Protein AF-0000000076817912 (afdb_homodimer)

pLDDT: mean 89.97, std 8.17, range [45.34, 98.0]

Solvent-accessible surface area (backbone atoms only — not comparable to full-atom values): 23070 Å² total; per-residue (Å²): 121,74,46,76,43,68,42,55,26,49,56,52,77,78,25,67,66,42,51,51,48,52,54,49,49,54,46,47,44,67,72,40,63,88,51,44,75,40,61,34,46,25,74,50,52,58,88,48,41,63,65,50,49,59,55,41,48,67,41,31,54,88,59,65,34,53,68,53,45,51,43,36,42,44,45,30,54,34,49,53,30,57,23,35,30,77,42,94,85,70,47,70,44,80,45,62,59,78,69,52,68,44,84,40,75,56,51,45,41,47,72,21,50,50,46,74,63,41,47,53,33,29,71,75,50,34,69,65,39,27,49,53,52,34,51,53,37,57,70,42,40,57,69,61,45,49,53,27,52,39,39,29,23,37,72,63,70,26,43,69,41,41,67,48,63,30,66,68,48,42,52,51,55,70,70,45,56,63,75,66,30,26,40,69,88,44,31,75,31,53,9,41,28,25,42,60,26,52,51,30,43,75,68,60,35,58,68,69,29,48,51,57,88,67,77,82,106,123,74,46,77,43,68,43,57,26,51,57,52,78,78,25,67,64,42,50,51,48,52,53,49,50,54,48,48,45,67,72,41,64,88,51,46,75,41,60,34,46,23,72,49,51,58,90,50,42,64,64,50,49,58,56,39,48,66,41,30,56,86,60,65,36,54,68,54,46,51,43,36,44,48,44,30,54,33,48,52,30,56,24,35,29,76,42,96,86,71,46,71,44,81,45,64,59,78,68,51,67,42,83,40,77,55,51,45,40,46,72,20,50,50,46,74,65,41,46,53,32,28,72,74,50,34,69,65,39,28,50,55,53,35,50,54,37,57,70,41,41,58,69,62,45,48,52,30,53,40,40,30,22,37,72,63,71,26,42,68,42,42,67,48,65,31,66,70,48,43,52,51,57,70,70,44,56,63,77,64,31,27,40,69,89,44,32,74,31,55,9,39,28,24,44,59,26,51,52,30,43,75,70,60,36,59,68,69,30,49,51,57,87,68,75,85,112

Organism: Aegilops tauschii subsp. strangulata (NCBI:txid200361)

Nearest PDB structures (foldseek):
  6gq3-assembly2_B  TM=8.622E-01  e=4.751E-06  Homo sapiens
  8sue-assembly1_A  TM=7.918E-01  e=3.010E-06  Homo sapiens
  6ulg-assembly1_F  TM=2.302E-01  e=4.700E+00  Homo sapiens
  6gq3-assembly2_B  TM=8.621E-01  e=3.786E-06  Homo sapiens
  8sue-assembly1_A  TM=7.917E-01  e=1.609E-06  Homo sapiens

Foldseek 3Di:
DEDEAFFEDAPPCPDPSNVVVVVQQVQCCVLPVVHHYWYFYFYDYPVCCVVLLVVLCVLQPPDDDPLLSLLLSRLLRRLQQWGWTQDPVRDIDTDRDPAQEDEDAQPLCLLQVQDPVLLVQCVVPNPVSSVVSSVVSLVCRCVRPVSSNQSSNCVNVHGYDHPCPDPVNSVVSVPDDNCCSFDSVDDAQDGGRPNVLVVCVVSRNPPVSRDGDDRSD/DEDEAFFEDAPPCPDPSNVVVVVQQVQCCVLPVVHHYWYFYFYDYPVCCVVLQVVLCVLQPPDDDPLLSLLLSRLLRRLQQWGWTQDPVRDIDTDRDPAQEDEDAQPLCLLQVQDPVLLVQCVVPNPVSSVVSSVVSLVCRCVRPVSSNQSSNCVNVHGYDHPCNDPVNSVVSVPDDNCCSFDSVDDAQDGGRPNVLVVCVVSRNPPVSRDGDDRSD

Radius of gyration: 22.32 Å; Cα contacts (8 Å, |Δi|>4): 698; chains: 2; bounding box: 46×65×49 Å

Sequence (434 aa):
GTIDLLNVSFDGQLAPDRVSSLAGLKELQRISPLRRWRLVEIDSNLANLKEESEHVMSLIYPSNTYMDLNIGIALWLAASGDGWVNGQDGDRYKHKSTSRVLLVGSGADEQCAGYGRHRTKYRVGGWVSLDEEMRLDVQRIWKRNMGRDDRCISDHGKEARFPFLDESVIRTLLEIPLWDIAKLDEPVGKGDKKILREVAKLLGLQEAAFLPKRAIQGTIDLLNVSFDGQLAPDRVSSLAGLKELQRISPLRRWRLVEIDSNLANLKEESEHVMSLIYPSNTYMDLNIGIALWLAASGDGWVNGQDGDRYKHKSTSRVLLVGSGADEQCAGYGRHRTKYRVGGWVSLDEEMRLDVQRIWKRNMGRDDRCISDHGKEARFPFLDESVIRTLLEIPLWDIAKLDEPVGKGDKKILREVAKLLGLQEAAFLPKRAIQ

InterPro domains:
  IPR001962 Asparagine synthase [PF00733] (124-201)
  IPR001962 Asparagine synthase [cd01991] (3-217)
  IPR014729 Rossmann-like alpha/beta/alpha sandwich fold [G3DSA:3.40.50.620] (1-217)
  IPR051857 Asparagine synthetase domain-containing protein [PTHR45937] (2-217)

Structure (mmCIF, N/CA/C/O backbone):
data_AF-0000000076817912-model_v1
#
loop_
_entity.id
_entity.type
_entity.pdbx_description
1 polymer 'Asparagine synthetase domain-containing protein'
#
loop_
_atom_site.group_PDB
_atom_site.id
_atom_site.type_symbol
_atom_site.label_atom_id
_atom_site.label_alt_id
_atom_site.label_comp_id
_atom_site.label_asym_id
_atom_site.label_entity_id
_atom_site.label_seq_id
_atom_site.pdbx_PDB_ins_code
_atom_site.Cartn_x
_atom_site.Cartn_y
_atom_site.Cartn_z
_atom_site.occupancy
_atom_site.B_iso_or_equiv
_atom_site.auth_seq_id
_atom_site.auth_comp_id
_atom_site.auth_asym_id
_atom_site.auth_atom_id
_atom_site.pdbx_PDB_model_num
ATOM 1 N N . GLY A 1 1 ? 3.289 31.016 16.422 1 80.94 1 GLY A N 1
ATOM 2 C CA . GLY A 1 1 ? 3.564 29.781 17.125 1 80.94 1 GLY A CA 1
ATOM 3 C C . GLY A 1 1 ? 4.145 28.703 16.25 1 80.94 1 GLY A C 1
ATOM 4 O O . GLY A 1 1 ? 4.238 28.859 15.031 1 80.94 1 GLY A O 1
ATOM 5 N N . THR A 1 2 ? 4.656 27.688 16.828 1 91.44 2 THR A N 1
ATOM 6 C CA . THR A 1 2 ? 5.297 26.578 16.125 1 91.44 2 THR A CA 1
ATOM 7 C C . THR A 1 2 ? 4.25 25.625 15.555 1 91.44 2 THR A C 1
ATOM 9 O O . THR A 1 2 ? 3.219 25.375 16.188 1 91.44 2 THR A O 1
ATOM 12 N N . ILE A 1 3 ? 4.379 25.234 14.305 1 95.94 3 ILE A N 1
ATOM 13 C CA . ILE A 1 3 ? 3.549 24.203 13.711 1 95.94 3 ILE A CA 1
ATOM 14 C C . ILE A 1 3 ? 4.273 22.859 13.773 1 95.94 3 ILE A C 1
ATOM 16 O O . ILE A 1 3 ? 5.383 22.719 13.25 1 95.94 3 ILE A O 1
ATOM 20 N N . ASP A 1 4 ? 3.639 21.938 14.414 1 97.69 4 ASP A N 1
ATOM 21 C CA . ASP A 1 4 ? 4.184 20.578 14.492 1 97.69 4 ASP A CA 1
ATOM 22 C C . ASP A 1 4 ? 3.711 19.719 13.32 1 97.69 4 ASP A C 1
ATOM 24 O O . ASP A 1 4 ? 2.512 19.641 13.047 1 97.69 4 ASP A O 1
ATOM 28 N N . LEU A 1 5 ? 4.633 19.172 12.586 1 97.44 5 LEU A N 1
ATOM 29 C CA . LEU A 1 5 ? 4.375 18.141 11.586 1 97.44 5 LEU A CA 1
ATOM 30 C C . LEU A 1 5 ? 4.586 16.75 12.172 1 97.44 5 LEU A C 1
ATOM 32 O O . LEU A 1 5 ? 5.699 16.406 12.562 1 97.44 5 LEU A O 1
ATOM 36 N N . LEU A 1 6 ? 3.508 16.031 12.242 1 97.12 6 LEU A N 1
ATOM 37 C CA . LEU A 1 6 ? 3.576 14.727 12.898 1 97.12 6 LEU A CA 1
ATOM 38 C C . LEU A 1 6 ? 3.734 13.609 11.867 1 97.12 6 LEU A C 1
ATOM 40 O O . LEU A 1 6 ? 2.861 13.414 11.016 1 97.12 6 LEU A O 1
ATOM 44 N N . ASN A 1 7 ? 4.801 12.898 11.914 1 95.75 7 ASN A N 1
ATOM 45 C CA . ASN A 1 7 ? 5.062 11.805 10.984 1 95.75 7 ASN A CA 1
ATOM 46 C C . ASN A 1 7 ? 5.238 10.477 11.719 1 95.75 7 ASN A C 1
ATOM 48 O O . ASN A 1 7 ? 6.078 10.367 12.617 1 95.75 7 ASN A O 1
ATOM 52 N N . VAL A 1 8 ? 4.445 9.516 11.281 1 93.88 8 VAL A N 1
ATOM 53 C CA . VAL A 1 8 ? 4.527 8.18 11.867 1 93.88 8 VAL A CA 1
ATOM 54 C C . VAL A 1 8 ? 5.32 7.258 10.945 1 93.88 8 VAL A C 1
ATOM 56 O O . VAL A 1 8 ? 5.117 7.258 9.734 1 93.88 8 VAL A O 1
ATOM 59 N N . SER A 1 9 ? 6.215 6.523 11.531 1 90.5 9 SER A N 1
ATOM 60 C CA . SER A 1 9 ? 6.965 5.516 10.781 1 90.5 9 SER A CA 1
ATOM 61 C C . SER A 1 9 ? 6.961 4.176 11.516 1 90.5 9 SER A C 1
ATOM 63 O O . SER A 1 9 ? 7.125 4.129 12.734 1 90.5 9 SER A O 1
ATOM 65 N N . PHE A 1 10 ? 6.73 3.117 10.766 1 85.19 10 PHE A N 1
ATOM 66 C CA . PHE A 1 10 ? 6.73 1.77 11.32 1 85.19 10 PHE A CA 1
ATOM 67 C C . PHE A 1 10 ? 8.031 1.047 10.984 1 85.19 10 PHE A C 1
ATOM 69 O O . PHE A 1 10 ? 8.242 -0.092 11.414 1 85.19 10 PHE A O 1
ATOM 76 N N . ASP A 1 11 ? 8.852 1.694 10.195 1 80.94 11 ASP A N 1
ATOM 77 C CA . ASP A 1 11 ? 10.078 1.041 9.742 1 80.94 11 ASP A CA 1
ATOM 78 C C . ASP A 1 11 ? 11.289 1.943 9.953 1 80.94 11 ASP A C 1
ATOM 80 O O . ASP A 1 11 ? 12.203 1.974 9.117 1 80.94 11 ASP A O 1
ATOM 84 N N . GLY A 1 12 ? 11.133 2.826 10.898 1 79.62 12 GLY A N 1
ATOM 85 C CA . GLY A 1 12 ? 12.273 3.635 11.305 1 79.62 12 GLY A CA 1
ATOM 86 C C . GLY A 1 12 ? 12.562 4.781 10.352 1 79.62 12 GLY A C 1
ATOM 87 O O . GLY A 1 12 ? 11.641 5.328 9.742 1 79.62 12 GLY A O 1
ATOM 88 N N . GLN A 1 13 ? 13.852 5.168 10.227 1 78.12 13 GLN A N 1
ATOM 89 C CA . GLN A 1 13 ? 14.266 6.402 9.57 1 78.12 13 GLN A CA 1
ATOM 90 C C . GLN A 1 13 ? 14.336 6.219 8.055 1 78.12 13 GLN A C 1
ATOM 92 O O . GLN A 1 13 ? 14.258 7.195 7.305 1 78.12 13 GLN A O 1
ATOM 97 N N . LEU A 1 14 ? 14.43 5.07 7.66 1 76.69 14 LEU A N 1
ATOM 98 C CA . LEU A 1 14 ? 14.617 4.824 6.234 1 76.69 14 LEU A CA 1
ATOM 99 C C . LEU A 1 14 ? 13.281 4.586 5.543 1 76.69 14 LEU A C 1
ATOM 101 O O . LEU A 1 14 ? 13.227 4.445 4.32 1 76.69 14 LEU A O 1
ATOM 105 N N . ALA A 1 15 ? 12.234 4.641 6.348 1 81.75 15 ALA A N 1
ATOM 106 C CA . ALA A 1 15 ? 10.914 4.488 5.75 1 81.75 15 ALA A CA 1
ATOM 107 C C . ALA A 1 15 ? 10.633 5.605 4.746 1 81.75 15 ALA A C 1
ATOM 109 O O . ALA A 1 15 ? 10.953 6.77 5 1 81.75 15 ALA A O 1
ATOM 110 N N . PRO A 1 16 ? 10.055 5.25 3.609 1 77.75 16 PRO A N 1
ATOM 111 C CA . PRO A 1 16 ? 9.781 6.246 2.572 1 77.75 16 PRO A CA 1
ATOM 112 C C . PRO A 1 16 ? 8.969 7.43 3.094 1 77.75 16 PRO A C 1
ATOM 114 O O . PRO A 1 16 ? 9.227 8.578 2.707 1 77.75 16 PRO A O 1
ATOM 117 N N . ASP A 1 17 ? 8.055 7.23 3.936 1 83.94 17 ASP A N 1
ATOM 118 C CA . ASP A 1 17 ? 7.238 8.32 4.461 1 83.94 17 ASP A CA 1
ATOM 119 C C . ASP A 1 17 ? 8.078 9.281 5.301 1 83.94 17 ASP A C 1
ATOM 121 O O . ASP A 1 17 ? 7.816 10.484 5.32 1 83.94 17 ASP A O 1
ATOM 125 N N . ARG A 1 18 ? 9.07 8.711 5.965 1 88.44 18 ARG A N 1
ATOM 126 C CA . ARG A 1 18 ? 9.977 9.547 6.746 1 88.44 18 ARG A CA 1
ATOM 127 C C . ARG A 1 18 ? 10.836 10.414 5.84 1 88.44 18 ARG A C 1
ATOM 129 O O . ARG A 1 18 ? 10.984 11.617 6.078 1 88.44 18 ARG A O 1
ATOM 136 N N . VAL A 1 19 ? 11.305 9.82 4.84 1 84.25 19 VAL A N 1
ATOM 137 C CA . VAL A 1 19 ? 12.133 10.547 3.883 1 84.25 19 VAL A CA 1
ATOM 138 C C . VAL A 1 19 ? 11.32 11.68 3.26 1 84.25 19 VAL A C 1
ATOM 140 O O . VAL A 1 19 ? 11.797 12.82 3.176 1 84.25 19 VAL A O 1
ATOM 143 N N . SER A 1 20 ? 10.109 11.383 2.885 1 86 20 SER A N 1
ATOM 144 C CA . SER A 1 20 ? 9.234 12.375 2.273 1 86 20 SER A CA 1
ATOM 145 C C . SER A 1 20 ? 8.898 13.5 3.25 1 86 20 SER A C 1
ATOM 147 O O . SER A 1 20 ? 8.758 14.656 2.852 1 86 20 SER A O 1
ATOM 149 N N . SER A 1 21 ? 8.766 13.109 4.492 1 91.31 21 SER A N 1
ATOM 150 C CA . SER A 1 21 ? 8.414 14.117 5.492 1 91.31 21 SER A CA 1
ATOM 151 C C . SER A 1 21 ? 9.562 15.094 5.711 1 91.31 21 SER A C 1
ATOM 153 O O . SER A 1 21 ? 9.336 16.281 5.938 1 91.31 21 SER A O 1
ATOM 155 N N . LEU A 1 22 ? 10.75 14.617 5.648 1 90.31 22 LEU A N 1
ATOM 156 C CA . LEU A 1 22 ? 11.914 15.477 5.797 1 90.31 22 LEU A CA 1
ATOM 157 C C . LEU A 1 22 ? 12.031 16.438 4.621 1 90.31 22 LEU A C 1
ATOM 159 O O . LEU A 1 22 ? 12.312 17.625 4.812 1 90.31 22 LEU A O 1
ATOM 163 N N . ALA A 1 23 ? 11.781 15.906 3.469 1 86.81 23 ALA A N 1
ATOM 164 C CA . ALA A 1 23 ? 11.773 16.766 2.287 1 86.81 23 ALA A CA 1
ATOM 165 C C . ALA A 1 23 ? 10.68 17.828 2.387 1 86.81 23 ALA A C 1
ATOM 167 O O . ALA A 1 23 ? 10.891 18.984 2.004 1 86.81 23 ALA A O 1
ATOM 168 N N . GLY A 1 24 ? 9.523 17.453 2.85 1 90.31 24 GLY A N 1
ATOM 169 C CA . GLY A 1 24 ? 8.43 18.391 3.047 1 90.31 24 GLY A CA 1
ATOM 170 C C . GLY A 1 24 ? 8.75 19.469 4.055 1 90.31 24 GLY A C 1
ATOM 171 O O . GLY A 1 24 ? 8.398 20.641 3.85 1 90.31 24 GLY A O 1
ATOM 172 N N . LEU A 1 25 ? 9.445 19.078 5.117 1 93.5 25 LEU A N 1
ATOM 173 C CA . LEU A 1 25 ? 9.867 20.047 6.113 1 93.5 25 LEU A CA 1
ATOM 174 C C . LEU A 1 25 ? 10.758 21.109 5.488 1 93.5 25 LEU A C 1
ATOM 176 O O . LEU A 1 25 ? 10.539 22.312 5.688 1 93.5 25 LEU A O 1
ATOM 180 N N . LYS A 1 26 ? 11.695 20.656 4.758 1 92.44 26 LYS A N 1
ATOM 181 C CA . LYS A 1 26 ? 12.625 21.578 4.121 1 92.44 26 LYS A CA 1
ATOM 182 C C . LYS A 1 26 ? 11.891 22.547 3.182 1 92.44 26 LYS A C 1
ATOM 184 O O . LYS A 1 26 ? 12.211 23.734 3.131 1 92.44 26 LYS A O 1
ATOM 189 N N . GLU A 1 27 ? 10.984 22.031 2.492 1 93.06 27 GLU A N 1
ATOM 190 C CA . GLU A 1 27 ? 10.211 22.844 1.562 1 93.06 27 GLU A CA 1
ATOM 191 C C . GLU A 1 27 ? 9.383 23.891 2.305 1 93.06 27 GLU A C 1
ATOM 193 O O . GLU A 1 27 ? 9.312 25.047 1.883 1 93.06 27 GLU A O 1
ATOM 198 N N . LEU A 1 28 ? 8.742 23.484 3.348 1 94.38 28 LEU A N 1
ATOM 199 C CA . LEU A 1 28 ? 7.938 24.422 4.137 1 94.38 28 LEU A CA 1
ATOM 200 C C . LEU A 1 28 ? 8.805 25.516 4.742 1 94.38 28 LEU A C 1
ATOM 202 O O . LEU A 1 28 ? 8.406 26.688 4.762 1 94.38 28 LEU A O 1
ATOM 206 N N . GLN A 1 29 ? 9.969 25.141 5.191 1 94.38 29 GLN A N 1
ATOM 207 C CA . GLN A 1 29 ? 10.906 26.094 5.766 1 94.38 29 GLN A CA 1
ATOM 208 C C . GLN A 1 29 ? 11.367 27.109 4.719 1 94.38 29 GLN A C 1
ATOM 210 O O . GLN A 1 29 ? 11.594 28.281 5.035 1 94.38 29 GLN A O 1
ATOM 215 N N . ARG A 1 30 ? 11.469 26.656 3.533 1 93.56 30 ARG A N 1
ATOM 216 C CA . ARG A 1 30 ? 11.891 27.531 2.445 1 93.56 30 ARG A CA 1
ATOM 217 C C . ARG A 1 30 ? 10.789 28.516 2.066 1 93.56 30 ARG A C 1
ATOM 219 O O . ARG A 1 30 ? 11.039 29.703 1.886 1 93.56 30 ARG A O 1
ATOM 226 N N . ILE A 1 31 ? 9.602 28.094 1.973 1 93.38 31 ILE A N 1
ATOM 227 C CA . ILE A 1 31 ? 8.523 28.906 1.42 1 93.38 31 ILE A CA 1
ATOM 228 C C . ILE A 1 31 ? 7.938 29.797 2.516 1 93.38 31 ILE A C 1
ATOM 230 O O . ILE A 1 31 ? 7.32 30.828 2.227 1 93.38 31 ILE A O 1
ATOM 234 N N . SER A 1 32 ? 7.996 29.344 3.73 1 94.31 32 SER A N 1
ATOM 235 C CA . SER A 1 32 ? 7.512 30.109 4.871 1 94.31 32 SER A CA 1
ATOM 236 C C . SER A 1 32 ? 8.531 30.125 6.004 1 94.31 32 SER A C 1
ATOM 238 O O . SER A 1 32 ? 8.297 29.562 7.07 1 94.31 32 SER A O 1
ATOM 240 N N . PRO A 1 33 ? 9.602 30.875 5.828 1 93.06 33 PRO A N 1
ATOM 241 C CA . PRO A 1 33 ? 10.727 30.844 6.77 1 93.06 33 PRO A CA 1
ATOM 242 C C . PRO A 1 33 ? 10.406 31.547 8.086 1 93.06 33 PRO A C 1
ATOM 244 O O . PRO A 1 33 ? 11.102 31.344 9.086 1 93.06 33 PRO A O 1
ATOM 247 N N . LEU A 1 34 ? 9.359 32.344 8.094 1 94.62 34 LEU A N 1
ATOM 248 C CA . LEU A 1 34 ? 9.039 33.062 9.312 1 94.62 34 LEU A CA 1
ATOM 249 C C . LEU A 1 34 ? 8.242 32.188 10.273 1 94.62 34 LEU A C 1
ATOM 251 O O . LEU A 1 34 ? 8.125 32.531 11.461 1 94.62 34 LEU A O 1
ATOM 255 N N . ARG A 1 35 ? 7.73 31.125 9.742 1 94.06 35 ARG A N 1
ATOM 256 C CA . ARG A 1 35 ? 7.008 30.172 10.578 1 94.06 35 ARG A CA 1
ATOM 257 C C . ARG A 1 35 ? 7.953 29.125 11.148 1 94.06 35 ARG A C 1
ATOM 259 O O . ARG A 1 35 ? 8.875 28.672 10.469 1 94.06 35 ARG A O 1
ATOM 266 N N . ARG A 1 36 ? 7.73 28.859 12.391 1 94.38 36 ARG A N 1
ATOM 267 C CA . ARG A 1 36 ? 8.508 27.781 12.992 1 94.38 36 ARG A CA 1
ATOM 268 C C . ARG A 1 36 ? 7.879 26.422 12.711 1 94.38 36 ARG A C 1
ATOM 270 O O . ARG A 1 36 ? 6.75 26.156 13.133 1 94.38 36 ARG A O 1
ATOM 277 N N . TRP A 1 37 ? 8.648 25.625 12.008 1 96 37 TRP A N 1
ATOM 278 C CA . TRP A 1 37 ? 8.219 24.266 11.672 1 96 37 TRP A CA 1
ATOM 279 C C . TRP A 1 37 ? 8.984 23.234 12.492 1 96 37 TRP A C 1
ATOM 281 O O . TRP A 1 37 ? 10.211 23.297 12.594 1 96 37 TRP A O 1
ATOM 291 N N . ARG A 1 38 ? 8.297 22.344 13.039 1 96.44 38 ARG A N 1
ATOM 292 C CA . ARG A 1 38 ? 8.93 21.266 13.797 1 96.44 38 ARG A CA 1
ATOM 293 C C . ARG A 1 38 ? 8.391 19.906 13.359 1 96.44 38 ARG A C 1
ATOM 295 O O . ARG A 1 38 ? 7.184 19.672 13.406 1 96.44 38 ARG A O 1
ATOM 302 N N . LEU A 1 39 ? 9.273 19.094 12.898 1 96.88 39 LEU A N 1
ATOM 303 C CA . LEU A 1 39 ? 8.891 17.719 12.555 1 96.88 39 LEU A CA 1
ATOM 304 C C . LEU A 1 39 ? 9.031 16.812 13.766 1 96.88 39 LEU A C 1
ATOM 306 O O . LEU A 1 39 ? 10.125 16.672 14.328 1 96.88 39 LEU A O 1
ATOM 310 N N . VAL A 1 40 ? 7.941 16.266 14.18 1 97.31 40 VAL A N 1
ATOM 311 C CA . VAL A 1 40 ? 7.945 15.266 15.25 1 97.31 40 VAL A CA 1
ATOM 312 C C . VAL A 1 40 ? 7.906 13.859 14.648 1 97.31 40 VAL A C 1
ATOM 314 O O . VAL A 1 40 ? 6.914 13.469 14.039 1 97.31 40 VAL A O 1
ATOM 317 N N . GLU A 1 41 ? 8.992 13.164 14.805 1 96.69 41 GLU A N 1
ATOM 318 C CA . GLU A 1 41 ? 9.117 11.805 14.273 1 96.69 41 GLU A CA 1
ATOM 319 C C . GLU A 1 41 ? 8.594 10.773 15.266 1 96.69 41 GLU A C 1
ATOM 321 O O . GLU A 1 41 ? 9.219 10.516 16.297 1 96.69 41 GLU A O 1
ATOM 326 N N . ILE A 1 42 ? 7.465 10.211 14.953 1 95.75 42 ILE A N 1
ATOM 327 C CA . ILE A 1 42 ? 6.816 9.227 15.812 1 95.75 42 ILE A CA 1
ATOM 328 C C . ILE A 1 42 ? 7.074 7.82 15.281 1 95.75 42 ILE A C 1
ATOM 330 O O . ILE A 1 42 ? 6.66 7.484 14.172 1 95.75 42 ILE A O 1
ATOM 334 N N . ASP A 1 43 ? 7.707 7.055 16.125 1 90.94 43 ASP A N 1
ATOM 335 C CA . ASP A 1 43 ? 8.086 5.711 15.703 1 90.94 43 ASP A CA 1
ATOM 336 C C . ASP A 1 43 ? 7.297 4.648 16.453 1 90.94 43 ASP A C 1
ATOM 338 O O . ASP A 1 43 ? 7.008 4.812 17.641 1 90.94 43 ASP A O 1
ATOM 342 N N . SER A 1 44 ? 6.859 3.729 15.766 1 86.81 44 SER A N 1
ATOM 343 C CA . SER A 1 44 ? 6.312 2.521 16.375 1 86.81 44 SER A CA 1
ATOM 344 C C . SER A 1 44 ? 7.027 1.272 15.867 1 86.81 44 SER A C 1
ATOM 346 O O . SER A 1 44 ? 7.598 1.28 14.773 1 86.81 44 SER A O 1
ATOM 348 N N . ASN A 1 45 ? 7.059 0.318 16.75 1 85.94 45 ASN A N 1
ATOM 349 C CA . ASN A 1 45 ? 7.68 -0.948 16.359 1 85.94 45 ASN A CA 1
ATOM 350 C C . ASN A 1 45 ? 6.738 -2.125 16.609 1 85.94 45 ASN A C 1
ATOM 352 O O . ASN A 1 45 ? 5.668 -1.961 17.188 1 85.94 45 ASN A O 1
ATOM 356 N N . LEU A 1 46 ? 7.191 -3.232 16.125 1 84.38 46 LEU A N 1
ATOM 357 C CA . LEU A 1 46 ? 6.359 -4.43 16.156 1 84.38 46 LEU A CA 1
ATOM 358 C C . LEU A 1 46 ? 6.047 -4.844 17.594 1 84.38 46 LEU A C 1
ATOM 360 O O . LEU A 1 46 ? 4.996 -5.434 17.859 1 84.38 46 LEU A O 1
ATOM 364 N N . ALA A 1 47 ? 6.902 -4.469 18.5 1 83.81 47 ALA A N 1
ATOM 365 C CA . ALA A 1 47 ? 6.703 -4.844 19.891 1 83.81 47 ALA A CA 1
ATOM 366 C C . ALA A 1 47 ? 5.434 -4.207 20.453 1 83.81 47 ALA A C 1
ATOM 368 O O . ALA A 1 47 ? 4.812 -4.754 21.375 1 83.81 47 ALA A O 1
ATOM 369 N N . ASN A 1 48 ? 4.988 -3.102 19.891 1 87.56 48 ASN A N 1
ATOM 370 C CA . ASN A 1 48 ? 3.828 -2.369 20.391 1 87.56 48 ASN A CA 1
ATOM 371 C C . ASN A 1 48 ? 2.562 -2.736 19.625 1 87.56 48 ASN A C 1
ATOM 373 O O . ASN A 1 48 ? 1.467 -2.293 19.984 1 87.56 48 ASN A O 1
ATOM 377 N N . LEU A 1 49 ? 2.725 -3.576 18.672 1 84.12 49 LEU A N 1
ATOM 378 C CA . LEU A 1 49 ? 1.652 -3.814 17.719 1 84.12 49 LEU A CA 1
ATOM 379 C C . LEU A 1 49 ? 0.418 -4.383 18.406 1 84.12 49 LEU A C 1
ATOM 381 O O . LEU A 1 49 ? -0.701 -3.924 18.172 1 84.12 49 LEU A O 1
ATOM 385 N N . LYS A 1 50 ? 0.645 -5.301 19.219 1 86.12 50 LYS A N 1
ATOM 386 C CA . LYS A 1 50 ? -0.474 -5.984 19.859 1 86.12 50 LYS A CA 1
ATOM 387 C C . LYS A 1 50 ? -1.33 -5.008 20.672 1 86.12 50 LYS A C 1
ATOM 389 O O . LYS A 1 50 ? -2.539 -4.91 20.453 1 86.12 50 LYS A O 1
ATOM 394 N N . GLU A 1 51 ? -0.719 -4.344 21.562 1 90.75 51 GLU A N 1
ATOM 395 C CA . GLU A 1 51 ? -1.44 -3.418 22.422 1 90.75 51 GLU A CA 1
ATOM 396 C C . GLU A 1 51 ? -2.09 -2.297 21.609 1 90.75 51 GLU A C 1
ATOM 398 O O . GLU A 1 51 ? -3.248 -1.946 21.844 1 90.75 51 GLU A O 1
ATOM 403 N N . GLU A 1 52 ? -1.371 -1.764 20.672 1 91.69 52 GLU A N 1
ATOM 404 C CA . GLU A 1 52 ? -1.895 -0.684 19.828 1 91.69 52 GLU A CA 1
ATOM 405 C C . GLU A 1 52 ? -3.094 -1.15 19.016 1 91.69 52 GLU A C 1
ATOM 407 O O . GLU A 1 52 ? -4.105 -0.449 18.938 1 91.69 52 GLU A O 1
ATOM 412 N N . SER A 1 53 ? -2.938 -2.346 18.469 1 91.38 53 SER A N 1
ATOM 413 C CA . SER A 1 53 ? -4.016 -2.867 17.625 1 91.38 53 SER A CA 1
ATOM 414 C C . SER A 1 53 ? -5.281 -3.109 18.453 1 91.38 53 SER A C 1
ATOM 416 O O . SER A 1 53 ? -6.379 -2.764 18.016 1 91.38 53 SER A O 1
ATOM 418 N N . GLU A 1 54 ? -5.148 -3.686 19.562 1 91.56 54 GLU A N 1
ATOM 419 C CA . GLU A 1 54 ? -6.301 -3.963 20.406 1 91.56 54 GLU A CA 1
ATOM 420 C C . GLU A 1 54 ? -7.023 -2.678 20.797 1 91.56 54 GLU A C 1
ATOM 422 O O . GLU A 1 54 ? -8.25 -2.604 20.734 1 91.56 54 GLU A O 1
ATOM 427 N N . HIS A 1 55 ? -6.285 -1.735 21.203 1 94.94 55 HIS A N 1
ATOM 428 C CA . HIS A 1 55 ? -6.867 -0.462 21.609 1 94.94 55 HIS A CA 1
ATOM 429 C C . HIS A 1 55 ? -7.551 0.234 20.438 1 94.94 55 HIS A C 1
ATOM 431 O O . HIS A 1 55 ? -8.711 0.648 20.547 1 94.94 55 HIS A O 1
ATOM 437 N N . VAL A 1 56 ? -6.898 0.287 19.328 1 95.25 56 VAL A N 1
ATOM 438 C CA . VAL A 1 56 ? -7.395 1.028 18.172 1 95.25 56 VAL A CA 1
ATOM 439 C C . VAL A 1 56 ? -8.602 0.31 17.578 1 95.25 56 VAL A C 1
ATOM 441 O O . VAL A 1 56 ? -9.531 0.951 17.078 1 95.25 56 VAL A O 1
ATOM 444 N N . MET A 1 57 ? -8.578 -0.968 17.688 1 93.19 57 MET A N 1
ATOM 445 C CA . MET A 1 57 ? -9.719 -1.729 17.188 1 93.19 57 MET A CA 1
ATOM 446 C C . MET A 1 57 ? -11.008 -1.278 17.859 1 93.19 57 MET A C 1
ATOM 448 O O . MET A 1 57 ? -12.062 -1.211 17.234 1 93.19 57 MET A O 1
ATOM 452 N N . SER A 1 58 ? -10.922 -1.012 19.062 1 94.06 58 SER A N 1
ATOM 453 C CA . SER A 1 58 ? -12.102 -0.55 19.797 1 94.06 58 SER A CA 1
ATOM 454 C C . SER A 1 58 ? -12.516 0.845 19.344 1 94.06 58 SER A C 1
ATOM 456 O O . SER A 1 58 ? -13.703 1.19 19.391 1 94.06 58 SER A O 1
ATOM 458 N N . LEU A 1 59 ? -11.578 1.636 18.875 1 95.06 59 LEU A N 1
ATOM 459 C CA . LEU A 1 59 ? -11.844 3.012 18.484 1 95.06 59 LEU A CA 1
ATOM 460 C C . LEU A 1 59 ? -12.469 3.061 17.094 1 95.06 59 LEU A C 1
ATOM 462 O O . LEU A 1 59 ? -13.305 3.922 16.812 1 95.06 59 LEU A O 1
ATOM 466 N N . ILE A 1 60 ? -12.047 2.084 16.281 1 92.38 60 ILE A N 1
ATOM 467 C CA . ILE A 1 60 ? -12.43 2.232 14.883 1 92.38 60 ILE A CA 1
ATOM 468 C C . ILE A 1 60 ? -13.758 1.531 14.633 1 92.38 60 ILE A C 1
ATOM 470 O O . ILE A 1 60 ? -14.359 1.681 13.562 1 92.38 60 ILE A O 1
ATOM 474 N N . TYR A 1 61 ? -14.195 0.849 15.656 1 88.12 61 TYR A N 1
ATOM 475 C CA . TYR A 1 61 ? -15.508 0.234 15.516 1 88.12 61 TYR A CA 1
ATOM 476 C C . TYR A 1 61 ? -16.547 1.256 15.055 1 88.12 61 TYR A C 1
ATOM 478 O O . TYR A 1 61 ? -16.594 2.375 15.57 1 88.12 61 TYR A O 1
ATOM 486 N N . PRO A 1 62 ? -17.328 0.888 13.992 1 88.12 62 PRO A N 1
ATOM 487 C CA . PRO A 1 62 ? -17.719 -0.424 13.469 1 88.12 62 PRO A CA 1
ATOM 488 C C . PRO A 1 62 ? -16.844 -0.875 12.297 1 88.12 62 PRO A C 1
ATOM 490 O O . PRO A 1 62 ? -17.031 -1.975 11.773 1 88.12 62 PRO A O 1
ATOM 493 N N . SER A 1 63 ? -15.883 0.053 11.867 1 83.25 63 SER A N 1
ATOM 494 C CA . SER A 1 63 ? -14.953 -0.459 10.875 1 83.25 63 SER A CA 1
ATOM 495 C C . SER A 1 63 ? -14.219 -1.693 11.391 1 83.25 63 SER A C 1
ATOM 497 O O . SER A 1 63 ? -13.922 -1.794 12.578 1 83.25 63 SER A O 1
ATOM 499 N N . ASN A 1 64 ? -14.023 -2.568 10.516 1 82.12 64 ASN A N 1
ATOM 500 C CA . ASN A 1 64 ? -13.461 -3.82 11 1 82.12 64 ASN A CA 1
ATOM 501 C C . ASN A 1 64 ? -12.531 -4.457 9.969 1 82.12 64 ASN A C 1
ATOM 503 O O . ASN A 1 64 ? -12.398 -5.68 9.922 1 82.12 64 ASN A O 1
ATOM 507 N N . THR A 1 65 ? -12.039 -3.615 9.133 1 83.31 65 THR A N 1
ATOM 508 C CA . THR A 1 65 ? -11.094 -4.133 8.148 1 83.31 65 THR A CA 1
ATOM 509 C C . THR A 1 65 ? -9.656 -3.887 8.602 1 83.31 65 THR A C 1
ATOM 511 O O . THR A 1 65 ? -9.391 -2.973 9.383 1 83.31 65 THR A O 1
ATOM 514 N N . TYR A 1 66 ? -8.742 -4.676 8.016 1 82.25 66 TYR A N 1
ATOM 515 C CA . TYR A 1 66 ? -7.316 -4.508 8.289 1 82.25 66 TYR A CA 1
ATOM 516 C C . TYR A 1 66 ? -6.836 -3.131 7.852 1 82.25 66 TYR A C 1
ATOM 518 O O . TYR A 1 66 ? -6.016 -2.51 8.531 1 82.25 66 TYR A O 1
ATOM 526 N N . MET A 1 67 ? -7.328 -2.713 6.77 1 83 67 MET A N 1
ATOM 527 C CA . MET A 1 67 ? -6.934 -1.405 6.254 1 83 67 MET A CA 1
ATOM 528 C C . MET A 1 67 ? -7.363 -0.292 7.203 1 83 67 MET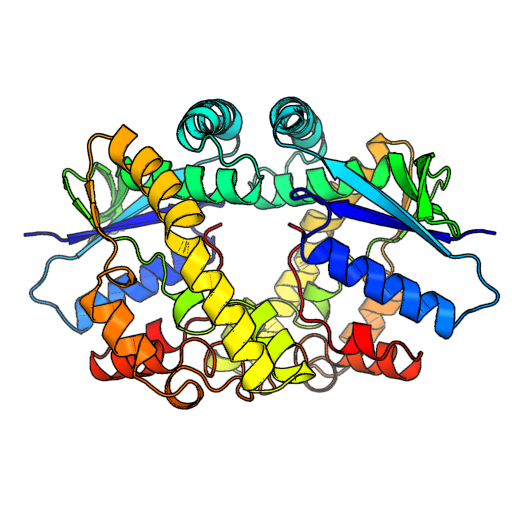 A C 1
ATOM 530 O O . MET A 1 67 ? -6.598 0.636 7.469 1 83 67 MET A O 1
ATOM 534 N N . ASP A 1 68 ? -8.555 -0.433 7.699 1 87.69 68 ASP A N 1
ATOM 535 C CA . ASP A 1 68 ? -9.039 0.555 8.656 1 87.69 68 ASP A CA 1
ATOM 536 C C . ASP A 1 68 ? -8.195 0.551 9.93 1 87.69 68 ASP A C 1
ATOM 538 O O . ASP A 1 68 ? -7.934 1.605 10.508 1 87.69 68 ASP A O 1
ATOM 542 N N . LEU A 1 69 ? -7.844 -0.623 10.32 1 89.25 69 LEU A N 1
ATOM 543 C CA . LEU A 1 69 ? -7.02 -0.73 11.516 1 89.25 69 LEU A CA 1
ATOM 544 C C . LEU A 1 69 ? -5.66 -0.074 11.305 1 89.25 69 LEU A C 1
ATOM 546 O O . LEU A 1 69 ? -5.176 0.66 12.164 1 89.25 69 LEU A O 1
ATOM 550 N N . ASN A 1 70 ? -5.035 -0.334 10.211 1 85.94 70 ASN A N 1
ATOM 551 C CA . ASN A 1 70 ? -3.736 0.255 9.898 1 85.94 70 ASN A CA 1
ATOM 552 C C . ASN A 1 70 ? -3.801 1.779 9.883 1 85.94 70 ASN A C 1
ATOM 554 O O . ASN A 1 70 ? -2.938 2.447 10.461 1 85.94 70 ASN A O 1
ATOM 558 N N . ILE A 1 71 ? -4.762 2.303 9.242 1 90.5 71 ILE A N 1
ATOM 559 C CA . ILE A 1 71 ? -4.949 3.748 9.18 1 90.5 71 ILE A CA 1
ATOM 560 C C . ILE A 1 71 ? -5.207 4.297 10.578 1 90.5 71 ILE A C 1
ATOM 562 O O . ILE A 1 71 ? -4.625 5.312 10.969 1 90.5 71 ILE A O 1
ATOM 566 N N . GLY A 1 72 ? -6.102 3.574 11.258 1 93.38 72 GLY A N 1
ATOM 567 C CA . GLY A 1 72 ? -6.398 3.98 12.617 1 93.38 72 GLY A CA 1
ATOM 568 C C . GLY A 1 72 ? -5.172 4.023 13.508 1 93.38 72 GLY A C 1
ATOM 569 O O . GLY A 1 72 ? -4.988 4.969 14.281 1 93.38 72 GLY A O 1
ATOM 570 N N . ILE A 1 73 ? -4.336 3.062 13.422 1 92.81 73 ILE A N 1
ATOM 571 C CA . ILE A 1 73 ? -3.119 3.002 14.227 1 92.81 73 ILE A CA 1
ATOM 572 C C . ILE A 1 73 ? -2.213 4.18 13.883 1 92.81 73 ILE A C 1
ATOM 574 O O . ILE A 1 73 ? -1.69 4.852 14.773 1 92.81 73 ILE A O 1
ATOM 578 N N . ALA A 1 74 ? -2.035 4.41 12.617 1 93.31 74 ALA A N 1
ATOM 579 C CA . ALA A 1 74 ? -1.191 5.52 12.18 1 93.31 74 ALA A CA 1
ATOM 580 C C . ALA A 1 74 ? -1.708 6.848 12.734 1 93.31 74 ALA A C 1
ATOM 582 O O . ALA A 1 74 ? -0.935 7.648 13.258 1 93.31 74 ALA A O 1
ATOM 583 N N . LEU A 1 75 ? -3.004 7.047 12.633 1 95.56 75 LEU A N 1
ATOM 584 C CA . LEU A 1 75 ? -3.607 8.297 13.086 1 95.56 75 LEU A CA 1
ATOM 585 C C . LEU A 1 75 ? -3.531 8.422 14.602 1 95.56 75 LEU A C 1
ATOM 587 O O . LEU A 1 75 ? -3.273 9.5 15.133 1 95.56 75 LEU A O 1
ATOM 591 N N . TRP A 1 76 ? -3.799 7.324 15.25 1 97 76 TRP A N 1
ATOM 592 C CA . TRP A 1 76 ? -3.756 7.316 16.703 1 97 76 TRP A CA 1
ATOM 593 C C . TRP A 1 76 ? -2.352 7.629 17.203 1 97 76 TRP A C 1
ATOM 595 O O . TRP A 1 76 ? -2.18 8.422 18.141 1 97 76 TRP A O 1
ATOM 605 N N . LEU A 1 77 ? -1.388 7.02 16.594 1 95.94 77 LEU A N 1
ATOM 606 C CA . LEU A 1 77 ? 0.001 7.293 16.953 1 95.94 77 LEU A CA 1
ATOM 607 C C . LEU A 1 77 ? 0.363 8.742 16.672 1 95.94 77 LEU A C 1
ATOM 609 O O . LEU A 1 77 ? 0.993 9.406 17.484 1 95.94 77 LEU A O 1
ATOM 613 N N . ALA A 1 78 ? -0.019 9.172 15.516 1 96.44 78 ALA A N 1
ATOM 614 C CA . ALA A 1 78 ? 0.248 10.562 15.164 1 96.44 78 ALA A CA 1
ATOM 615 C C . ALA A 1 78 ? -0.375 11.516 16.188 1 96.44 78 ALA A C 1
ATOM 617 O O . ALA A 1 78 ? 0.275 12.461 16.641 1 96.44 78 ALA A O 1
ATOM 618 N N . ALA A 1 79 ? -1.593 11.25 16.531 1 97.38 79 ALA A N 1
ATOM 619 C CA . ALA A 1 79 ? -2.344 12.125 17.438 1 97.38 79 ALA A CA 1
ATOM 620 C C . ALA A 1 79 ? -1.688 12.195 18.812 1 97.38 79 ALA A C 1
ATOM 622 O O . ALA A 1 79 ? -1.834 13.188 19.531 1 97.38 79 ALA A O 1
ATOM 623 N N . SER A 1 80 ? -0.991 11.172 19.203 1 97.19 80 SER A N 1
ATOM 624 C CA . SER A 1 80 ? -0.278 11.227 20.469 1 97.19 80 SER A CA 1
ATOM 625 C C . SER A 1 80 ? 0.727 12.375 20.5 1 97.19 80 SER A C 1
ATOM 627 O O . SER A 1 80 ? 1.021 12.922 21.562 1 97.19 80 SER A O 1
ATOM 629 N N . GLY A 1 81 ? 1.317 12.633 19.328 1 97.19 81 GLY A N 1
ATOM 630 C CA . GLY A 1 81 ? 2.295 13.703 19.203 1 97.19 81 GLY A CA 1
ATOM 631 C C . GLY A 1 81 ? 3.584 13.414 19.953 1 97.19 81 GLY A C 1
ATOM 632 O O . GLY A 1 81 ? 4.375 14.328 20.203 1 97.19 81 GLY A O 1
ATOM 633 N N . ASP A 1 82 ? 3.732 12.188 20.359 1 97.19 82 ASP A N 1
ATOM 634 C CA . ASP A 1 82 ? 4.867 11.797 21.188 1 97.19 82 ASP A CA 1
ATOM 635 C C . ASP A 1 82 ? 5.988 11.195 20.344 1 97.19 82 ASP A C 1
ATOM 637 O O . ASP A 1 82 ? 5.883 10.055 19.891 1 97.19 82 ASP A O 1
ATOM 641 N N . GLY A 1 83 ? 7.055 11.969 20.109 1 96.94 83 GLY A N 1
ATOM 642 C CA . GLY A 1 83 ? 8.125 11.484 19.25 1 96.94 83 GLY A CA 1
ATOM 643 C C . GLY A 1 83 ? 9.438 12.219 19.469 1 96.94 83 GLY A C 1
ATOM 644 O O . GLY A 1 83 ? 9.75 12.625 20.578 1 96.94 83 GLY A O 1
ATOM 645 N N . TRP A 1 84 ? 10.211 12.188 18.422 1 96.88 84 TRP A N 1
ATOM 646 C CA . TRP A 1 84 ? 11.547 12.781 18.469 1 96.88 84 TRP A CA 1
ATOM 647 C C . TRP A 1 84 ? 11.664 13.945 17.484 1 96.88 84 TRP A C 1
ATOM 649 O O . TRP A 1 84 ? 11.039 13.938 16.422 1 96.88 84 TRP A O 1
ATOM 659 N N . VAL A 1 85 ? 12.461 14.906 17.891 1 96.75 85 VAL A N 1
ATOM 660 C CA . VAL A 1 85 ? 12.742 16.062 17.031 1 96.75 85 VAL A CA 1
ATOM 661 C C . VAL A 1 85 ? 14.242 16.188 16.812 1 96.75 85 VAL A C 1
ATOM 663 O O . VAL A 1 85 ? 15.031 16.047 17.75 1 96.75 85 VAL A O 1
ATOM 666 N N . ASN A 1 86 ? 14.57 16.312 15.531 1 93.06 86 ASN A N 1
ATOM 667 C CA . ASN A 1 86 ? 15.977 16.578 15.234 1 93.06 86 ASN A CA 1
ATOM 668 C C . ASN A 1 86 ? 16.328 18.047 15.445 1 93.06 86 ASN A C 1
ATOM 670 O O . ASN A 1 86 ? 15.766 18.922 14.789 1 93.06 86 ASN A O 1
ATOM 674 N N . GLY A 1 87 ? 17.234 18.203 16.344 1 87.75 87 GLY A N 1
ATOM 675 C CA . GLY A 1 87 ? 17.672 19.562 16.609 1 87.75 87 GLY A CA 1
ATOM 676 C C . GLY A 1 87 ? 18.625 20.094 15.562 1 87.75 87 GLY A C 1
ATOM 677 O O . GLY A 1 87 ? 19.078 19.359 14.688 1 87.75 87 GLY A O 1
ATOM 678 N N . GLN A 1 88 ? 18.891 21.391 15.602 1 79.5 88 GLN A N 1
ATOM 679 C CA . GLN A 1 88 ? 19.781 22.062 14.672 1 79.5 88 GLN A CA 1
ATOM 680 C C . GLN A 1 88 ? 21.219 21.531 14.797 1 79.5 88 GLN A C 1
ATOM 682 O O . GLN A 1 88 ? 21.938 21.469 13.805 1 79.5 88 GLN A O 1
ATOM 687 N N . ASP A 1 89 ? 21.578 21.078 15.938 1 82.44 89 ASP A N 1
ATOM 688 C CA . ASP A 1 89 ? 22.953 20.641 16.172 1 82.44 89 ASP A CA 1
ATOM 689 C C . ASP A 1 89 ? 23.094 19.125 15.938 1 82.44 89 ASP A C 1
ATOM 691 O O . ASP A 1 89 ? 24.141 18.547 16.25 1 82.44 89 ASP A O 1
ATOM 695 N N . GLY A 1 90 ? 22.094 18.609 15.344 1 79.75 90 GLY A N 1
ATOM 696 C CA . GLY A 1 90 ? 22.188 17.188 15.086 1 79.75 90 GLY A CA 1
ATOM 697 C C . GLY A 1 90 ? 21.688 16.328 16.234 1 79.75 90 GLY A C 1
ATOM 698 O O . GLY A 1 90 ? 21.547 15.117 16.109 1 79.75 90 GLY A O 1
ATOM 699 N N . ASP A 1 91 ? 21.484 17 17.375 1 89.38 91 ASP A N 1
ATOM 700 C CA . ASP A 1 91 ? 20.984 16.25 18.531 1 89.38 91 ASP A CA 1
ATOM 701 C C . ASP A 1 91 ? 19.484 15.961 18.391 1 89.38 91 ASP A C 1
ATOM 703 O O . ASP A 1 91 ? 18.75 16.734 17.781 1 89.38 91 ASP A O 1
ATOM 707 N N . ARG A 1 92 ? 19.219 14.891 18.828 1 92.12 92 ARG A N 1
ATOM 708 C CA . ARG A 1 92 ? 17.812 14.477 18.844 1 92.12 92 ARG A CA 1
ATOM 709 C C . ARG A 1 92 ? 17.25 14.547 20.266 1 92.12 92 ARG A C 1
ATOM 711 O O . ARG A 1 92 ? 17.922 14.195 21.219 1 92.12 92 ARG A O 1
ATOM 718 N N . TYR A 1 93 ? 15.953 15.094 20.438 1 96.06 93 TYR A N 1
ATOM 719 C CA . TYR A 1 93 ? 15.32 15.148 21.75 1 96.06 93 TYR A CA 1
ATOM 720 C C . TYR A 1 93 ? 13.859 14.719 21.672 1 96.06 93 TYR A C 1
ATOM 722 O O . TYR A 1 93 ? 13.227 14.844 20.609 1 96.06 93 TYR A O 1
ATOM 730 N N . LYS A 1 94 ? 13.359 14.266 22.797 1 97 94 LYS A N 1
ATOM 731 C CA . LYS A 1 94 ? 11.961 13.867 22.891 1 97 94 LYS A CA 1
ATOM 732 C C . LYS A 1 94 ? 11.039 15.086 22.953 1 97 94 LYS A C 1
ATOM 734 O O . LYS A 1 94 ? 11.375 16.094 23.578 1 97 94 LYS A O 1
ATOM 739 N N . HIS A 1 95 ? 9.945 15.016 22.234 1 97.44 95 HIS A N 1
ATOM 740 C CA . HIS A 1 95 ? 8.953 16.094 22.203 1 97.44 95 HIS A CA 1
ATOM 741 C C . HIS A 1 95 ? 7.539 15.531 22.078 1 97.44 95 HIS A C 1
ATOM 743 O O . HIS A 1 95 ? 7.297 14.617 21.281 1 97.44 95 HIS A O 1
ATOM 749 N N . LYS A 1 96 ? 6.645 16.078 22.859 1 97.81 96 LYS A N 1
ATOM 750 C CA . LYS A 1 96 ? 5.223 15.781 22.734 1 97.81 96 LYS A CA 1
ATOM 751 C C . LYS A 1 96 ? 4.438 17.016 22.328 1 97.81 96 LYS A C 1
ATOM 753 O O . LYS A 1 96 ? 4.387 18 23.078 1 97.81 96 LYS A O 1
ATOM 758 N N . SER A 1 97 ? 3.852 16.922 21.172 1 97.88 97 SER A N 1
ATOM 759 C CA . SER A 1 97 ? 3.08 18.062 20.672 1 97.88 97 SER A CA 1
ATOM 760 C C . SER A 1 97 ? 1.922 18.391 21.609 1 97.88 97 SER A C 1
ATOM 762 O O . SER A 1 97 ? 1.166 17.5 22.016 1 97.88 97 SER A O 1
ATOM 764 N N . THR A 1 98 ? 1.704 19.625 21.875 1 95.56 98 THR A N 1
ATOM 765 C CA . THR A 1 98 ? 0.647 20.062 22.781 1 95.56 98 THR A CA 1
ATOM 766 C C . THR A 1 98 ? -0.546 20.609 22 1 95.56 98 THR A C 1
ATOM 768 O O . THR A 1 98 ? -1.543 21.031 22.594 1 95.56 98 THR A O 1
ATOM 771 N N . SER A 1 99 ? -0.416 20.578 20.734 1 96.25 99 SER A N 1
ATOM 772 C CA . SER A 1 99 ? -1.509 21.094 19.922 1 96.25 99 SER A CA 1
ATOM 773 C C . SER A 1 99 ? -2.814 20.359 20.219 1 96.25 99 SER A C 1
ATOM 775 O O . SER A 1 99 ? -2.824 19.141 20.391 1 96.25 99 SER A O 1
ATOM 777 N N . ARG A 1 100 ? -3.883 21.094 20.219 1 96.25 100 ARG A N 1
ATOM 778 C CA . ARG A 1 100 ? -5.188 20.5 20.5 1 96.25 100 ARG A CA 1
ATOM 779 C C . ARG A 1 100 ? -5.926 20.188 19.203 1 96.25 100 ARG A C 1
ATOM 781 O O . ARG A 1 100 ? -6.91 19.453 19.203 1 96.25 100 ARG A O 1
ATOM 788 N N . VAL A 1 101 ? -5.438 20.719 18.078 1 97.12 101 VAL A N 1
ATOM 789 C CA . VAL A 1 101 ? -6.09 20.547 16.781 1 97.12 101 VAL A CA 1
ATOM 790 C C . VAL A 1 101 ? -5.129 19.859 15.82 1 97.12 101 VAL A C 1
ATOM 792 O O . VAL A 1 101 ? -3.949 20.203 15.75 1 97.12 101 VAL A O 1
ATOM 795 N N . LEU A 1 102 ? -5.574 18.812 15.148 1 97.25 102 LEU A N 1
ATOM 796 C CA . LEU A 1 102 ? -4.824 18.109 14.117 1 97.25 102 LEU A CA 1
ATOM 797 C C . LEU A 1 102 ? -5.48 18.281 12.75 1 97.25 102 LEU A C 1
ATOM 799 O O . LEU A 1 102 ? -6.68 18.047 12.602 1 97.25 102 LEU A O 1
ATOM 803 N N . LEU A 1 103 ? -4.711 18.797 11.805 1 96.5 103 LEU A N 1
ATOM 804 C CA . LEU A 1 103 ? -5.172 18.859 10.422 1 96.5 103 LEU A CA 1
ATOM 805 C C . LEU A 1 103 ? -4.867 17.562 9.68 1 96.5 103 LEU A C 1
ATOM 807 O O . LEU A 1 103 ? -3.717 17.125 9.641 1 96.5 103 LEU A O 1
ATOM 811 N N . VAL A 1 104 ? -5.855 16.953 9.148 1 95 104 VAL A N 1
ATOM 812 C CA . VAL A 1 104 ? -5.734 15.672 8.461 1 95 104 VAL A CA 1
ATOM 813 C C . VAL A 1 104 ? -6.195 15.812 7.012 1 95 104 VAL A C 1
ATOM 815 O O . VAL A 1 104 ? -7.227 16.438 6.738 1 95 104 VAL A O 1
ATOM 818 N N . GLY A 1 105 ? -5.445 15.234 6.133 1 92.44 105 GLY A N 1
ATOM 819 C CA . GLY A 1 105 ? -5.68 15.414 4.711 1 92.44 105 GLY A CA 1
ATOM 820 C C . GLY A 1 105 ? -6.664 14.414 4.137 1 92.44 105 GLY A C 1
ATOM 821 O O . GLY A 1 105 ? -6.676 14.172 2.928 1 92.44 105 GLY A O 1
ATOM 822 N N . SER A 1 106 ? -7.516 13.836 4.941 1 92.12 106 SER A N 1
ATOM 823 C CA . SER A 1 106 ? -8.508 12.875 4.473 1 92.12 106 SER A CA 1
ATOM 824 C C . SER A 1 106 ? -9.469 13.516 3.479 1 92.12 106 SER A C 1
ATOM 826 O O . SER A 1 106 ? -9.852 14.672 3.637 1 92.12 106 SER A O 1
ATOM 828 N N . GLY A 1 107 ? -9.82 12.711 2.492 1 92.06 107 GLY A N 1
ATOM 829 C CA . GLY A 1 107 ? -10.812 13.164 1.529 1 92.06 107 GLY A CA 1
ATOM 830 C C . GLY A 1 107 ? -10.211 13.594 0.205 1 92.06 107 GLY A C 1
ATOM 831 O O . GLY A 1 107 ? -10.914 13.664 -0.807 1 92.06 107 GLY A O 1
ATOM 832 N N . ALA A 1 108 ? -8.906 13.844 0.212 1 93.06 108 ALA A N 1
ATOM 833 C CA . ALA A 1 108 ? -8.242 14.344 -0.991 1 93.06 108 ALA A CA 1
ATOM 834 C C . ALA A 1 108 ? -8.258 13.289 -2.098 1 93.06 108 ALA A C 1
ATOM 836 O O . ALA A 1 108 ? -8.547 13.602 -3.256 1 93.06 108 ALA A O 1
ATOM 837 N N . ASP A 1 109 ? -8.047 12.094 -1.757 1 91.94 109 ASP A N 1
ATOM 838 C CA . ASP A 1 109 ? -7.988 11.031 -2.76 1 91.94 109 ASP A CA 1
ATOM 839 C C . ASP A 1 109 ? -9.367 10.781 -3.369 1 91.94 109 ASP A C 1
ATOM 841 O O . ASP A 1 109 ? -9.492 10.625 -4.586 1 91.94 109 ASP A O 1
ATOM 845 N N . GLU A 1 110 ? -10.367 10.727 -2.523 1 92.56 110 GLU A N 1
ATOM 846 C CA . GLU A 1 110 ? -11.734 10.461 -2.979 1 92.56 110 GLU A CA 1
ATOM 847 C C . GLU A 1 110 ? -12.219 11.555 -3.928 1 92.56 110 GLU A C 1
ATOM 849 O O . GLU A 1 110 ? -12.977 11.273 -4.863 1 92.56 110 GLU A O 1
ATOM 854 N N . GLN A 1 111 ? -11.711 12.695 -3.674 1 94.31 111 GLN A N 1
ATOM 855 C CA . GLN A 1 111 ? -12.273 13.844 -4.379 1 94.31 111 GLN A CA 1
ATOM 856 C C . GLN A 1 111 ? -11.414 14.219 -5.582 1 94.31 111 GLN A C 1
ATOM 858 O O . GLN A 1 111 ? -11.867 14.953 -6.465 1 94.31 111 GLN A O 1
ATOM 863 N N . CYS A 1 112 ? -10.195 13.758 -5.656 1 95.5 112 CYS A N 1
ATOM 864 C CA . CYS A 1 112 ? -9.297 14.195 -6.715 1 95.5 112 CYS A CA 1
ATOM 865 C C . CYS A 1 112 ? -8.672 13 -7.43 1 95.5 112 CYS A C 1
ATOM 867 O O . CYS A 1 112 ? -7.543 13.078 -7.91 1 95.5 112 CYS A O 1
ATOM 869 N N . ALA A 1 113 ? -9.352 11.922 -7.426 1 94.19 113 ALA A N 1
ATOM 870 C CA . ALA A 1 113 ? -8.977 10.734 -8.188 1 94.19 113 ALA A CA 1
ATOM 871 C C . ALA A 1 113 ? -7.602 10.227 -7.754 1 94.19 113 ALA A C 1
ATOM 873 O O . ALA A 1 113 ? -6.715 10.031 -8.586 1 94.19 113 ALA A O 1
ATOM 874 N N . GLY A 1 114 ? -7.52 9.977 -6.527 1 91.12 114 GLY A N 1
ATOM 875 C CA . GLY A 1 114 ? -6.219 9.625 -5.977 1 91.12 114 GLY A CA 1
ATOM 876 C C . GLY A 1 114 ? -5.996 8.133 -5.871 1 91.12 114 GLY A C 1
ATOM 877 O O . GLY A 1 114 ? -4.867 7.684 -5.645 1 91.12 114 GLY A O 1
ATOM 878 N N . TYR A 1 115 ? -7.008 7.332 -6.094 1 87.12 115 TYR A N 1
ATOM 879 C CA . TYR A 1 115 ? -6.867 5.887 -5.941 1 87.12 115 TYR A CA 1
ATOM 880 C C . TYR A 1 115 ? -6.531 5.23 -7.277 1 87.12 115 TYR A C 1
ATOM 882 O O . TYR A 1 115 ? -6.992 5.676 -8.328 1 87.12 115 TYR A O 1
ATOM 890 N N . GLY A 1 116 ? -5.773 4.16 -7.121 1 81.88 116 GLY A N 1
ATOM 891 C CA . GLY A 1 116 ? -5.449 3.398 -8.32 1 81.88 116 GLY A CA 1
ATOM 892 C C . GLY A 1 116 ? -6.676 2.932 -9.078 1 81.88 116 GLY A C 1
ATOM 893 O O . GLY A 1 116 ? -6.672 2.91 -10.312 1 81.88 116 GLY A O 1
ATOM 894 N N . ARG A 1 117 ? -7.746 2.582 -8.391 1 84.5 117 ARG A N 1
ATOM 895 C CA . ARG A 1 117 ? -8.961 2.09 -9.039 1 84.5 117 ARG A CA 1
ATOM 896 C C . ARG A 1 117 ? -9.617 3.184 -9.875 1 84.5 117 ARG A C 1
ATOM 898 O O . ARG A 1 117 ? -10.359 2.891 -10.812 1 84.5 117 ARG A O 1
ATOM 905 N N . HIS A 1 118 ? -9.391 4.422 -9.523 1 90.88 118 HIS A N 1
ATOM 906 C CA . HIS A 1 118 ? -9.914 5.504 -10.352 1 90.88 118 HIS A CA 1
ATOM 907 C C . HIS A 1 118 ? -9.344 5.449 -11.758 1 90.88 118 HIS A C 1
ATOM 909 O O . HIS A 1 118 ? -10.062 5.645 -12.734 1 90.88 118 HIS A O 1
ATOM 915 N N . ARG A 1 119 ? -8.117 5.215 -11.797 1 86.12 119 ARG A N 1
ATOM 916 C CA . ARG A 1 119 ? -7.469 5.094 -13.094 1 86.12 119 ARG A CA 1
ATOM 917 C C . ARG A 1 119 ? -8.031 3.914 -13.883 1 86.12 119 ARG A C 1
ATOM 919 O O . ARG A 1 119 ? -8.219 4.004 -15.094 1 86.12 119 ARG A O 1
ATOM 926 N N . THR A 1 120 ? -8.227 2.832 -13.211 1 80.81 120 THR A N 1
ATOM 927 C CA . THR A 1 120 ? -8.797 1.648 -13.836 1 80.81 120 THR A CA 1
ATOM 928 C C . THR A 1 120 ? -10.188 1.952 -14.398 1 80.81 120 THR A C 1
ATOM 930 O O . THR A 1 120 ? -10.5 1.588 -15.531 1 80.81 120 THR A O 1
ATOM 933 N N . LYS A 1 121 ? -10.953 2.584 -13.594 1 89.19 121 LYS A N 1
ATOM 934 C CA . LYS A 1 121 ? -12.305 2.934 -14.023 1 89.19 121 LYS A CA 1
ATOM 935 C C . LYS A 1 121 ? -12.273 3.867 -15.227 1 89.19 121 LYS A C 1
ATOM 937 O O . LYS A 1 121 ? -13.055 3.697 -16.172 1 89.19 121 LYS A O 1
ATOM 942 N N . TYR A 1 122 ? -11.375 4.809 -15.188 1 92.56 122 TYR A N 1
ATOM 943 C CA . TYR A 1 122 ? -11.234 5.742 -16.297 1 92.56 122 TYR A CA 1
ATOM 944 C C . TYR A 1 122 ? -10.828 5.008 -17.578 1 92.56 122 TYR A C 1
ATOM 946 O O . TYR A 1 122 ? -11.352 5.289 -18.656 1 92.56 122 TYR A O 1
ATOM 954 N N . ARG A 1 123 ? -9.969 4.145 -17.5 1 83.88 123 ARG A N 1
ATOM 955 C CA . ARG A 1 123 ? -9.477 3.379 -18.641 1 83.88 123 ARG A CA 1
ATOM 956 C C . ARG A 1 123 ? -10.594 2.543 -19.266 1 83.88 123 ARG A C 1
ATOM 958 O O . ARG A 1 123 ? -10.688 2.426 -20.484 1 83.88 123 ARG A O 1
ATOM 965 N N . VAL A 1 124 ? -11.391 1.997 -18.469 1 84.56 124 VAL A N 1
ATOM 966 C CA . VAL A 1 124 ? -12.406 1.044 -18.922 1 84.56 124 VAL A CA 1
ATOM 967 C C . VAL A 1 124 ? -13.633 1.793 -19.438 1 84.56 124 VAL A C 1
ATOM 969 O O . VAL A 1 124 ? -14.234 1.397 -20.438 1 84.56 124 VAL A O 1
ATOM 972 N N . GLY A 1 125 ? -14.016 2.842 -18.75 1 92.38 125 GLY A N 1
ATOM 973 C CA . GLY A 1 125 ? -15.297 3.449 -19.078 1 92.38 125 GLY A CA 1
ATOM 974 C C . GLY A 1 125 ? -15.211 4.953 -19.281 1 92.38 125 GLY A C 1
ATOM 975 O O . GLY A 1 125 ? -16.234 5.633 -19.359 1 92.38 125 GLY A O 1
ATOM 976 N N . GLY A 1 126 ? -14.023 5.441 -19.312 1 92.69 126 GLY A N 1
ATOM 977 C CA . GLY A 1 126 ? -13.844 6.867 -19.547 1 92.69 126 GLY A CA 1
ATOM 978 C C . GLY A 1 126 ? -14.297 7.723 -18.391 1 92.69 126 GLY A C 1
ATOM 979 O O . GLY A 1 126 ? -14.297 7.273 -17.234 1 92.69 126 GLY A O 1
ATOM 980 N N . TRP A 1 127 ? -14.695 8.977 -18.703 1 95.12 127 TRP A N 1
ATOM 981 C CA . TRP A 1 127 ? -15.055 9.977 -17.703 1 95.12 127 TRP A CA 1
ATOM 982 C C . TRP A 1 127 ? -16.328 9.586 -16.969 1 95.12 127 TRP A C 1
ATOM 984 O O . TRP A 1 127 ? -16.469 9.867 -15.773 1 95.12 127 TRP A O 1
ATOM 994 N N . VAL A 1 128 ? -17.188 8.93 -17.641 1 95.81 128 VAL A N 1
ATOM 995 C CA . VAL A 1 128 ? -18.469 8.562 -17.047 1 95.81 128 VAL A CA 1
ATOM 996 C C . VAL A 1 128 ? -18.25 7.551 -15.922 1 95.81 128 VAL A C 1
ATOM 998 O O . VAL A 1 128 ? -18.75 7.73 -14.805 1 95.81 128 VAL A O 1
ATOM 1001 N N . SER A 1 129 ? -17.422 6.555 -16.156 1 95.75 129 SER A N 1
ATOM 1002 C CA . SER A 1 129 ? -17.141 5.531 -15.164 1 95.75 129 SER A CA 1
ATOM 1003 C C . SER A 1 129 ? -16.359 6.105 -13.992 1 95.75 129 SER A C 1
ATOM 1005 O O . SER A 1 129 ? -16.578 5.734 -12.836 1 95.75 129 SER A O 1
ATOM 1007 N N . LEU A 1 130 ? -15.461 6.98 -14.359 1 95.62 130 LEU A N 1
ATOM 1008 C CA . LEU A 1 130 ? -14.703 7.645 -13.297 1 95.62 130 LEU A CA 1
ATOM 1009 C C . LEU A 1 130 ? -15.625 8.469 -12.406 1 95.62 130 LEU A C 1
ATOM 1011 O O . LEU A 1 130 ? -15.531 8.398 -11.18 1 95.62 130 LEU A O 1
ATOM 1015 N N . ASP A 1 131 ? -16.469 9.234 -13.039 1 95.56 131 ASP A N 1
ATOM 1016 C CA . ASP A 1 131 ? -17.391 10.086 -12.297 1 95.56 131 ASP A CA 1
ATOM 1017 C C . ASP A 1 131 ? -18.25 9.258 -11.344 1 95.56 131 ASP A C 1
ATOM 1019 O O . ASP A 1 131 ? -18.453 9.633 -10.188 1 95.56 131 ASP A O 1
ATOM 1023 N N . GLU A 1 132 ? -18.766 8.164 -11.789 1 95.62 132 GLU A N 1
ATOM 1024 C CA . GLU A 1 132 ? -19.594 7.285 -10.977 1 95.62 132 GLU A CA 1
ATOM 1025 C C . GLU A 1 132 ? -18.828 6.754 -9.773 1 95.62 132 GLU A C 1
ATOM 1027 O O . GLU A 1 132 ? -19.328 6.762 -8.648 1 95.62 132 GLU A O 1
ATOM 1032 N N . GLU A 1 133 ? -17.609 6.344 -10.039 1 94.5 133 GLU A N 1
ATOM 1033 C CA . GLU A 1 133 ? -16.766 5.809 -8.961 1 94.5 133 GLU A CA 1
ATOM 1034 C C . GLU A 1 133 ? -16.469 6.879 -7.918 1 94.5 133 GLU A C 1
ATOM 1036 O O . GLU A 1 133 ? -16.516 6.609 -6.715 1 94.5 133 GLU A O 1
ATOM 1041 N N . MET A 1 134 ? -16.141 8.023 -8.391 1 94.5 134 MET A N 1
ATOM 1042 C CA . MET A 1 134 ? -15.773 9.094 -7.469 1 94.5 134 MET A CA 1
ATOM 1043 C C . MET A 1 134 ? -16.984 9.586 -6.684 1 94.5 134 MET A C 1
ATOM 1045 O O . MET A 1 134 ? -16.875 9.93 -5.508 1 94.5 134 MET A O 1
ATOM 1049 N N . ARG A 1 135 ? -18.109 9.609 -7.297 1 92.5 135 ARG A N 1
ATOM 1050 C CA . ARG A 1 135 ? -19.328 9.969 -6.59 1 92.5 135 ARG A CA 1
ATOM 1051 C C . ARG A 1 135 ? -19.625 8.984 -5.469 1 92.5 135 ARG A C 1
ATOM 1053 O O . ARG A 1 135 ? -20.047 9.375 -4.379 1 92.5 135 ARG A O 1
ATOM 1060 N N . LEU A 1 136 ? -19.406 7.742 -5.758 1 91.88 136 LEU A N 1
ATOM 1061 C CA . LEU A 1 136 ? -19.578 6.723 -4.73 1 91.88 136 LEU A CA 1
ATOM 1062 C C . LEU A 1 136 ? -18.609 6.949 -3.572 1 91.88 136 LEU A C 1
ATOM 1064 O O . LEU A 1 136 ? -18.984 6.809 -2.406 1 91.88 136 LEU A O 1
ATOM 1068 N N . ASP A 1 137 ? -17.422 7.316 -3.898 1 90.75 137 ASP A N 1
ATOM 1069 C CA . ASP A 1 137 ? -16.406 7.59 -2.877 1 90.75 137 ASP A CA 1
ATOM 1070 C C . ASP A 1 137 ? -16.844 8.75 -1.982 1 90.75 137 ASP A C 1
ATOM 1072 O O . ASP A 1 137 ? -16.703 8.688 -0.759 1 90.75 137 ASP A O 1
ATOM 1076 N N . VAL A 1 138 ? -17.328 9.797 -2.607 1 90 138 VAL A N 1
ATOM 1077 C CA . VAL A 1 138 ? -17.703 10.992 -1.868 1 90 138 VAL A CA 1
ATOM 1078 C C . VAL A 1 138 ? -18.875 10.672 -0.946 1 90 138 VAL A C 1
ATOM 1080 O O . VAL A 1 138 ? -18.953 11.18 0.178 1 90 138 VAL A O 1
ATOM 1083 N N . GLN A 1 139 ? -19.703 9.82 -1.343 1 89.06 139 GLN A N 1
ATOM 1084 C CA . GLN A 1 139 ? -20.859 9.438 -0.532 1 89.06 139 GLN A CA 1
ATOM 1085 C C . GLN A 1 139 ? -20.422 8.648 0.699 1 89.06 139 GLN A C 1
ATOM 1087 O O . GLN A 1 139 ? -21.062 8.719 1.749 1 89.06 139 GLN A O 1
ATOM 1092 N N . ARG A 1 140 ? -19.344 8 0.576 1 86.75 140 ARG A N 1
ATOM 1093 C CA . ARG A 1 140 ? -18.938 7.086 1.636 1 86.75 140 ARG A CA 1
ATOM 1094 C C . ARG A 1 140 ? -17.875 7.73 2.527 1 86.75 140 ARG A C 1
ATOM 1096 O O . ARG A 1 140 ? -17.516 7.176 3.568 1 86.75 140 ARG A O 1
ATOM 1103 N N . ILE A 1 141 ? -17.406 8.875 2.15 1 86 141 ILE A N 1
ATOM 1104 C CA . ILE A 1 141 ? -16.203 9.43 2.756 1 86 141 ILE A CA 1
ATOM 1105 C C . ILE A 1 141 ? -16.469 9.75 4.227 1 86 141 ILE A C 1
ATOM 1107 O O . ILE A 1 141 ? -15.594 9.555 5.074 1 86 141 ILE A O 1
ATOM 1111 N N . TRP A 1 142 ? -17.641 10.203 4.594 1 78.94 142 TRP A N 1
ATOM 1112 C CA . TRP A 1 142 ? -17.953 10.586 5.965 1 78.94 142 TRP A CA 1
ATOM 1113 C C . TRP A 1 142 ? -18 9.359 6.875 1 78.94 142 TRP A C 1
ATOM 1115 O O . TRP A 1 142 ? -17.438 9.375 7.973 1 78.94 142 TRP A O 1
ATOM 1125 N N . LYS A 1 143 ? -18.531 8.289 6.41 1 77.62 143 LYS A N 1
ATOM 1126 C CA . LYS A 1 143 ? -18.656 7.062 7.199 1 77.62 143 LYS A CA 1
ATOM 1127 C C . LYS A 1 143 ? -17.312 6.371 7.352 1 77.62 143 LYS A C 1
ATOM 1129 O O . LYS A 1 143 ? -16.969 5.887 8.43 1 77.62 143 LYS A O 1
ATOM 1134 N N . ARG A 1 144 ? -16.594 6.445 6.383 1 76.62 144 ARG A N 1
ATOM 1135 C CA . ARG A 1 144 ? -15.359 5.66 6.363 1 76.62 144 ARG A CA 1
ATOM 1136 C C . ARG A 1 144 ? -14.219 6.41 7.039 1 76.62 144 ARG A C 1
ATOM 1138 O O . ARG A 1 144 ? -13.547 5.859 7.914 1 76.62 144 ARG A O 1
ATOM 1145 N N . ASN A 1 145 ? -14.109 7.637 6.691 1 79.31 145 ASN A N 1
ATOM 1146 C CA . ASN A 1 145 ? -12.922 8.367 7.117 1 79.31 145 ASN A CA 1
ATOM 1147 C C . ASN A 1 145 ? -13.18 9.156 8.391 1 79.31 145 ASN A C 1
ATOM 1149 O O . ASN A 1 145 ? -12.508 8.953 9.406 1 79.31 145 ASN A O 1
ATOM 1153 N N . MET A 1 146 ? -14.234 9.922 8.383 1 80.94 146 MET A N 1
ATOM 1154 C CA . MET A 1 146 ? -14.406 10.906 9.445 1 80.94 146 MET A CA 1
ATOM 1155 C C . MET A 1 146 ? -14.688 10.219 10.781 1 80.94 146 MET A C 1
ATOM 1157 O O . MET A 1 146 ? -14.086 10.562 11.797 1 80.94 146 MET A O 1
ATOM 1161 N N . GLY A 1 147 ? -15.562 9.195 10.773 1 87.88 147 GLY A N 1
ATOM 1162 C CA . GLY A 1 147 ? -15.828 8.484 12.016 1 87.88 147 GLY A CA 1
ATOM 1163 C C . GLY A 1 147 ? -14.594 7.836 12.609 1 87.88 147 GLY A C 1
ATOM 1164 O O . GLY A 1 147 ? -14.25 8.094 13.758 1 87.88 147 GLY A O 1
ATOM 1165 N N . ARG A 1 148 ? -13.898 7.137 11.867 1 93.06 148 ARG A N 1
ATOM 1166 C CA . ARG A 1 148 ? -12.688 6.441 12.297 1 93.06 148 ARG A CA 1
ATOM 1167 C C . ARG A 1 148 ? -11.609 7.434 12.734 1 93.06 148 ARG A C 1
ATOM 1169 O O . ARG A 1 148 ? -11.078 7.332 13.836 1 93.06 148 ARG A O 1
ATOM 1176 N N . ASP A 1 149 ? -11.336 8.438 11.836 1 94.94 149 ASP A N 1
ATOM 1177 C CA . ASP A 1 149 ? -10.242 9.375 12.07 1 94.94 149 ASP A CA 1
ATOM 1178 C C . ASP A 1 149 ? -10.5 10.211 13.328 1 94.94 149 ASP A C 1
ATOM 1180 O O . ASP A 1 149 ? -9.594 10.398 14.148 1 94.94 149 ASP A O 1
ATOM 1184 N N . ASP A 1 150 ? -11.727 10.672 13.43 1 94.44 150 ASP A N 1
ATOM 1185 C CA . ASP A 1 150 ? -12.094 11.492 14.578 1 94.44 150 ASP A CA 1
ATOM 1186 C C . ASP A 1 150 ? -11.945 10.711 15.883 1 94.44 150 ASP A C 1
ATOM 1188 O O . ASP A 1 150 ? -11.445 11.25 16.875 1 94.44 150 ASP A O 1
ATOM 1192 N N . ARG A 1 151 ? -12.398 9.477 15.945 1 96 151 ARG A N 1
ATOM 1193 C CA . ARG A 1 151 ? -12.328 8.68 17.156 1 96 151 ARG A CA 1
ATOM 1194 C C . ARG A 1 151 ? -10.883 8.391 17.547 1 96 151 ARG A C 1
ATOM 1196 O O . ARG A 1 151 ? -10.531 8.43 18.734 1 96 151 ARG A O 1
ATOM 1203 N N . CYS A 1 152 ? -10.023 8.109 16.594 1 97.06 152 CYS A N 1
ATOM 1204 C CA . CYS A 1 152 ? -8.617 7.84 16.859 1 97.06 152 CYS A CA 1
ATOM 1205 C C . CYS A 1 152 ? -7.918 9.086 17.406 1 97.06 152 CYS A C 1
ATOM 1207 O O . CYS A 1 152 ? -7.129 9 18.344 1 97.06 152 CYS A O 1
ATOM 1209 N N . ILE A 1 153 ? -8.234 10.219 16.812 1 97.5 153 ILE A N 1
ATOM 1210 C CA . ILE A 1 153 ? -7.586 11.469 17.188 1 97.5 153 ILE A CA 1
ATOM 1211 C C . ILE A 1 153 ? -8.133 11.953 18.531 1 97.5 153 ILE A C 1
ATOM 1213 O O . ILE A 1 153 ? -7.375 12.367 19.406 1 97.5 153 ILE A O 1
ATOM 1217 N N . SER A 1 154 ? -9.453 11.836 18.734 1 97.31 154 SER A N 1
ATOM 1218 C CA . SER A 1 154 ? -10.102 12.32 19.938 1 97.31 154 SER A CA 1
ATOM 1219 C C . SER A 1 154 ? -9.68 11.508 21.156 1 97.31 154 SER A C 1
ATOM 1221 O O . SER A 1 154 ? -9.742 11.992 22.297 1 97.31 154 SER A O 1
ATOM 1223 N N . ASP A 1 155 ? -9.281 10.336 20.938 1 98 155 ASP A N 1
ATOM 1224 C CA . ASP A 1 155 ? -8.828 9.477 22.031 1 98 155 ASP A CA 1
ATOM 1225 C C . ASP A 1 155 ? -7.648 10.109 22.766 1 98 155 ASP A C 1
ATOM 1227 O O . ASP A 1 155 ? -7.395 9.789 23.922 1 98 155 ASP A O 1
ATOM 1231 N N . HIS A 1 156 ? -6.891 10.977 22.141 1 97.75 156 HIS A N 1
ATOM 1232 C CA . HIS A 1 156 ? -5.797 11.703 22.781 1 97.75 156 HIS A CA 1
ATOM 1233 C C . HIS A 1 156 ? -6.234 13.094 23.219 1 97.75 156 HIS A C 1
ATOM 1235 O O . HIS A 1 156 ? -5.395 13.953 23.484 1 97.75 156 HIS A O 1
ATOM 1241 N N . GLY A 1 157 ? -7.512 13.32 23.141 1 97.31 157 GLY A N 1
ATOM 1242 C CA . GLY A 1 157 ? -8.039 14.609 23.562 1 97.31 157 GLY A CA 1
ATOM 1243 C C . GLY A 1 157 ? -7.828 15.711 22.547 1 97.31 157 GLY A C 1
ATOM 1244 O O . GLY A 1 157 ? -7.742 16.891 22.906 1 97.31 157 GLY A O 1
ATOM 1245 N N . LYS A 1 158 ? -7.66 15.328 21.312 1 97.81 158 LYS A N 1
ATOM 1246 C CA . LYS A 1 158 ? -7.438 16.312 20.266 1 97.81 158 LYS A CA 1
ATOM 1247 C C . LYS A 1 158 ? -8.609 16.344 19.297 1 97.81 158 LYS A C 1
ATOM 1249 O O . LYS A 1 158 ? -9.398 15.406 19.219 1 97.81 158 LYS A O 1
ATOM 1254 N N . GLU A 1 159 ? -8.688 17.438 18.625 1 97.31 159 GLU A N 1
ATOM 1255 C CA . GLU A 1 159 ? -9.734 17.625 17.625 1 97.31 159 GLU A CA 1
ATOM 1256 C C . GLU A 1 159 ? -9.18 17.516 16.219 1 97.31 159 GLU A C 1
ATOM 1258 O O . GLU A 1 159 ? -8.156 18.141 15.898 1 97.31 159 GLU A O 1
ATOM 1263 N N . ALA A 1 160 ? -9.836 16.766 15.422 1 95.81 160 ALA A N 1
ATOM 1264 C CA . ALA A 1 160 ? -9.453 16.641 14.016 1 95.81 160 ALA A CA 1
ATOM 1265 C C . ALA A 1 160 ? -10.156 17.688 13.164 1 95.81 160 ALA A C 1
ATOM 1267 O O . ALA A 1 160 ? -11.336 17.984 13.375 1 95.81 160 ALA A O 1
ATOM 1268 N N . ARG A 1 161 ? -9.469 18.281 12.305 1 95.88 161 ARG A N 1
ATOM 1269 C CA . ARG A 1 161 ? -10.023 19.094 11.234 1 95.88 161 ARG A CA 1
ATOM 1270 C C . ARG A 1 161 ? -9.633 18.547 9.867 1 95.88 161 ARG A C 1
ATOM 1272 O O . ARG A 1 161 ? -8.508 18.078 9.672 1 95.88 161 ARG A O 1
ATOM 1279 N N . PHE A 1 162 ? -10.555 18.516 9.008 1 94.75 162 PHE A N 1
ATOM 1280 C CA . PHE A 1 162 ? -10.391 17.922 7.691 1 94.75 162 PHE A CA 1
ATOM 1281 C C . PHE A 1 162 ? -10.586 18.969 6.598 1 94.75 162 PHE A C 1
ATOM 1283 O O . PHE A 1 162 ? -11.672 19.062 6.016 1 94.75 162 PHE A O 1
ATOM 1290 N N . PRO A 1 163 ? -9.516 19.562 6.227 1 94.81 163 PRO A N 1
ATOM 1291 C CA . PRO A 1 163 ? -9.633 20.656 5.254 1 94.81 163 PRO A CA 1
ATOM 1292 C C . PRO A 1 163 ? -10.289 20.219 3.947 1 94.81 163 PRO A C 1
ATOM 1294 O O . PRO A 1 163 ? -11.125 20.938 3.396 1 94.81 163 PRO A O 1
ATOM 1297 N N . PHE A 1 164 ? -10.031 19.062 3.463 1 94.31 164 PHE A N 1
ATOM 1298 C CA . PHE A 1 164 ? -10.562 18.609 2.182 1 94.31 164 PHE A CA 1
ATOM 1299 C C . PHE A 1 164 ? -12.023 18.188 2.318 1 94.31 164 PHE A C 1
ATOM 1301 O O . PHE A 1 164 ? -12.719 18.016 1.318 1 94.31 164 PHE A O 1
ATOM 1308 N N . LEU A 1 165 ? -12.453 18.094 3.555 1 93.19 165 LEU A N 1
ATOM 1309 C CA . LEU A 1 165 ? -13.836 17.688 3.76 1 93.19 165 LEU A CA 1
ATOM 1310 C C . LEU A 1 165 ? -14.695 18.875 4.199 1 93.19 165 LEU A C 1
ATOM 1312 O O . LEU A 1 165 ? -15.844 18.688 4.602 1 93.19 165 LEU A O 1
ATOM 1316 N N . ASP A 1 166 ? -14.055 19.938 4.172 1 93.25 166 ASP A N 1
ATOM 1317 C CA . ASP A 1 166 ? -14.836 21.156 4.379 1 93.25 166 ASP A CA 1
ATOM 1318 C C . ASP A 1 166 ? -15.898 21.328 3.293 1 93.25 166 ASP A C 1
ATOM 1320 O O . ASP A 1 166 ? -15.625 21.078 2.113 1 93.25 166 ASP A O 1
ATOM 1324 N N . GLU A 1 167 ? -17.016 21.844 3.674 1 92.19 167 GLU A N 1
ATOM 1325 C CA . GLU A 1 167 ? -18.141 21.953 2.752 1 92.19 167 GLU A CA 1
ATOM 1326 C C . GLU A 1 167 ? -17.797 22.859 1.567 1 92.19 167 GLU A C 1
ATOM 1328 O O . GLU A 1 167 ? -18.203 22.578 0.434 1 92.19 167 GLU A O 1
ATOM 1333 N N . SER A 1 168 ? -17.188 23.906 1.833 1 95.38 168 SER A N 1
ATOM 1334 C CA . SER A 1 168 ? -16.828 24.828 0.76 1 95.38 168 SER A CA 1
ATOM 1335 C C . SER A 1 168 ? -15.844 24.188 -0.216 1 95.38 168 SER A C 1
ATOM 1337 O O . SER A 1 168 ? -15.922 24.422 -1.424 1 95.38 168 SER A O 1
ATOM 1339 N N . VAL A 1 169 ? -14.938 23.375 0.289 1 94.5 169 VAL A N 1
ATOM 1340 C CA . VAL A 1 169 ? -13.969 22.703 -0.558 1 94.5 169 VAL A CA 1
ATOM 1341 C C . VAL A 1 169 ? -14.664 21.625 -1.386 1 94.5 169 VAL A C 1
ATOM 1343 O O . VAL A 1 169 ? -14.453 21.516 -2.596 1 94.5 169 VAL A O 1
ATOM 1346 N N . ILE A 1 170 ? -15.523 20.906 -0.741 1 92.69 170 ILE A N 1
ATOM 1347 C CA . ILE A 1 170 ? -16.281 19.875 -1.429 1 92.69 170 ILE A CA 1
ATOM 1348 C C . ILE A 1 170 ? -17.109 20.484 -2.555 1 92.69 170 ILE A C 1
ATOM 1350 O O . ILE A 1 170 ? -17.062 20.016 -3.693 1 92.69 170 ILE A O 1
ATOM 1354 N N . ARG A 1 171 ? -17.812 21.547 -2.219 1 93.56 171 ARG A N 1
ATOM 1355 C CA . ARG A 1 171 ? -18.641 22.219 -3.209 1 93.56 171 ARG A CA 1
ATOM 1356 C C . ARG A 1 171 ? -17.812 22.719 -4.383 1 93.56 171 ARG A C 1
ATOM 1358 O O . ARG A 1 171 ? -18.188 22.547 -5.539 1 93.56 171 ARG A O 1
ATOM 1365 N N . THR A 1 172 ? -16.734 23.281 -4.09 1 95.38 172 THR A N 1
ATOM 1366 C CA . THR A 1 172 ? -15.844 23.812 -5.121 1 95.38 172 THR A CA 1
ATOM 1367 C C . THR A 1 172 ? -15.359 22.688 -6.039 1 95.38 172 THR A C 1
ATOM 1369 O O . THR A 1 172 ? -15.406 22.828 -7.262 1 95.38 172 THR A O 1
ATOM 1372 N N . LEU A 1 173 ? -14.93 21.609 -5.484 1 94.06 173 LEU A N 1
ATOM 1373 C CA . LEU A 1 173 ? -14.398 20.5 -6.266 1 94.06 173 LEU A CA 1
ATOM 1374 C C . LEU A 1 173 ? -15.492 19.875 -7.125 1 94.06 173 LEU A C 1
ATOM 1376 O O . LEU A 1 173 ? -15.234 19.453 -8.25 1 94.06 173 LEU A O 1
ATOM 1380 N N . LEU A 1 174 ? -16.688 19.859 -6.555 1 90.75 174 LEU A N 1
ATOM 1381 C CA . LEU A 1 174 ? -17.812 19.266 -7.277 1 90.75 174 LEU A CA 1
ATOM 1382 C C . LEU A 1 174 ? -18.188 20.125 -8.484 1 90.75 174 LEU A C 1
ATOM 1384 O O . LEU A 1 174 ? -18.734 19.609 -9.461 1 90.75 174 LEU A O 1
ATOM 1388 N N . GLU A 1 175 ? -17.875 21.375 -8.406 1 93.31 175 GLU A N 1
ATOM 1389 C CA . GLU A 1 175 ? -18.219 22.297 -9.484 1 93.31 175 GLU A CA 1
ATOM 1390 C C . GLU A 1 175 ? -17.156 22.312 -10.57 1 93.31 175 GLU A C 1
ATOM 1392 O O . GLU A 1 175 ? -17.391 22.781 -11.68 1 93.31 175 GLU A O 1
ATOM 1397 N N . ILE A 1 176 ? -16.031 21.797 -10.305 1 95.25 176 ILE A N 1
ATOM 1398 C CA . ILE A 1 176 ? -14.938 21.766 -11.258 1 95.25 176 ILE A CA 1
ATOM 1399 C C . ILE A 1 176 ? -15.062 20.531 -12.156 1 95.25 176 ILE A C 1
ATOM 1401 O O . ILE A 1 176 ? -15.305 19.438 -11.664 1 95.25 176 ILE A O 1
ATOM 1405 N N . PRO A 1 177 ? -14.953 20.75 -13.438 1 94.69 177 PRO A N 1
ATOM 1406 C CA . PRO A 1 177 ? -14.984 19.578 -14.32 1 94.69 177 PRO A CA 1
ATOM 1407 C C . PRO A 1 177 ? -13.914 18.547 -13.984 1 94.69 177 PRO A C 1
ATOM 1409 O O . PRO A 1 177 ? -12.789 18.906 -13.625 1 94.69 177 PRO A O 1
ATOM 1412 N N . LEU A 1 178 ? -14.203 17.281 -14.172 1 94.62 178 LEU A N 1
ATOM 1413 C CA . LEU A 1 178 ? -13.328 16.188 -13.773 1 94.62 178 LEU A CA 1
ATOM 1414 C C . LEU A 1 178 ? -11.992 16.266 -14.5 1 94.62 178 LEU A C 1
ATOM 1416 O O . LEU A 1 178 ? -10.953 15.914 -13.938 1 94.62 178 LEU A O 1
ATOM 1420 N N . TRP A 1 179 ? -12.023 16.703 -15.719 1 94.19 179 TRP A N 1
ATOM 1421 C CA . TRP A 1 179 ? -10.797 16.766 -16.5 1 94.19 179 TRP A CA 1
ATOM 1422 C C . TRP A 1 179 ? -9.883 17.875 -16 1 94.19 179 TRP A C 1
ATOM 1424 O O . TRP A 1 179 ? -8.719 17.953 -16.406 1 94.19 179 TRP A O 1
ATOM 1434 N N . ASP A 1 180 ? -10.414 18.781 -15.164 1 94.88 180 ASP A N 1
ATOM 1435 C CA . ASP A 1 180 ? -9.578 19.766 -14.484 1 94.88 180 ASP A CA 1
ATOM 1436 C C . ASP A 1 180 ? -9.094 19.25 -13.133 1 94.88 180 ASP A C 1
ATOM 1438 O O . ASP A 1 180 ? -8.117 19.75 -12.586 1 94.88 180 ASP A O 1
ATOM 1442 N N . ILE A 1 181 ? -9.758 18.203 -12.648 1 96.5 181 ILE A N 1
ATOM 1443 C CA . ILE A 1 181 ? -9.422 17.609 -11.352 1 96.5 181 ILE A CA 1
ATOM 1444 C C . ILE A 1 181 ? -8.273 16.625 -11.516 1 96.5 181 ILE A C 1
ATOM 1446 O O . ILE A 1 181 ? -7.379 16.562 -10.664 1 96.5 181 ILE A O 1
ATOM 1450 N N . ALA A 1 182 ? -8.328 15.875 -12.617 1 95.5 182 ALA A N 1
ATOM 1451 C CA . ALA A 1 182 ? -7.332 14.836 -12.859 1 95.5 182 ALA A CA 1
ATOM 1452 C C . ALA A 1 182 ? -7.105 14.625 -14.352 1 95.5 182 ALA A C 1
ATOM 1454 O O . ALA A 1 182 ? -7.957 14.977 -15.172 1 95.5 182 ALA A O 1
ATOM 1455 N N . LYS A 1 183 ? -5.98 14.242 -14.672 1 92.94 183 LYS A N 1
ATOM 1456 C CA . LYS A 1 183 ? -5.613 13.797 -16.016 1 92.94 183 LYS A CA 1
ATOM 1457 C C . LYS A 1 183 ? -5.016 12.391 -15.977 1 92.94 183 LYS A C 1
ATOM 1459 O O . LYS A 1 183 ? -3.793 12.234 -16.016 1 92.94 183 LYS A O 1
ATOM 1464 N N . LEU A 1 184 ? -5.863 11.43 -16.062 1 89.56 184 LEU A N 1
ATOM 1465 C CA . LEU A 1 184 ? -5.484 10.078 -15.672 1 89.56 184 LEU A CA 1
ATOM 1466 C C . LEU A 1 184 ? -4.809 9.352 -16.828 1 89.56 184 LEU A C 1
ATOM 1468 O O . LEU A 1 184 ? -4.344 8.219 -16.672 1 89.56 184 LEU A O 1
ATOM 1472 N N . ASP A 1 185 ? -4.68 10.039 -17.922 1 84.25 185 ASP A N 1
ATOM 1473 C CA . ASP A 1 185 ? -3.85 9.539 -19.016 1 84.25 185 ASP A CA 1
ATOM 1474 C C . ASP A 1 185 ? -2.373 9.828 -18.766 1 84.25 185 ASP A C 1
ATOM 1476 O O . ASP A 1 185 ? -1.5 9.266 -19.422 1 84.25 185 ASP A O 1
ATOM 1480 N N . GLU A 1 186 ? -2.148 10.734 -17.859 1 83.69 186 GLU A N 1
ATOM 1481 C CA . GLU A 1 186 ? -0.782 11.07 -17.469 1 83.69 186 GLU A CA 1
ATOM 1482 C C . GLU A 1 186 ? -0.269 10.117 -16.391 1 83.69 186 GLU A C 1
ATOM 1484 O O . GLU A 1 186 ? -1.056 9.438 -15.727 1 83.69 186 GLU A O 1
ATOM 1489 N N . PRO A 1 187 ? 1.021 10.047 -16.219 1 75.19 187 PRO A N 1
ATOM 1490 C CA . PRO A 1 187 ? 1.609 9.141 -15.234 1 75.19 187 PRO A CA 1
ATOM 1491 C C . PRO A 1 187 ? 1.176 9.461 -13.805 1 75.19 187 PRO A C 1
ATOM 1493 O O . PRO A 1 187 ? 0.776 10.586 -13.516 1 75.19 187 PRO A O 1
ATOM 1496 N N . VAL A 1 188 ? 1.262 8.406 -12.961 1 74.69 188 VAL A N 1
ATOM 1497 C CA . VAL A 1 188 ? 1.025 8.562 -11.531 1 74.69 188 VAL A CA 1
ATOM 1498 C C . VAL A 1 188 ? 1.953 9.641 -10.969 1 74.69 188 VAL A C 1
ATOM 1500 O O . VAL A 1 188 ? 3.135 9.695 -11.32 1 74.69 188 VAL A O 1
ATOM 1503 N N . GLY A 1 189 ? 1.505 10.438 -10.094 1 76 189 GLY A N 1
ATOM 1504 C CA . GLY A 1 189 ? 2.297 11.523 -9.547 1 76 189 GLY A CA 1
ATOM 1505 C C . GLY A 1 189 ? 2.184 12.805 -10.352 1 76 189 GLY A C 1
ATOM 1506 O O . GLY A 1 189 ? 2.693 13.852 -9.945 1 76 189 GLY A O 1
ATOM 1507 N N . LYS A 1 190 ? 1.477 12.672 -11.484 1 80.31 190 LYS A N 1
ATOM 1508 C CA . LYS A 1 190 ? 1.261 13.852 -12.312 1 80.31 190 LYS A CA 1
ATOM 1509 C C . LYS A 1 190 ? -0.225 14.07 -12.594 1 80.31 190 LYS A C 1
ATOM 1511 O O . LYS A 1 190 ? -0.764 15.141 -12.328 1 80.31 190 LYS A O 1
ATOM 1516 N N . GLY A 1 191 ? -0.917 13.031 -13.023 1 86.38 191 GLY A N 1
ATOM 1517 C CA . GLY A 1 191 ? -2.295 13.1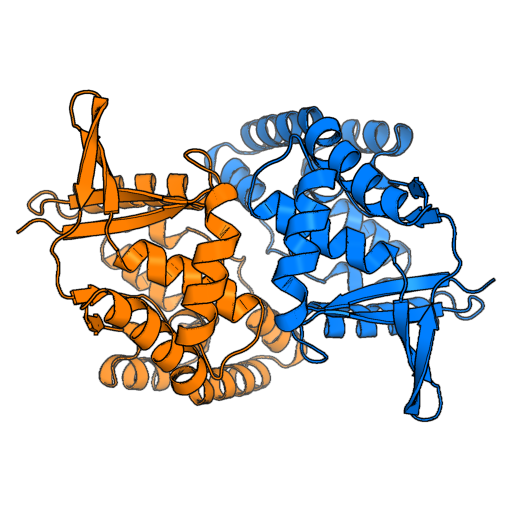64 -13.469 1 86.38 191 GLY A CA 1
ATOM 1518 C C . GLY A 1 191 ? -3.305 12.984 -12.352 1 86.38 191 GLY A C 1
ATOM 1519 O O . GLY A 1 191 ? -4.422 13.5 -12.43 1 86.38 191 GLY A O 1
ATOM 1520 N N . ASP A 1 192 ? -2.963 12.078 -11.406 1 87.81 192 ASP A N 1
ATOM 1521 C CA . ASP A 1 192 ? -3.809 11.961 -10.219 1 87.81 192 ASP A CA 1
ATOM 1522 C C . ASP A 1 192 ? -3.684 13.203 -9.328 1 87.81 192 ASP A C 1
ATOM 1524 O O . ASP A 1 192 ? -2.592 13.75 -9.18 1 87.81 192 ASP A O 1
ATOM 1528 N N . LYS A 1 193 ? -4.758 13.617 -8.781 1 93 193 LYS A N 1
ATOM 1529 C CA . LYS A 1 193 ? -4.812 14.781 -7.91 1 93 193 LYS A CA 1
ATOM 1530 C C . LYS A 1 193 ? -4.18 16 -8.578 1 93 193 LYS A C 1
ATOM 1532 O O . LYS A 1 193 ? -3.508 16.797 -7.926 1 93 193 LYS A O 1
ATOM 1537 N N . LYS A 1 194 ? -4.348 16.094 -9.852 1 94.19 194 LYS A N 1
ATOM 1538 C CA . LYS A 1 194 ? -3.729 17.156 -10.648 1 94.19 194 LYS A CA 1
ATOM 1539 C C . LYS A 1 194 ? -4.055 18.531 -10.078 1 94.19 194 LYS A C 1
ATOM 1541 O O . LYS A 1 194 ? -3.168 19.375 -9.938 1 94.19 194 LYS A O 1
ATOM 1546 N N . ILE A 1 195 ? -5.262 18.781 -9.75 1 95.5 195 ILE A N 1
ATOM 1547 C CA . ILE A 1 195 ? -5.676 20.078 -9.266 1 95.5 195 ILE A CA 1
ATOM 1548 C C . ILE A 1 195 ? -4.918 20.422 -7.984 1 95.5 195 ILE A C 1
ATOM 1550 O O . ILE A 1 195 ? -4.492 21.562 -7.789 1 95.5 195 ILE A O 1
ATOM 1554 N N . LEU A 1 196 ? -4.742 19.453 -7.09 1 94.19 196 LEU A N 1
ATOM 1555 C CA . LEU A 1 196 ? -4.016 19.688 -5.844 1 94.19 196 LEU A CA 1
ATOM 1556 C C . LEU A 1 196 ? -2.537 19.922 -6.113 1 94.19 196 LEU A C 1
ATOM 1558 O O . LEU A 1 196 ? -1.905 20.75 -5.445 1 94.19 196 LEU A O 1
ATOM 1562 N N . ARG A 1 197 ? -2.027 19.203 -7.074 1 93.06 197 ARG A N 1
ATOM 1563 C CA . ARG A 1 197 ? -0.63 19.391 -7.449 1 93.06 197 ARG A CA 1
ATOM 1564 C C . ARG A 1 197 ? -0.396 20.781 -8.016 1 93.06 197 ARG A C 1
ATOM 1566 O O . ARG A 1 197 ? 0.614 21.422 -7.711 1 93.06 197 ARG A O 1
ATOM 1573 N N . GLU A 1 198 ? -1.313 21.234 -8.805 1 93.69 198 GLU A N 1
ATOM 1574 C CA . GLU A 1 198 ? -1.214 22.578 -9.367 1 93.69 198 GLU A CA 1
ATOM 1575 C C . GLU A 1 198 ? -1.297 23.656 -8.281 1 93.69 198 GLU A C 1
ATOM 1577 O O . GLU A 1 198 ? -0.545 24.625 -8.305 1 93.69 198 GLU A O 1
ATOM 1582 N N . VAL A 1 199 ? -2.191 23.438 -7.383 1 93.38 199 VAL A N 1
ATOM 1583 C CA . VAL A 1 199 ? -2.311 24.375 -6.27 1 93.38 199 VAL A CA 1
ATOM 1584 C C . VAL A 1 199 ? -1.018 24.375 -5.457 1 93.38 199 VAL A C 1
ATOM 1586 O O . VAL A 1 199 ? -0.531 25.438 -5.055 1 93.38 199 VAL A O 1
ATOM 1589 N N . ALA A 1 200 ? -0.454 23.203 -5.184 1 92.56 200 ALA A N 1
ATOM 1590 C CA . ALA A 1 200 ? 0.802 23.094 -4.449 1 92.56 200 ALA A CA 1
ATOM 1591 C C . ALA A 1 200 ? 1.922 23.859 -5.152 1 92.56 200 ALA A C 1
ATOM 1593 O O . ALA A 1 200 ? 2.697 24.578 -4.512 1 92.56 200 ALA A O 1
ATOM 1594 N N . LYS A 1 201 ? 1.945 23.719 -6.434 1 92.06 201 LYS A N 1
ATOM 1595 C CA . LYS A 1 201 ? 2.949 24.438 -7.215 1 92.06 201 LYS A CA 1
ATOM 1596 C C . LYS A 1 201 ? 2.773 25.953 -7.082 1 92.06 201 LYS A C 1
ATOM 1598 O O . LYS A 1 201 ? 3.752 26.688 -6.93 1 92.06 201 LYS A O 1
ATOM 1603 N N . LEU A 1 202 ? 1.571 26.375 -7.137 1 93.19 202 LEU A N 1
ATOM 1604 C CA . LEU A 1 202 ? 1.267 27.797 -7.02 1 93.19 202 LEU A CA 1
ATOM 1605 C C . LEU A 1 202 ? 1.7 28.344 -5.664 1 93.19 202 LEU A C 1
ATOM 1607 O O . LEU A 1 202 ? 2.084 29.5 -5.547 1 93.19 202 LEU A O 1
ATOM 1611 N N . LEU A 1 203 ? 1.728 27.453 -4.668 1 91.75 203 LEU A N 1
ATOM 1612 C CA . LEU A 1 203 ? 2.08 27.859 -3.311 1 91.75 203 LEU A CA 1
ATOM 1613 C C . LEU A 1 203 ? 3.578 27.703 -3.07 1 91.75 203 LEU A C 1
ATOM 1615 O O . LEU A 1 203 ? 4.062 27.953 -1.966 1 91.75 203 LEU A O 1
ATOM 1619 N N . GLY A 1 204 ? 4.242 27.172 -4.098 1 90.5 204 GLY A N 1
ATOM 1620 C CA . GLY A 1 204 ? 5.688 27.047 -4.004 1 90.5 204 GLY A CA 1
ATOM 1621 C C . GLY A 1 204 ? 6.137 25.703 -3.477 1 90.5 204 GLY A C 1
ATOM 1622 O O . GLY A 1 204 ? 7.316 25.5 -3.191 1 90.5 204 GLY A O 1
ATOM 1623 N N . LEU A 1 205 ? 5.199 24.781 -3.316 1 90.69 205 LEU A N 1
ATOM 1624 C CA . LEU A 1 205 ? 5.527 23.422 -2.869 1 90.69 205 LEU A CA 1
ATOM 1625 C C . LEU A 1 205 ? 5.875 22.531 -4.055 1 90.69 205 LEU A C 1
ATOM 1627 O O . LEU A 1 205 ? 5.137 21.594 -4.367 1 90.69 205 LEU A O 1
ATOM 1631 N N . GLN A 1 206 ? 7 22.703 -4.574 1 86 206 GLN A N 1
ATOM 1632 C CA . GLN A 1 206 ? 7.398 22.078 -5.828 1 86 206 GLN A CA 1
ATOM 1633 C C . GLN A 1 206 ? 7.633 20.578 -5.645 1 86 206 GLN A C 1
ATOM 1635 O O . GLN A 1 206 ? 7.145 19.766 -6.434 1 86 206 GLN A O 1
ATOM 1640 N N . GLU A 1 207 ? 8.328 20.219 -4.586 1 81.69 207 GLU A N 1
ATOM 1641 C CA . GLU A 1 207 ? 8.641 18.812 -4.375 1 81.69 207 GLU A CA 1
ATOM 1642 C C . GLU A 1 207 ? 7.395 18.016 -4.012 1 81.69 207 GLU A C 1
ATOM 1644 O O . GLU A 1 207 ? 7.16 16.938 -4.555 1 81.69 207 GLU A O 1
ATOM 1649 N N . ALA A 1 208 ? 6.621 18.562 -3.152 1 80.44 208 ALA A N 1
ATOM 1650 C CA . ALA A 1 208 ? 5.398 17.891 -2.705 1 80.44 208 ALA A CA 1
ATOM 1651 C C . ALA A 1 208 ? 4.43 17.688 -3.863 1 80.44 208 ALA A C 1
ATOM 1653 O O . ALA A 1 208 ? 3.699 16.688 -3.902 1 80.44 208 ALA A O 1
ATOM 1654 N N . ALA A 1 209 ? 4.5 18.609 -4.816 1 81.5 209 ALA A N 1
ATOM 1655 C CA . ALA A 1 209 ? 3.586 18.562 -5.953 1 81.5 209 ALA A CA 1
ATOM 1656 C C . ALA A 1 209 ? 3.857 17.344 -6.832 1 81.5 209 ALA A C 1
ATOM 1658 O O . ALA A 1 209 ? 2.98 16.891 -7.574 1 81.5 209 ALA A O 1
ATOM 1659 N N . PHE A 1 210 ? 4.953 16.797 -6.617 1 77.62 210 PHE A N 1
ATOM 1660 C CA . PHE A 1 210 ? 5.324 15.727 -7.543 1 77.62 210 PHE A CA 1
ATOM 1661 C C . PHE A 1 210 ? 5.41 14.391 -6.816 1 77.62 210 PHE A C 1
ATOM 1663 O O . PHE A 1 210 ? 5.66 13.359 -7.441 1 77.62 210 PHE A O 1
ATOM 1670 N N . LEU A 1 211 ? 5.227 14.438 -5.543 1 73.69 211 LEU A N 1
ATOM 1671 C CA . LEU A 1 211 ? 5.309 13.188 -4.789 1 73.69 211 LEU A CA 1
ATOM 1672 C C . LEU A 1 211 ? 4.121 12.281 -5.105 1 73.69 211 LEU A C 1
ATOM 1674 O O . LEU A 1 211 ? 2.969 12.719 -5.043 1 73.69 211 LEU A O 1
ATOM 1678 N N . PRO A 1 212 ? 4.438 11.062 -5.465 1 66.94 212 PRO A N 1
ATOM 1679 C CA . PRO A 1 212 ? 3.324 10.133 -5.664 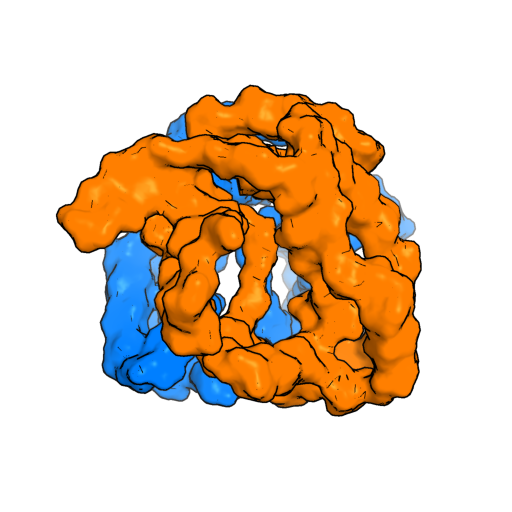1 66.94 212 PRO A CA 1
ATOM 1680 C C . PRO A 1 212 ? 2.582 9.812 -4.367 1 66.94 212 PRO A C 1
ATOM 1682 O O . PRO A 1 212 ? 3.156 9.922 -3.279 1 66.94 212 PRO A O 1
ATOM 1685 N N . LYS A 1 213 ? 1.282 9.516 -4.625 1 66.06 213 LYS A N 1
ATOM 1686 C CA . LYS A 1 213 ? 0.453 9.078 -3.504 1 66.06 213 LYS A CA 1
ATOM 1687 C C . LYS A 1 213 ? 1.062 7.871 -2.805 1 66.06 213 LYS A C 1
ATOM 1689 O O . LYS A 1 213 ? 1.591 6.969 -3.457 1 66.06 213 LYS A O 1
ATOM 1694 N N . ARG A 1 214 ? 1.085 8.055 -1.462 1 61.09 214 ARG A N 1
ATOM 1695 C CA . ARG A 1 214 ? 1.425 6.879 -0.667 1 61.09 214 ARG A CA 1
ATOM 1696 C C . ARG A 1 214 ? 0.34 6.582 0.364 1 61.09 214 ARG A C 1
ATOM 1698 O O . ARG A 1 214 ? -0.196 7.5 0.99 1 61.09 214 ARG A O 1
ATOM 1705 N N . ALA A 1 215 ? -0.057 5.363 0.342 1 55.56 215 ALA A N 1
ATOM 1706 C CA . ALA A 1 215 ? -1.042 4.969 1.346 1 55.56 215 ALA A CA 1
ATOM 1707 C C . ALA A 1 215 ? -0.513 5.207 2.756 1 55.56 215 ALA A C 1
ATOM 1709 O O . ALA A 1 215 ? 0.697 5.156 2.99 1 55.56 215 ALA A O 1
ATOM 1710 N N . ILE A 1 216 ? -1.495 5.848 3.535 1 45.34 216 ILE A N 1
ATOM 1711 C CA . ILE A 1 216 ? -1.136 5.875 4.949 1 45.34 216 ILE A CA 1
ATOM 1712 C C . ILE A 1 216 ? -0.744 4.473 5.406 1 45.34 216 ILE A C 1
ATOM 1714 O O . ILE A 1 216 ? -1.482 3.51 5.184 1 45.34 216 ILE A O 1
ATOM 1718 N N . GLN A 1 217 ? 0.58 4.152 5.477 1 47 217 GLN A N 1
ATOM 1719 C CA . GLN A 1 217 ? 1.037 2.844 5.934 1 47 217 GLN A CA 1
ATOM 1720 C C . GLN A 1 217 ? 1.606 2.922 7.348 1 47 217 GLN A C 1
ATOM 1722 O O . GLN A 1 217 ? 2.178 3.943 7.734 1 47 217 GLN A O 1
ATOM 1727 N N . GLY B 1 1 ? -3.301 -32.219 -13.844 1 81.12 1 GLY B N 1
ATOM 1728 C CA . GLY B 1 1 ? -3.859 -31.953 -12.531 1 81.12 1 GLY B CA 1
ATOM 1729 C C . GLY B 1 1 ? -4.34 -30.516 -12.375 1 81.12 1 GLY B C 1
ATOM 1730 O O . GLY B 1 1 ? -4.16 -29.688 -13.273 1 81.12 1 GLY B O 1
ATOM 1731 N N . THR B 1 2 ? -5.051 -30.25 -11.344 1 91.62 2 THR B N 1
ATOM 1732 C CA . THR B 1 2 ? -5.629 -28.938 -11.078 1 91.62 2 THR B CA 1
ATOM 1733 C C . THR B 1 2 ? -4.582 -27.984 -10.508 1 91.62 2 THR B C 1
ATOM 1735 O O . THR B 1 2 ? -3.727 -28.406 -9.719 1 91.62 2 THR B O 1
ATOM 1738 N N . ILE B 1 3 ? -4.488 -26.797 -11.016 1 96 3 ILE B N 1
ATOM 1739 C CA . ILE B 1 3 ? -3.654 -25.75 -10.438 1 96 3 ILE B CA 1
ATOM 1740 C C . ILE B 1 3 ? -4.5 -24.859 -9.531 1 96 3 ILE B C 1
ATOM 1742 O O . ILE B 1 3 ? -5.488 -24.266 -9.969 1 96 3 ILE B O 1
ATOM 1746 N N . ASP B 1 4 ? -4.082 -24.781 -8.297 1 97.69 4 ASP B N 1
ATOM 1747 C CA . ASP B 1 4 ? -4.754 -23.906 -7.332 1 97.69 4 ASP B CA 1
ATOM 1748 C C . ASP B 1 4 ? -4.137 -22.516 -7.324 1 97.69 4 ASP B C 1
ATOM 1750 O O . ASP B 1 4 ? -2.918 -22.375 -7.191 1 97.69 4 ASP B O 1
ATOM 1754 N N . LEU B 1 5 ? -4.938 -21.531 -7.551 1 97.44 5 LEU B N 1
ATOM 1755 C CA . LEU B 1 5 ? -4.578 -20.125 -7.34 1 97.44 5 LEU B CA 1
ATOM 1756 C C . LEU B 1 5 ? -5.023 -19.656 -5.961 1 97.44 5 LEU B C 1
ATOM 1758 O O . LEU B 1 5 ? -6.223 -19.609 -5.672 1 97.44 5 LEU B O 1
ATOM 1762 N N . LEU B 1 6 ? -4.055 -19.344 -5.145 1 97.12 6 LEU B N 1
ATOM 1763 C CA . LEU B 1 6 ? -4.367 -18.984 -3.764 1 97.12 6 LEU B CA 1
ATOM 1764 C C . LEU B 1 6 ? -4.41 -17.469 -3.59 1 97.12 6 LEU B C 1
ATOM 1766 O O . LEU B 1 6 ? -3.402 -16.797 -3.795 1 97.12 6 LEU B O 1
ATOM 1770 N N . ASN B 1 7 ? -5.523 -16.938 -3.244 1 95.75 7 ASN B N 1
ATOM 1771 C CA . ASN B 1 7 ? -5.684 -15.5 -3.053 1 95.75 7 ASN B CA 1
ATOM 1772 C C . ASN B 1 7 ? -6.129 -15.164 -1.63 1 95.75 7 ASN B C 1
ATOM 1774 O O . ASN B 1 7 ? -7.141 -15.688 -1.153 1 95.75 7 ASN B O 1
ATOM 1778 N N . VAL B 1 8 ? -5.348 -14.289 -1.007 1 93.88 8 VAL B N 1
ATOM 1779 C CA . VAL B 1 8 ? -5.664 -13.859 0.351 1 93.88 8 VAL B CA 1
ATOM 1780 C C . VAL B 1 8 ? -6.344 -12.492 0.314 1 93.88 8 VAL B C 1
ATOM 1782 O O . VAL B 1 8 ? -5.906 -11.594 -0.409 1 93.88 8 VAL B O 1
ATOM 1785 N N . SER B 1 9 ? -7.395 -12.375 1.048 1 90.5 9 SER B N 1
ATOM 1786 C CA . SER B 1 9 ? -8.07 -11.094 1.2 1 90.5 9 SER B CA 1
ATOM 1787 C C . SER B 1 9 ? -8.336 -10.773 2.67 1 90.5 9 SER B C 1
ATOM 1789 O O . SER B 1 9 ? -8.742 -11.648 3.436 1 90.5 9 SER B O 1
ATOM 1791 N N . PHE B 1 10 ? -8.055 -9.539 3.049 1 85.12 10 PHE B N 1
ATOM 1792 C CA . PHE B 1 10 ? -8.281 -9.086 4.414 1 85.12 10 PHE B CA 1
ATOM 1793 C C . PHE B 1 10 ? -9.555 -8.25 4.5 1 85.12 10 PHE B C 1
ATOM 1795 O O . PHE B 1 10 ? -9.945 -7.812 5.582 1 85.12 10 PHE B O 1
ATOM 1802 N N . ASP B 1 11 ? -10.156 -8.008 3.354 1 80.88 11 ASP B N 1
ATOM 1803 C CA . ASP B 1 11 ? -11.336 -7.141 3.324 1 80.88 11 ASP B CA 1
ATOM 1804 C C . ASP B 1 11 ? -12.469 -7.781 2.529 1 80.88 11 ASP B C 1
ATOM 1806 O O . ASP B 1 11 ? -13.195 -7.094 1.807 1 80.88 11 ASP B O 1
ATOM 1810 N N . GLY B 1 12 ? -12.406 -9.086 2.49 1 79.56 12 GLY B N 1
ATOM 1811 C CA . GLY B 1 12 ? -13.516 -9.812 1.904 1 79.56 12 GLY B CA 1
ATOM 1812 C C . GLY B 1 12 ? -13.508 -9.797 0.388 1 79.56 12 GLY B C 1
ATOM 1813 O O . GLY B 1 12 ? -12.445 -9.758 -0.233 1 79.56 12 GLY B O 1
ATOM 1814 N N . GLN B 1 13 ? -14.719 -9.836 -0.229 1 78.06 13 GLN B N 1
ATOM 1815 C CA . GLN B 1 13 ? -14.891 -10.094 -1.656 1 78.06 13 GLN B CA 1
ATOM 1816 C C . GLN B 1 13 ? -14.68 -8.82 -2.469 1 78.06 13 GLN B C 1
ATOM 1818 O O . GLN B 1 13 ? -14.367 -8.883 -3.662 1 78.06 13 GLN B O 1
ATOM 1823 N N . LEU B 1 14 ? -14.789 -7.766 -1.865 1 76.62 14 LEU B N 1
ATOM 1824 C CA . LEU B 1 14 ? -14.711 -6.508 -2.598 1 76.62 14 LEU B CA 1
ATOM 1825 C C . LEU B 1 14 ? -13.297 -5.953 -2.588 1 76.62 14 LEU B C 1
ATOM 1827 O O . LEU B 1 14 ? -13.016 -4.941 -3.232 1 76.62 14 LEU B O 1
ATOM 1831 N N . ALA B 1 15 ? -12.43 -6.691 -1.922 1 81.62 15 ALA B N 1
ATOM 1832 C CA . ALA B 1 15 ? -11.031 -6.262 -1.921 1 81.62 15 ALA B CA 1
ATOM 1833 C C . ALA B 1 15 ? -10.461 -6.25 -3.336 1 81.62 15 ALA B C 1
ATOM 1835 O O . ALA B 1 15 ? -10.711 -7.172 -4.121 1 81.62 15 ALA B O 1
ATOM 1836 N N . PRO B 1 16 ? -9.711 -5.199 -3.666 1 77.88 16 PRO B N 1
ATOM 1837 C CA . PRO B 1 16 ? -9.148 -5.086 -5.012 1 77.88 16 PRO B CA 1
ATOM 1838 C C . PRO B 1 16 ? -8.352 -6.324 -5.426 1 77.88 16 PRO B C 1
ATOM 1840 O O . PRO B 1 16 ? -8.422 -6.75 -6.582 1 77.88 16 PRO B O 1
ATOM 1843 N N . ASP B 1 17 ? -7.637 -6.91 -4.574 1 84 17 ASP B N 1
ATOM 1844 C CA . ASP B 1 17 ? -6.844 -8.086 -4.91 1 84 17 ASP B CA 1
ATOM 1845 C C . ASP B 1 17 ? -7.738 -9.266 -5.277 1 84 17 ASP B C 1
ATOM 1847 O O . ASP B 1 17 ? -7.379 -10.086 -6.125 1 84 17 ASP B O 1
ATOM 1851 N N . ARG B 1 18 ? -8.883 -9.312 -4.613 1 88.44 18 ARG B N 1
ATOM 1852 C CA . ARG B 1 18 ? -9.844 -10.367 -4.934 1 88.44 18 ARG B CA 1
ATOM 1853 C C . ARG B 1 18 ? -10.43 -10.164 -6.328 1 88.44 18 ARG B C 1
ATOM 1855 O O . ARG B 1 18 ? -10.508 -11.109 -7.117 1 88.44 18 ARG B O 1
ATOM 1862 N N . VAL B 1 19 ? -10.758 -8.977 -6.59 1 84.25 19 VAL B N 1
ATOM 1863 C CA . VAL B 1 19 ? -11.312 -8.648 -7.898 1 84.25 19 VAL B CA 1
ATOM 1864 C C . VAL B 1 19 ? -10.297 -8.984 -8.984 1 84.25 19 VAL B C 1
ATOM 1866 O O . VAL B 1 19 ? -10.641 -9.617 -9.992 1 84.25 19 VAL B O 1
ATOM 1869 N N . SER B 1 20 ? -9.07 -8.625 -8.766 1 86 20 SER B N 1
ATOM 1870 C CA . SER B 1 20 ? -8.008 -8.883 -9.734 1 86 20 SER B CA 1
ATOM 1871 C C . SER B 1 20 ? -7.773 -10.375 -9.906 1 86 20 SER B C 1
ATOM 1873 O O . SER B 1 20 ? -7.449 -10.836 -11 1 86 20 SER B O 1
ATOM 1875 N N . SER B 1 21 ? -7.91 -11.078 -8.812 1 91.25 21 SER B N 1
ATOM 1876 C CA . SER B 1 21 ? -7.676 -12.516 -8.891 1 91.25 21 SER B CA 1
ATOM 1877 C C . SER B 1 21 ? -8.75 -13.211 -9.719 1 91.25 21 SER B C 1
ATOM 1879 O O . SER B 1 21 ? -8.461 -14.172 -10.438 1 91.25 21 SER B O 1
ATOM 1881 N N . LEU B 1 22 ? -9.938 -12.75 -9.625 1 90.31 22 LEU B N 1
ATOM 1882 C CA . LEU B 1 22 ? -11.023 -13.312 -10.414 1 90.31 22 LEU B CA 1
ATOM 1883 C C . LEU B 1 22 ? -10.82 -13.039 -11.898 1 90.31 22 LEU B C 1
ATOM 1885 O O . LEU B 1 22 ? -11.031 -13.922 -12.734 1 90.31 22 LEU B O 1
ATOM 1889 N N . ALA B 1 23 ? -10.414 -11.828 -12.156 1 86.81 23 ALA B N 1
ATOM 1890 C CA . ALA B 1 23 ? -10.094 -11.492 -13.547 1 86.81 23 ALA B CA 1
ATOM 1891 C C . ALA B 1 23 ? -8.953 -12.359 -14.07 1 86.81 23 ALA B C 1
ATOM 1893 O O . ALA B 1 23 ? -8.984 -12.797 -15.227 1 86.81 23 ALA B O 1
ATOM 1894 N N . GLY B 1 24 ? -7.941 -12.57 -13.273 1 90.38 24 GLY B N 1
ATOM 1895 C CA . GLY B 1 24 ? -6.828 -13.43 -13.648 1 90.38 24 GLY B CA 1
ATOM 1896 C C . GLY B 1 24 ? -7.242 -14.867 -13.906 1 90.38 24 GLY B C 1
ATOM 1897 O O . GLY B 1 24 ? -6.754 -15.5 -14.844 1 90.38 24 GLY B O 1
ATOM 1898 N N . LEU B 1 25 ? -8.156 -15.352 -13.07 1 93.5 25 LEU B N 1
ATOM 1899 C CA . LEU B 1 25 ? -8.68 -16.703 -13.273 1 93.5 25 LEU B CA 1
ATOM 1900 C C . LEU B 1 25 ? -9.336 -16.828 -14.641 1 93.5 25 LEU B C 1
ATOM 1902 O O . LEU B 1 25 ? -9.047 -17.781 -15.383 1 93.5 25 LEU B O 1
ATOM 1906 N N . LYS B 1 26 ? -10.141 -15.898 -14.93 1 92.5 26 LYS B N 1
ATOM 1907 C CA . LYS B 1 26 ? -10.844 -15.93 -16.219 1 92.5 26 LYS B CA 1
ATOM 1908 C C . LYS B 1 26 ? -9.852 -15.898 -17.375 1 92.5 26 LYS B C 1
ATOM 1910 O O . LYS B 1 26 ? -10.039 -16.609 -18.375 1 92.5 26 LYS B O 1
ATOM 1915 N N . GLU B 1 27 ? -8.883 -15.133 -17.25 1 93.12 27 GLU B N 1
ATOM 1916 C CA . GLU B 1 27 ? -7.871 -15.031 -18.297 1 93.12 27 GLU B CA 1
ATOM 1917 C C . GLU B 1 27 ? -7.113 -16.344 -18.469 1 93.12 27 GLU B C 1
ATOM 1919 O O . GLU B 1 27 ? -6.855 -16.781 -19.578 1 93.12 27 GLU B O 1
ATOM 1924 N N . LEU B 1 28 ? -6.723 -16.938 -17.375 1 94.44 28 LEU B N 1
ATOM 1925 C CA . LEU B 1 28 ? -6.008 -18.203 -17.422 1 94.44 28 LEU B CA 1
ATOM 1926 C C . LEU B 1 28 ? -6.875 -19.281 -18.047 1 94.44 28 LEU B C 1
ATOM 1928 O O . LEU B 1 28 ? -6.387 -20.094 -18.844 1 94.44 28 LEU B O 1
ATOM 1932 N N . GLN B 1 29 ? -8.148 -19.281 -17.719 1 94.44 29 GLN B N 1
ATOM 1933 C CA . GLN B 1 29 ? -9.078 -20.25 -18.266 1 94.44 29 GLN B CA 1
ATOM 1934 C C . GLN B 1 29 ? -9.227 -20.062 -19.781 1 94.44 29 GLN B C 1
ATOM 1936 O O . GLN B 1 29 ? -9.414 -21.047 -20.516 1 94.44 29 GLN B O 1
ATOM 1941 N N . ARG B 1 30 ? -9.133 -18.875 -20.203 1 93.69 30 ARG B N 1
ATOM 1942 C CA . ARG B 1 30 ? -9.25 -18.578 -21.625 1 93.69 30 ARG B CA 1
ATOM 1943 C C . ARG B 1 30 ? -8.008 -19.031 -22.391 1 93.69 30 ARG B C 1
ATOM 1945 O O . ARG B 1 30 ? -8.109 -19.641 -23.453 1 93.69 30 ARG B O 1
ATOM 1952 N N . ILE B 1 31 ? -6.867 -18.797 -21.891 1 93.5 31 ILE B N 1
ATOM 1953 C CA . ILE B 1 31 ? -5.641 -19 -22.641 1 93.5 31 ILE B CA 1
ATOM 1954 C C . ILE B 1 31 ? -5.199 -20.453 -22.516 1 93.5 31 ILE B C 1
ATOM 1956 O O . ILE B 1 31 ? -4.445 -20.969 -23.344 1 93.5 31 ILE B O 1
ATOM 1960 N N . SER B 1 32 ? -5.535 -21.062 -21.422 1 94.38 32 SER B N 1
ATOM 1961 C CA . SER B 1 32 ? -5.219 -22.469 -21.203 1 94.38 32 SER B CA 1
ATOM 1962 C C . SER B 1 32 ? -6.441 -23.25 -20.719 1 94.38 32 SER B C 1
ATOM 1964 O O . SER B 1 32 ? -6.477 -23.719 -19.578 1 94.38 32 SER B O 1
ATOM 1966 N N . PRO B 1 33 ? -7.379 -23.5 -21.609 1 93.19 33 PRO B N 1
ATOM 1967 C CA . PRO B 1 33 ? -8.672 -24.078 -21.219 1 93.19 33 PRO B CA 1
ATOM 1968 C C . PRO B 1 33 ? -8.562 -25.562 -20.875 1 93.19 33 PRO B C 1
ATOM 1970 O O . PRO B 1 33 ? -9.461 -26.125 -20.234 1 93.19 33 PRO B O 1
ATOM 1973 N N . LEU B 1 34 ? -7.469 -26.172 -21.266 1 94.75 34 LEU B N 1
ATOM 1974 C CA . LEU B 1 34 ? -7.336 -27.609 -21 1 94.75 34 LEU B CA 1
ATOM 1975 C C . LEU B 1 34 ? -6.836 -27.844 -19.578 1 94.75 34 LEU B C 1
ATOM 1977 O O . LEU B 1 34 ? -6.922 -28.969 -19.062 1 94.75 34 LEU B O 1
ATOM 1981 N N . ARG B 1 35 ? -6.328 -26.812 -19 1 94.12 35 ARG B N 1
ATOM 1982 C CA . ARG B 1 35 ? -5.879 -26.891 -17.609 1 94.12 35 ARG B CA 1
ATOM 1983 C C . ARG B 1 35 ? -7.012 -26.562 -16.641 1 94.12 35 ARG B C 1
ATOM 1985 O O . ARG B 1 35 ? -7.828 -25.688 -16.906 1 94.12 35 ARG B O 1
ATOM 1992 N N . ARG B 1 36 ? -7.062 -27.344 -15.617 1 94.44 36 ARG B N 1
ATOM 1993 C CA . ARG B 1 36 ?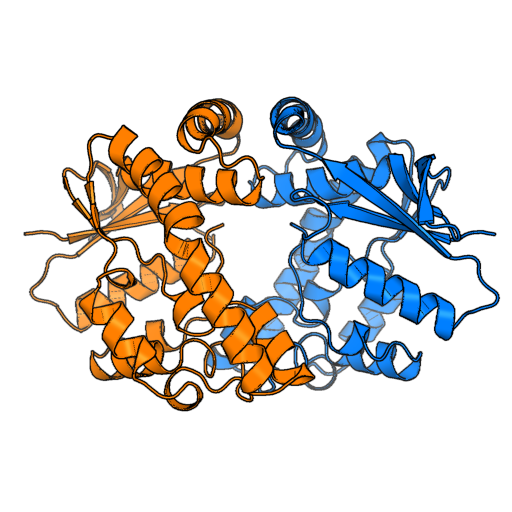 -8.039 -27.031 -14.578 1 94.44 36 ARG B CA 1
ATOM 1994 C C . ARG B 1 36 ? -7.488 -26 -13.602 1 94.44 36 ARG B C 1
ATOM 1996 O O . ARG B 1 36 ? -6.488 -26.25 -12.922 1 94.44 36 ARG B O 1
ATOM 2003 N N . TRP B 1 37 ? -8.18 -24.875 -13.57 1 96 37 TRP B N 1
ATOM 2004 C CA . TRP B 1 37 ? -7.812 -23.797 -12.672 1 96 37 TRP B CA 1
ATOM 2005 C C . TRP B 1 37 ? -8.82 -23.656 -11.531 1 96 37 TRP B C 1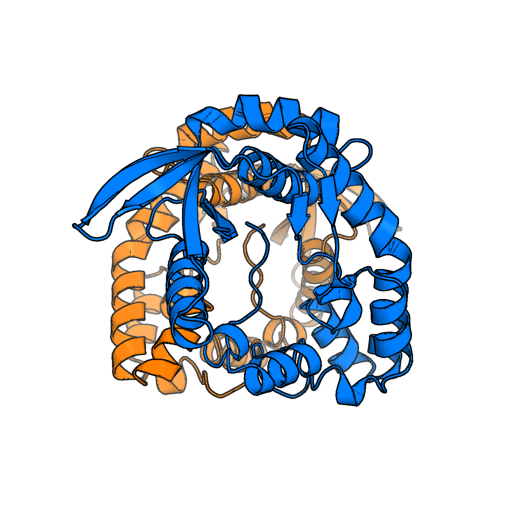
ATOM 2007 O O . TRP B 1 37 ? -10.031 -23.672 -11.766 1 96 37 TRP B O 1
ATOM 2017 N N . ARG B 1 38 ? -8.328 -23.578 -10.383 1 96.5 38 ARG B N 1
ATOM 2018 C CA . ARG B 1 38 ? -9.188 -23.375 -9.219 1 96.5 38 ARG B CA 1
ATOM 2019 C C . ARG B 1 38 ? -8.695 -22.219 -8.359 1 96.5 38 ARG B C 1
ATOM 2021 O O . ARG B 1 38 ? -7.547 -22.203 -7.918 1 96.5 38 ARG B O 1
ATOM 2028 N N . LEU B 1 39 ? -9.539 -21.266 -8.195 1 96.88 39 LEU B N 1
ATOM 2029 C CA . LEU B 1 39 ? -9.219 -20.156 -7.305 1 96.88 39 LEU B CA 1
ATOM 2030 C C . LEU B 1 39 ? -9.68 -20.453 -5.883 1 96.88 39 LEU B C 1
ATOM 2032 O O . LEU B 1 39 ? -10.875 -20.688 -5.648 1 96.88 39 LEU B O 1
ATOM 2036 N N . VAL B 1 40 ? -8.75 -20.516 -4.988 1 97.38 40 VAL B N 1
ATOM 2037 C CA . VAL B 1 40 ? -9.055 -20.672 -3.57 1 97.38 40 VAL B CA 1
ATOM 2038 C C . VAL B 1 40 ? -9.023 -19.312 -2.877 1 97.38 40 VAL B C 1
ATOM 2040 O O . VAL B 1 40 ? -7.965 -18.688 -2.766 1 97.38 40 VAL B O 1
ATOM 2043 N N . GLU B 1 41 ? -10.18 -18.875 -2.463 1 96.69 41 GLU B N 1
ATOM 2044 C CA . GLU B 1 41 ? -10.32 -17.594 -1.797 1 96.69 41 GLU B CA 1
ATOM 2045 C C . GLU B 1 41 ? -10.094 -17.719 -0.293 1 96.69 41 GLU B C 1
ATOM 2047 O O . GLU B 1 41 ? -10.938 -18.266 0.423 1 96.69 41 GLU B O 1
ATOM 2052 N N . ILE B 1 42 ? -8.977 -17.219 0.163 1 95.75 42 ILE B N 1
ATOM 2053 C CA . ILE B 1 42 ? -8.602 -17.297 1.569 1 95.75 42 ILE B CA 1
ATOM 2054 C C . ILE B 1 42 ? -8.875 -15.961 2.254 1 95.75 42 ILE B C 1
ATOM 2056 O O . ILE B 1 42 ? -8.273 -14.945 1.896 1 95.75 42 ILE B O 1
ATOM 2060 N N . ASP B 1 43 ? -9.727 -16.047 3.234 1 91 43 ASP B N 1
ATOM 2061 C CA . ASP B 1 43 ? -10.133 -14.82 3.908 1 91 43 ASP B CA 1
ATOM 2062 C C . ASP B 1 43 ? -9.617 -14.781 5.344 1 91 43 ASP B C 1
ATOM 2064 O O . ASP B 1 43 ? -9.555 -15.812 6.016 1 91 43 ASP B O 1
ATOM 2068 N N . SER B 1 44 ? -9.125 -13.695 5.699 1 86.94 44 SER B N 1
ATOM 2069 C CA . SER B 1 44 ? -8.828 -13.438 7.102 1 86.94 44 SER B CA 1
ATOM 2070 C C . SER B 1 44 ? -9.539 -12.18 7.594 1 86.94 44 SER B C 1
ATOM 2072 O O . SER B 1 44 ? -9.891 -11.305 6.797 1 86.94 44 SER B O 1
ATOM 2074 N N . ASN B 1 45 ? -9.828 -12.227 8.844 1 85.88 45 ASN B N 1
ATOM 2075 C CA . ASN B 1 45 ? -10.477 -11.07 9.445 1 85.88 45 ASN B CA 1
ATOM 2076 C C . ASN B 1 45 ? -9.711 -10.57 10.672 1 85.88 45 ASN B C 1
ATOM 2078 O O . ASN B 1 45 ? -8.773 -11.227 11.125 1 85.88 45 ASN B O 1
ATOM 2082 N N . LEU B 1 46 ? -10.156 -9.453 11.102 1 84.44 46 LEU B N 1
ATOM 2083 C CA . LEU B 1 46 ? -9.461 -8.781 12.195 1 84.44 46 LEU B CA 1
ATOM 2084 C C . LEU B 1 46 ? -9.484 -9.625 13.461 1 84.44 46 LEU B C 1
ATOM 2086 O O . LEU B 1 46 ? -8.57 -9.539 14.289 1 84.44 46 LEU B O 1
ATOM 2090 N N . ALA B 1 47 ? -10.469 -10.469 13.578 1 83.69 47 ALA B N 1
ATOM 2091 C CA . ALA B 1 47 ? -10.594 -11.305 14.766 1 83.69 47 ALA B CA 1
ATOM 2092 C C . ALA B 1 47 ? -9.406 -12.266 14.891 1 83.69 47 ALA B C 1
ATOM 2094 O O . ALA B 1 47 ? -9.039 -12.664 16 1 83.69 47 ALA B O 1
ATOM 2095 N N . ASN B 1 48 ? -8.742 -12.586 13.797 1 87.31 48 ASN B N 1
ATOM 2096 C CA . ASN B 1 48 ? -7.641 -13.539 13.781 1 87.31 48 ASN B CA 1
ATOM 2097 C C . ASN B 1 48 ? -6.289 -12.836 13.844 1 87.31 48 ASN B C 1
ATOM 2099 O O . ASN B 1 48 ? -5.25 -13.492 13.938 1 87.31 48 ASN B O 1
ATOM 2103 N N . LEU B 1 49 ? -6.328 -11.57 13.875 1 84.19 49 LEU B N 1
ATOM 2104 C CA . LEU B 1 49 ? -5.117 -10.789 13.672 1 84.19 49 LEU B CA 1
ATOM 2105 C C . LEU B 1 49 ? -4.102 -11.062 14.781 1 84.19 49 LEU B C 1
ATOM 2107 O O . LEU B 1 49 ? -2.92 -11.281 14.5 1 84.19 49 LEU B O 1
ATOM 2111 N N . LYS B 1 50 ? -4.57 -11.07 15.938 1 86.12 50 LYS B N 1
ATOM 2112 C CA . LYS B 1 50 ? -3.67 -11.219 17.078 1 86.12 50 LYS B CA 1
ATOM 2113 C C . LYS B 1 50 ? -2.904 -12.539 17 1 86.12 50 LYS B C 1
ATOM 2115 O O . LYS B 1 50 ? -1.672 -12.547 17.016 1 86.12 50 LYS B O 1
ATOM 2120 N N . GLU B 1 51 ? -3.615 -13.586 16.906 1 90.62 51 GLU B N 1
ATOM 2121 C CA . GLU B 1 51 ? -3 -14.906 16.891 1 90.62 51 GLU B CA 1
ATOM 2122 C C . GLU B 1 51 ? -2.107 -15.078 15.664 1 90.62 51 GLU B C 1
ATOM 2124 O O . GLU B 1 51 ? -0.99 -15.586 15.766 1 90.62 51 GLU B O 1
ATOM 2129 N N . GLU B 1 52 ? -2.57 -14.633 14.531 1 91.5 52 GLU B N 1
ATOM 2130 C CA . GLU B 1 52 ? -1.801 -14.75 13.297 1 91.5 52 GLU B CA 1
ATOM 2131 C C . GLU B 1 52 ? -0.51 -13.938 13.375 1 91.5 52 GLU B C 1
ATOM 2133 O O . GLU B 1 52 ? 0.556 -14.422 12.984 1 91.5 52 GLU B O 1
ATOM 2138 N N . SER B 1 53 ? -0.661 -12.742 13.914 1 91.12 53 SER B N 1
ATOM 2139 C CA . SER B 1 53 ? 0.509 -11.875 14 1 91.12 53 SER B CA 1
ATOM 2140 C C . SER B 1 53 ? 1.563 -12.453 14.938 1 91.12 53 SER B C 1
ATOM 2142 O O . SER B 1 53 ? 2.754 -12.445 14.617 1 91.12 53 SER B O 1
ATOM 2144 N N . GLU B 1 54 ? 1.164 -12.914 16.031 1 91.5 54 GLU B N 1
ATOM 2145 C CA . GLU B 1 54 ? 2.102 -13.484 17 1 91.5 54 GLU B CA 1
ATOM 2146 C C . GLU B 1 54 ? 2.844 -14.68 16.406 1 91.5 54 GLU B C 1
ATOM 2148 O O . GLU B 1 54 ? 4.062 -14.789 16.547 1 91.5 54 GLU B O 1
ATOM 2153 N N . HIS B 1 55 ? 2.131 -15.516 15.805 1 95 55 HIS B N 1
ATOM 2154 C CA . HIS B 1 55 ? 2.729 -16.703 15.211 1 95 55 HIS B CA 1
ATOM 2155 C C . HIS B 1 55 ? 3.691 -16.328 14.086 1 95 55 HIS B C 1
ATOM 2157 O O . HIS B 1 55 ? 4.836 -16.797 14.07 1 95 55 HIS B O 1
ATOM 2163 N N . VAL B 1 56 ? 3.281 -15.461 13.227 1 95.19 56 VAL B N 1
ATOM 2164 C CA . VAL B 1 56 ? 4.062 -15.117 12.047 1 95.19 56 VAL B CA 1
ATOM 2165 C C . VAL B 1 56 ? 5.293 -14.312 12.453 1 95.19 56 VAL B C 1
ATOM 2167 O O . VAL B 1 56 ? 6.359 -14.445 11.844 1 95.19 56 VAL B O 1
ATOM 2170 N N . MET B 1 57 ? 5.121 -13.57 13.484 1 93.19 57 MET B N 1
ATOM 2171 C CA . MET B 1 57 ? 6.266 -12.805 13.969 1 93.19 57 MET B CA 1
ATOM 2172 C C . MET B 1 57 ? 7.434 -13.727 14.305 1 93.19 57 MET B C 1
ATOM 2174 O O . MET B 1 57 ? 8.594 -13.383 14.062 1 93.19 57 MET B O 1
ATOM 2178 N N . SER B 1 58 ? 7.141 -14.805 14.828 1 94.12 58 SER B N 1
ATOM 2179 C CA . SER B 1 58 ? 8.188 -15.766 15.164 1 94.12 58 SER B CA 1
ATOM 2180 C C . SER B 1 58 ? 8.812 -16.359 13.906 1 94.12 58 SER B C 1
ATOM 2182 O O . SER B 1 58 ? 9.992 -16.734 13.914 1 94.12 58 SER B O 1
ATOM 2184 N N . LEU B 1 59 ? 8.047 -16.422 12.844 1 95.06 59 LEU B N 1
ATOM 2185 C CA . LEU B 1 59 ? 8.516 -17.031 11.602 1 95.06 59 LEU B CA 1
ATOM 2186 C C . LEU B 1 59 ? 9.406 -16.078 10.82 1 95.06 59 LEU B C 1
ATOM 2188 O O . LEU B 1 59 ? 10.352 -16.5 10.156 1 95.06 59 LEU B O 1
ATOM 2192 N N . ILE B 1 60 ? 9.07 -14.812 10.984 1 92.31 60 ILE B N 1
ATOM 2193 C CA . ILE B 1 60 ? 9.734 -13.883 10.07 1 92.31 60 ILE B CA 1
ATOM 2194 C C . ILE B 1 60 ? 11.023 -13.375 10.711 1 92.31 60 ILE B C 1
ATOM 2196 O O . ILE B 1 60 ? 11.836 -12.719 10.039 1 92.31 60 ILE B O 1
ATOM 2200 N N . TYR B 1 61 ? 11.195 -13.742 11.945 1 88.12 61 TYR B N 1
ATOM 2201 C CA . TYR B 1 61 ? 12.453 -13.359 12.578 1 88.12 61 TYR B CA 1
ATOM 2202 C C . TYR B 1 61 ? 13.648 -13.766 11.727 1 88.12 61 TYR B C 1
ATOM 2204 O O . TYR B 1 61 ? 13.688 -14.883 11.203 1 88.12 61 TYR B O 1
ATOM 2212 N N . PRO B 1 62 ? 14.586 -12.805 11.484 1 88.12 62 PRO B N 1
ATOM 2213 C CA . PRO B 1 62 ? 14.953 -11.594 12.234 1 88.12 62 PRO B CA 1
ATOM 2214 C C . PRO B 1 62 ? 14.289 -10.336 11.688 1 88.12 62 PRO B C 1
ATOM 2216 O O . PRO B 1 62 ? 14.477 -9.242 12.234 1 88.12 62 PRO B O 1
ATOM 2219 N N . SER B 1 63 ? 13.523 -10.516 10.523 1 83.25 63 SER B N 1
ATOM 2220 C CA . SER B 1 63 ? 12.766 -9.344 10.109 1 83.25 63 SER B CA 1
ATOM 2221 C C . SER B 1 63 ? 11.836 -8.867 11.219 1 83.25 63 SER B C 1
ATOM 2223 O O . SER B 1 63 ? 11.297 -9.68 11.977 1 83.25 63 SER B O 1
ATOM 2225 N N . ASN B 1 64 ? 11.742 -7.609 11.305 1 82.38 64 ASN B N 1
ATOM 2226 C CA . ASN B 1 64 ? 10.977 -7.113 12.445 1 82.38 64 ASN B CA 1
ATOM 2227 C C . ASN B 1 64 ? 10.219 -5.836 12.094 1 82.38 64 ASN B C 1
ATOM 2229 O O . ASN B 1 64 ? 10 -4.984 12.961 1 82.38 64 ASN B O 1
ATOM 2233 N N . THR B 1 65 ? 9.969 -5.707 10.836 1 83.25 65 THR B N 1
ATOM 2234 C CA . THR B 1 65 ? 9.203 -4.535 10.43 1 83.25 65 THR B CA 1
ATOM 2235 C C . THR B 1 65 ? 7.727 -4.895 10.234 1 83.25 65 THR B C 1
ATOM 2237 O O . THR B 1 65 ? 7.395 -6.055 9.984 1 83.25 65 THR B O 1
ATOM 2240 N N . TYR B 1 66 ? 6.891 -3.857 10.289 1 82.06 66 TYR B N 1
ATOM 2241 C CA . TYR B 1 66 ? 5.461 -4.035 10.047 1 82.06 66 TYR B CA 1
ATOM 2242 C C . TYR B 1 66 ? 5.207 -4.555 8.641 1 82.06 66 TYR B C 1
ATOM 2244 O O . TYR B 1 66 ? 4.324 -5.391 8.43 1 82.06 66 TYR B O 1
ATOM 2252 N N . MET B 1 67 ? 5.934 -4.062 7.738 1 82.94 67 MET B N 1
ATOM 2253 C CA . MET B 1 67 ? 5.773 -4.484 6.348 1 82.94 67 MET B CA 1
ATOM 2254 C C . MET B 1 67 ? 6.102 -5.969 6.188 1 82.94 67 MET B C 1
ATOM 2256 O O . MET B 1 67 ? 5.379 -6.695 5.504 1 82.94 67 MET B O 1
ATOM 2260 N N . ASP B 1 68 ? 7.156 -6.355 6.844 1 87.75 68 ASP B N 1
ATOM 2261 C CA . ASP B 1 68 ? 7.523 -7.766 6.789 1 87.75 68 ASP B CA 1
ATOM 2262 C C . ASP B 1 68 ? 6.441 -8.641 7.422 1 87.75 68 ASP B C 1
ATOM 2264 O O . ASP B 1 68 ? 6.164 -9.742 6.934 1 87.75 68 ASP B O 1
ATOM 2268 N N . LEU B 1 69 ? 5.918 -8.148 8.484 1 89.19 69 LEU B N 1
ATOM 2269 C CA . LEU B 1 69 ? 4.863 -8.906 9.148 1 89.19 69 LEU B CA 1
ATOM 2270 C C . LEU B 1 69 ? 3.639 -9.039 8.25 1 89.19 69 LEU B C 1
ATOM 2272 O O . LEU B 1 69 ? 3.059 -10.125 8.141 1 89.19 69 LEU B O 1
ATOM 2276 N N . ASN B 1 70 ? 3.221 -7.98 7.652 1 85.88 70 ASN B N 1
ATOM 2277 C CA . ASN B 1 70 ? 2.066 -8.008 6.758 1 85.88 70 ASN B CA 1
ATOM 2278 C C . ASN B 1 70 ? 2.27 -8.992 5.609 1 85.88 70 ASN B C 1
ATOM 2280 O O . ASN B 1 70 ? 1.374 -9.773 5.293 1 85.88 70 ASN B O 1
ATOM 2284 N N . ILE B 1 71 ? 3.377 -8.938 4.996 1 90.38 71 ILE B N 1
ATOM 2285 C CA . ILE B 1 71 ? 3.699 -9.844 3.902 1 90.38 71 ILE B CA 1
ATOM 2286 C C . ILE B 1 71 ? 3.721 -11.289 4.41 1 90.38 71 ILE B C 1
ATOM 2288 O O . ILE B 1 71 ? 3.166 -12.188 3.773 1 90.38 71 ILE B O 1
ATOM 2292 N N . GLY B 1 72 ? 4.406 -11.414 5.551 1 93.31 72 GLY B N 1
ATOM 2293 C CA . GLY B 1 72 ? 4.461 -12.734 6.148 1 93.31 72 GLY B CA 1
ATOM 2294 C C . GLY B 1 72 ? 3.092 -13.32 6.434 1 93.31 72 GLY B C 1
ATOM 2295 O O . GLY B 1 72 ? 2.844 -14.5 6.156 1 93.31 72 GLY B O 1
ATOM 2296 N N . ILE B 1 73 ? 2.207 -12.547 6.945 1 92.75 73 ILE B N 1
ATOM 2297 C CA . ILE B 1 73 ? 0.856 -13.008 7.258 1 92.75 73 ILE B CA 1
ATOM 2298 C C . ILE B 1 73 ? 0.145 -13.422 5.973 1 92.75 73 ILE B C 1
ATOM 2300 O O . ILE B 1 73 ? -0.48 -14.484 5.918 1 92.75 73 ILE B O 1
ATOM 2304 N N . ALA B 1 74 ? 0.244 -12.602 4.973 1 93.25 74 ALA B N 1
ATOM 2305 C CA . ALA B 1 74 ? -0.395 -12.914 3.697 1 93.25 74 ALA B CA 1
ATOM 2306 C C . ALA B 1 74 ? 0.121 -14.234 3.137 1 93.25 74 ALA B C 1
ATOM 2308 O O . ALA B 1 74 ? -0.665 -15.078 2.701 1 93.25 74 ALA B O 1
ATOM 2309 N N . LEU B 1 75 ? 1.426 -14.406 3.176 1 95.56 75 LEU B N 1
ATOM 2310 C CA . LEU B 1 75 ? 2.035 -15.609 2.631 1 95.56 75 LEU B CA 1
ATOM 2311 C C . LEU B 1 75 ? 1.668 -16.828 3.469 1 95.56 75 LEU B C 1
ATOM 2313 O O . LEU B 1 75 ? 1.408 -17.906 2.926 1 95.56 75 LEU B O 1
ATOM 2317 N N . TRP B 1 76 ? 1.702 -16.641 4.754 1 97 76 TRP B N 1
ATOM 2318 C CA . TRP B 1 76 ? 1.366 -17.734 5.66 1 97 76 TRP B CA 1
ATOM 2319 C C . TRP B 1 76 ? -0.078 -18.188 5.457 1 97 76 TRP B C 1
ATOM 2321 O O . TRP B 1 76 ? -0.359 -19.375 5.398 1 97 76 TRP B O 1
ATOM 2331 N N . LEU B 1 77 ? -0.948 -17.234 5.352 1 95.88 77 LEU B N 1
ATOM 2332 C CA . LEU B 1 77 ? -2.35 -17.547 5.094 1 95.88 77 LEU B CA 1
ATOM 2333 C C . LEU B 1 77 ? -2.514 -18.234 3.744 1 95.88 77 LEU B C 1
ATOM 2335 O O . LEU B 1 77 ? -3.234 -19.234 3.633 1 95.88 77 LEU B O 1
ATOM 2339 N N . ALA B 1 78 ? -1.878 -17.688 2.766 1 96.44 78 ALA B N 1
ATOM 2340 C CA . ALA B 1 78 ? -1.944 -18.297 1.441 1 96.44 78 ALA B CA 1
ATOM 2341 C C . ALA B 1 78 ? -1.455 -19.734 1.479 1 96.44 78 ALA B C 1
ATOM 2343 O O . ALA B 1 78 ? -2.098 -20.625 0.921 1 96.44 78 ALA B O 1
ATOM 2344 N N . ALA B 1 79 ? -0.357 -19.953 2.143 1 97.44 79 ALA B N 1
ATOM 2345 C CA . ALA B 1 79 ? 0.272 -21.266 2.184 1 97.44 79 ALA B CA 1
ATOM 2346 C C . ALA B 1 79 ? -0.637 -22.281 2.859 1 97.44 79 ALA B C 1
ATOM 2348 O O . ALA B 1 79 ? -0.548 -23.484 2.582 1 97.44 79 ALA B O 1
ATOM 2349 N N . SER B 1 80 ? -1.481 -21.859 3.746 1 97.25 80 SER B N 1
ATOM 2350 C CA . SER B 1 80 ? -2.426 -22.781 4.363 1 97.25 80 SER B CA 1
ATOM 2351 C C . SER B 1 80 ? -3.309 -23.453 3.312 1 97.25 80 SER B C 1
ATOM 2353 O O . SER B 1 80 ? -3.756 -24.578 3.5 1 97.25 80 SER B O 1
ATOM 2355 N N . GLY B 1 81 ? -3.633 -22.672 2.262 1 97.19 81 GLY B N 1
ATOM 2356 C CA . GLY B 1 81 ? -4.469 -23.188 1.187 1 97.19 81 GLY B CA 1
ATOM 2357 C C . GLY B 1 81 ? -5.902 -23.453 1.615 1 97.19 81 GLY B C 1
ATOM 2358 O O . GLY B 1 81 ? -6.641 -24.156 0.933 1 97.19 81 GLY B O 1
ATOM 2359 N N . ASP B 1 82 ? -6.234 -22.938 2.768 1 97.25 82 ASP B N 1
ATOM 2360 C CA . ASP B 1 82 ? -7.539 -23.219 3.359 1 97.25 82 ASP B CA 1
ATOM 2361 C C . ASP B 1 82 ? -8.523 -22.078 3.068 1 97.25 82 ASP B C 1
ATOM 2363 O O . ASP B 1 82 ? -8.438 -21.016 3.674 1 97.25 82 ASP B O 1
ATOM 2367 N N . GLY B 1 83 ? -9.453 -22.297 2.127 1 97 83 GLY B N 1
ATOM 2368 C CA . GLY B 1 83 ? -10.367 -21.234 1.75 1 97 83 GLY B CA 1
ATOM 2369 C C . GLY B 1 83 ? -11.625 -21.75 1.069 1 97 83 GLY B C 1
ATOM 2370 O O . GLY B 1 83 ? -12.117 -22.828 1.395 1 97 83 GLY B O 1
ATOM 2371 N N . TRP B 1 84 ? -12.172 -20.859 0.294 1 96.94 84 TRP B N 1
ATOM 2372 C CA . TRP B 1 84 ? -13.43 -21.156 -0.381 1 96.94 84 TRP B CA 1
ATOM 2373 C C . TRP B 1 84 ? -13.25 -21.172 -1.896 1 96.94 84 TRP B C 1
ATOM 2375 O O . TRP B 1 84 ? -12.438 -20.406 -2.432 1 96.94 84 TRP B O 1
ATOM 2385 N N . VAL B 1 85 ? -14.023 -22.016 -2.533 1 96.75 85 VAL B N 1
ATOM 2386 C CA . VAL B 1 85 ? -14.023 -22.094 -3.99 1 96.75 85 VAL B CA 1
ATOM 2387 C C . VAL B 1 85 ? -15.438 -21.859 -4.52 1 96.75 85 VAL B C 1
ATOM 2389 O O . VAL B 1 85 ? -16.406 -22.406 -3.979 1 96.75 85 VAL B O 1
ATOM 2392 N N . ASN B 1 86 ? -15.484 -20.953 -5.488 1 93.12 86 ASN B N 1
ATOM 2393 C CA . ASN B 1 86 ? -16.766 -20.766 -6.148 1 93.12 86 ASN B CA 1
ATOM 2394 C C . ASN B 1 86 ? -17.031 -21.844 -7.199 1 93.12 86 ASN B C 1
ATOM 2396 O O . ASN B 1 86 ? -16.266 -21.984 -8.156 1 93.12 86 ASN B O 1
ATOM 2400 N N . GLY B 1 87 ? -18.078 -22.547 -6.93 1 87.75 87 GLY B N 1
ATOM 2401 C CA . GLY B 1 87 ? -18.438 -23.594 -7.883 1 87.75 87 GLY B CA 1
ATOM 2402 C C . GLY B 1 87 ? -19.109 -23.062 -9.133 1 87.75 87 GLY B C 1
ATOM 2403 O O . GLY B 1 87 ? -19.438 -21.875 -9.203 1 87.75 87 GLY B O 1
ATOM 2404 N N . GLN B 1 88 ? -19.266 -23.906 -10.148 1 79.62 88 GLN B N 1
ATOM 2405 C CA . GLN B 1 88 ? -19.891 -23.547 -11.414 1 79.62 88 GLN B CA 1
ATOM 2406 C C . GLN B 1 88 ? -21.359 -23.156 -11.211 1 79.62 88 GLN B C 1
ATOM 2408 O O . GLN B 1 88 ? -21.875 -22.297 -11.922 1 79.62 88 GLN B O 1
ATOM 2413 N N . ASP B 1 89 ? -21.984 -23.688 -10.219 1 82.5 89 ASP B N 1
ATOM 2414 C CA . ASP B 1 89 ? -23.422 -23.453 -10.008 1 82.5 89 ASP B CA 1
ATOM 2415 C C . ASP B 1 89 ? -23.641 -22.281 -9.047 1 82.5 89 ASP B C 1
ATOM 2417 O O . ASP B 1 89 ? -24.766 -22.047 -8.609 1 82.5 89 ASP B O 1
ATOM 2421 N N . GLY B 1 90 ? -22.594 -21.594 -8.82 1 79.62 90 GLY B N 1
ATOM 2422 C CA . GLY B 1 90 ? -22.75 -20.469 -7.914 1 79.62 90 GLY B CA 1
ATOM 2423 C C . GLY B 1 90 ? -22.578 -20.844 -6.453 1 79.62 90 GLY B C 1
ATOM 2424 O O . GLY B 1 90 ? -22.516 -19.984 -5.586 1 79.62 90 GLY B O 1
ATOM 2425 N N . ASP B 1 91 ? -22.531 -22.156 -6.207 1 89.38 91 ASP B N 1
ATOM 2426 C CA . ASP B 1 91 ? -22.344 -22.594 -4.828 1 89.38 91 ASP B CA 1
ATOM 2427 C C . ASP B 1 91 ? -20.875 -22.453 -4.398 1 89.38 91 ASP B C 1
ATOM 2429 O O . ASP B 1 91 ? -19.969 -22.562 -5.223 1 89.38 91 ASP B O 1
ATOM 2433 N N . ARG B 1 92 ? -20.797 -22.094 -3.279 1 92.31 92 ARG B N 1
ATOM 2434 C CA . ARG B 1 92 ? -19.469 -21.984 -2.678 1 92.31 92 ARG B CA 1
ATOM 2435 C C . ARG B 1 92 ? -19.188 -23.141 -1.736 1 92.31 92 ARG B C 1
ATOM 2437 O O . ARG B 1 92 ? -20.078 -23.578 -0.996 1 92.31 92 ARG B O 1
ATOM 2444 N N . TYR B 1 93 ? -17.906 -23.75 -1.776 1 96.12 93 TYR B N 1
ATOM 2445 C CA . TYR B 1 93 ? -17.547 -24.828 -0.869 1 96.12 93 TYR B CA 1
ATOM 2446 C C . TYR B 1 93 ? -16.141 -24.625 -0.312 1 96.12 93 TYR B C 1
ATOM 2448 O O . TYR B 1 93 ? -15.305 -23.969 -0.938 1 96.12 93 TYR B O 1
ATOM 2456 N N . LYS B 1 94 ? -15.93 -25.25 0.837 1 97 94 LYS B N 1
ATOM 2457 C CA . LYS B 1 94 ? -14.617 -25.188 1.469 1 97 94 LYS B CA 1
ATOM 2458 C C . LYS B 1 94 ? -13.625 -26.094 0.763 1 97 94 LYS B C 1
ATOM 2460 O O . LYS B 1 94 ? -13.984 -27.203 0.333 1 97 94 LYS B O 1
ATOM 2465 N N . HIS B 1 95 ? -12.414 -25.609 0.584 1 97.44 95 HIS B N 1
ATOM 2466 C CA . HIS B 1 95 ? -11.344 -26.375 -0.051 1 97.44 95 HIS B CA 1
ATOM 2467 C C . HIS B 1 95 ? -9.992 -26.047 0.568 1 97.44 95 HIS B C 1
ATOM 2469 O O . HIS B 1 95 ? -9.68 -24.891 0.811 1 97.44 95 HIS B O 1
ATOM 2475 N N . LYS B 1 96 ? -9.227 -27.094 0.837 1 97.88 96 LYS B N 1
ATOM 2476 C CA . LYS B 1 96 ? -7.836 -26.938 1.258 1 97.88 96 LYS B CA 1
ATOM 2477 C C . LYS B 1 96 ? -6.875 -27.5 0.218 1 97.88 96 LYS B C 1
ATOM 2479 O O . LYS B 1 96 ? -6.887 -28.703 -0.048 1 97.88 96 LYS B O 1
ATOM 2484 N N . SER B 1 97 ? -6.086 -26.625 -0.327 1 97.94 97 SER B N 1
ATOM 2485 C CA . SER B 1 97 ? -5.133 -27.062 -1.344 1 97.94 97 SER B CA 1
ATOM 2486 C C . SER B 1 97 ? -4.16 -28.094 -0.783 1 97.94 97 SER B C 1
ATOM 2488 O O . SER B 1 97 ? -3.58 -27.891 0.286 1 97.94 97 SER B O 1
ATOM 2490 N N . THR B 1 98 ? -3.887 -29.109 -1.515 1 95.62 98 THR B N 1
ATOM 2491 C CA . THR B 1 98 ? -2.996 -30.172 -1.074 1 95.62 98 THR B CA 1
ATOM 2492 C C . THR B 1 98 ? -1.627 -30.047 -1.737 1 95.62 98 THR B C 1
ATOM 2494 O O . THR B 1 98 ? -0.736 -30.859 -1.502 1 95.62 98 THR B O 1
ATOM 2497 N N . SER B 1 99 ? -1.506 -29.062 -2.52 1 96.38 99 SER B N 1
ATOM 2498 C CA . SER B 1 99 ? -0.23 -28.875 -3.209 1 96.38 99 SER B CA 1
ATOM 2499 C C . SER B 1 99 ? 0.921 -28.766 -2.215 1 96.38 99 SER B C 1
ATOM 2501 O O . SER B 1 99 ? 0.789 -28.109 -1.179 1 96.38 99 SER B O 1
ATOM 2503 N N . ARG B 1 100 ? 2.023 -29.344 -2.555 1 96.38 100 ARG B N 1
ATOM 2504 C CA . ARG B 1 100 ? 3.193 -29.297 -1.684 1 96.38 100 ARG B CA 1
ATOM 2505 C C . ARG B 1 100 ? 4.148 -28.188 -2.111 1 96.38 100 ARG B C 1
ATOM 2507 O O . ARG B 1 100 ? 5.043 -27.797 -1.354 1 96.38 100 ARG B O 1
ATOM 2514 N N . VAL B 1 101 ? 3.945 -27.641 -3.309 1 97.19 101 VAL B N 1
ATOM 2515 C CA . VAL B 1 101 ? 4.82 -26.594 -3.846 1 97.19 101 VAL B CA 1
ATOM 2516 C C . VAL B 1 101 ? 4.016 -25.344 -4.133 1 97.19 101 VAL B C 1
ATOM 2518 O O . VAL B 1 101 ? 2.916 -25.406 -4.688 1 97.19 101 VAL B O 1
ATOM 2521 N N . LEU B 1 102 ? 4.484 -24.203 -3.672 1 97.31 102 LEU B N 1
ATOM 2522 C CA . LEU B 1 102 ? 3.889 -22.891 -3.934 1 97.31 102 LEU B CA 1
ATOM 2523 C C . LEU B 1 102 ? 4.816 -22.031 -4.785 1 97.31 102 LEU B C 1
ATOM 2525 O O . LEU B 1 102 ? 6 -21.891 -4.469 1 97.31 102 LEU B O 1
ATOM 2529 N N . LEU B 1 103 ? 4.297 -21.562 -5.91 1 96.5 103 LEU B N 1
ATOM 2530 C CA . LEU B 1 103 ? 5.023 -20.609 -6.734 1 96.5 103 LEU B CA 1
ATOM 2531 C C . LEU B 1 103 ? 4.758 -19.172 -6.27 1 96.5 103 LEU B C 1
ATOM 2533 O O . LEU B 1 103 ? 3.604 -18.75 -6.188 1 96.5 103 LEU B O 1
ATOM 2537 N N . VAL B 1 104 ? 5.777 -18.469 -5.941 1 95 104 VAL B N 1
ATOM 2538 C CA . VAL B 1 104 ? 5.68 -17.109 -5.422 1 95 104 VAL B CA 1
ATOM 2539 C C . VAL B 1 104 ? 6.426 -16.141 -6.344 1 95 104 VAL B C 1
ATOM 2541 O O . VAL B 1 104 ? 7.543 -16.438 -6.777 1 95 104 VAL B O 1
ATOM 2544 N N . GLY B 1 105 ? 5.816 -15.031 -6.602 1 92.44 105 GLY B N 1
ATOM 2545 C CA . GLY B 1 105 ? 6.34 -14.094 -7.582 1 92.44 105 GLY B CA 1
ATOM 2546 C C . GLY B 1 105 ? 7.324 -13.102 -6.988 1 92.44 105 GLY B C 1
ATOM 2547 O O . GLY B 1 105 ? 7.559 -12.039 -7.559 1 92.44 105 GLY B O 1
ATOM 2548 N N . SER B 1 106 ? 7.953 -13.422 -5.879 1 92.06 106 SER B N 1
ATOM 2549 C CA . SER B 1 106 ? 8.922 -12.531 -5.25 1 92.06 106 SER B CA 1
ATOM 2550 C C . SER B 1 106 ? 10.117 -12.289 -6.168 1 92.06 106 SER B C 1
ATOM 2552 O O . SER B 1 106 ? 10.562 -13.195 -6.871 1 92.06 106 SER B O 1
ATOM 2554 N N . GLY B 1 107 ? 10.594 -11.062 -6.109 1 92.06 107 GLY B N 1
ATOM 2555 C CA . GLY B 1 107 ? 11.797 -10.719 -6.852 1 92.06 107 GLY B CA 1
ATOM 2556 C C . GLY B 1 107 ? 11.508 -9.93 -8.117 1 92.06 107 GLY B C 1
ATOM 2557 O O . GLY B 1 107 ? 12.406 -9.289 -8.672 1 92.06 107 GLY B O 1
ATOM 2558 N N . ALA B 1 108 ? 10.258 -9.969 -8.562 1 93.06 108 ALA B N 1
ATOM 2559 C CA . ALA B 1 108 ? 9.898 -9.32 -9.82 1 93.06 108 ALA B CA 1
ATOM 2560 C C . ALA B 1 108 ? 10.047 -7.805 -9.719 1 93.06 108 ALA B C 1
ATOM 2562 O O . ALA B 1 108 ? 10.586 -7.164 -10.617 1 93.06 108 ALA B O 1
ATOM 2563 N N . ASP B 1 109 ? 9.664 -7.27 -8.633 1 92.06 109 ASP B N 1
ATOM 2564 C CA . ASP B 1 109 ? 9.719 -5.82 -8.469 1 92.06 109 ASP B CA 1
ATOM 2565 C C . ASP B 1 109 ? 11.164 -5.328 -8.391 1 92.06 109 ASP B C 1
ATOM 2567 O O . ASP B 1 109 ? 11.516 -4.324 -9.008 1 92.06 109 ASP B O 1
ATOM 2571 N N . GLU B 1 110 ? 11.969 -6.027 -7.621 1 92.56 110 GLU B N 1
ATOM 2572 C CA . GLU B 1 110 ? 13.367 -5.645 -7.434 1 92.56 110 GLU B CA 1
ATOM 2573 C C . GLU B 1 110 ? 14.133 -5.688 -8.75 1 92.56 110 GLU B C 1
ATOM 2575 O O . GLU B 1 110 ? 15.039 -4.883 -8.977 1 92.56 110 GLU B O 1
ATOM 2580 N N . GLN B 1 111 ? 13.688 -6.57 -9.555 1 94.38 111 GLN B N 1
ATOM 2581 C CA . GLN B 1 111 ? 14.477 -6.844 -10.75 1 94.38 111 GLN B CA 1
ATOM 2582 C C . GLN B 1 111 ? 13.922 -6.102 -11.961 1 94.38 111 GLN B C 1
ATOM 2584 O O . GLN B 1 111 ? 14.602 -5.961 -12.977 1 94.38 111 GLN B O 1
ATOM 2589 N N . CYS B 1 112 ? 12.711 -5.617 -11.898 1 95.62 112 CYS B N 1
ATOM 2590 C CA . CYS B 1 112 ? 12.086 -5.02 -13.07 1 95.62 112 CYS B CA 1
ATOM 2591 C C . CYS B 1 112 ? 11.516 -3.643 -12.742 1 95.62 112 CYS B C 1
ATOM 2593 O O . CYS B 1 112 ? 10.508 -3.227 -13.32 1 95.62 112 CYS B O 1
ATOM 2595 N N . ALA B 1 113 ? 12.078 -3.01 -11.797 1 94.44 113 ALA B N 1
ATOM 2596 C CA . ALA B 1 113 ? 11.758 -1.627 -11.461 1 94.44 113 ALA B CA 1
ATOM 2597 C C . ALA B 1 113 ? 10.281 -1.488 -11.078 1 94.44 113 ALA B C 1
ATOM 2599 O O . ALA B 1 113 ? 9.57 -0.648 -11.633 1 94.44 113 ALA B O 1
ATOM 2600 N N . GLY B 1 114 ? 9.93 -2.232 -10.125 1 91.25 114 GLY B N 1
ATOM 2601 C CA . GLY B 1 114 ? 8.516 -2.295 -9.781 1 91.25 114 GLY B CA 1
ATOM 2602 C C . GLY B 1 114 ? 8.148 -1.383 -8.625 1 91.25 114 GLY B C 1
ATOM 2603 O O . GLY B 1 114 ? 6.961 -1.145 -8.375 1 91.25 114 GLY B O 1
ATOM 2604 N N . TYR B 1 115 ? 9.109 -0.8 -7.953 1 87.38 115 TYR B N 1
ATOM 2605 C CA . TYR B 1 115 ? 8.812 0.037 -6.797 1 87.38 115 TYR B CA 1
ATOM 2606 C C . TYR B 1 115 ? 8.695 1.503 -7.199 1 87.38 115 TYR B C 1
ATOM 2608 O O . TYR B 1 115 ? 9.398 1.963 -8.102 1 87.38 115 TYR B O 1
ATOM 2616 N N . GLY B 1 116 ? 7.836 2.152 -6.441 1 82.19 116 GLY B N 1
ATOM 2617 C CA . GLY B 1 116 ? 7.691 3.582 -6.672 1 82.19 116 GLY B CA 1
ATOM 2618 C C . GLY B 1 116 ? 9 4.34 -6.555 1 82.19 116 GLY B C 1
ATOM 2619 O O . GLY B 1 116 ? 9.25 5.281 -7.309 1 82.19 116 GLY B O 1
ATOM 2620 N N . ARG B 1 117 ? 9.875 3.943 -5.648 1 84.75 117 ARG B N 1
ATOM 2621 C CA . ARG B 1 117 ? 11.148 4.629 -5.438 1 84.75 117 ARG B CA 1
ATOM 2622 C C . ARG B 1 117 ? 12.055 4.492 -6.656 1 84.75 117 ARG B C 1
ATOM 2624 O O . ARG B 1 117 ? 12.945 5.316 -6.875 1 84.75 117 ARG B O 1
ATOM 2631 N N . HIS B 1 118 ? 11.859 3.439 -7.43 1 91.12 118 HIS B N 1
ATOM 2632 C CA . HIS B 1 118 ? 12.641 3.311 -8.656 1 91.12 118 HIS B CA 1
ATOM 2633 C C . HIS B 1 118 ? 12.352 4.465 -9.609 1 91.12 118 HIS B C 1
ATOM 2635 O O . HIS B 1 118 ? 13.273 5.004 -10.227 1 91.12 118 HIS B O 1
ATOM 2641 N N . ARG B 1 119 ? 11.148 4.766 -9.688 1 86.38 119 ARG B N 1
ATOM 2642 C CA . ARG B 1 119 ? 10.766 5.891 -10.539 1 86.38 119 ARG B CA 1
ATOM 2643 C C . ARG B 1 119 ? 11.375 7.191 -10.023 1 86.38 119 ARG B C 1
ATOM 2645 O O . ARG B 1 119 ? 11.805 8.031 -10.812 1 86.38 119 ARG B O 1
ATOM 2652 N N . THR B 1 120 ? 11.344 7.363 -8.75 1 81 120 THR B N 1
ATOM 2653 C CA . THR B 1 120 ? 11.93 8.555 -8.133 1 81 120 THR B CA 1
ATOM 2654 C C . THR B 1 120 ? 13.422 8.641 -8.438 1 81 120 THR B C 1
ATOM 2656 O O . THR B 1 120 ? 13.922 9.703 -8.812 1 81 120 THR B O 1
ATOM 2659 N N . LYS B 1 121 ? 14.055 7.551 -8.266 1 89.5 121 LYS B N 1
ATOM 2660 C CA . LYS B 1 121 ? 15.484 7.516 -8.531 1 89.5 121 LYS B CA 1
ATOM 2661 C C . LYS B 1 121 ? 15.781 7.82 -9.992 1 89.5 121 LYS B C 1
ATOM 2663 O O . LYS B 1 121 ? 16.719 8.562 -10.305 1 89.5 121 LYS B O 1
ATOM 2668 N N . TYR B 1 122 ? 14.984 7.27 -10.852 1 92.94 122 TYR B N 1
ATOM 2669 C CA . TYR B 1 122 ? 15.141 7.523 -12.281 1 92.94 122 TYR B CA 1
ATOM 2670 C C . TYR B 1 122 ? 14.938 9 -12.602 1 92.94 122 TYR B C 1
ATOM 2672 O O . TYR B 1 122 ? 15.688 9.578 -13.391 1 92.94 122 TYR B O 1
ATOM 2680 N N . ARG B 1 123 ? 14.008 9.594 -12.078 1 84.06 123 ARG B N 1
ATOM 2681 C CA . ARG B 1 123 ? 13.695 11 -12.312 1 84.06 123 ARG B CA 1
ATOM 2682 C C . ARG B 1 123 ? 14.836 11.898 -11.844 1 84.06 123 ARG B C 1
ATOM 2684 O O . ARG B 1 123 ? 15.156 12.891 -12.508 1 84.06 123 ARG B O 1
ATOM 2691 N N . VAL B 1 124 ? 15.414 11.57 -10.781 1 84.94 124 VAL B N 1
ATOM 2692 C CA . VAL B 1 124 ? 16.406 12.43 -10.141 1 84.94 124 VAL B CA 1
ATOM 2693 C C . VAL B 1 124 ? 17.766 12.219 -10.789 1 84.94 124 VAL B C 1
ATOM 2695 O O . VAL B 1 124 ? 18.516 13.172 -11 1 84.94 124 VAL B O 1
ATOM 2698 N N . GLY B 1 125 ? 18.094 10.992 -11.078 1 92.69 125 GLY B N 1
ATOM 2699 C CA . GLY B 1 125 ? 19.469 10.719 -11.492 1 92.69 125 GLY B CA 1
ATOM 2700 C C . GLY B 1 125 ? 19.562 9.898 -12.766 1 92.69 125 GLY B C 1
ATOM 2701 O O . GLY B 1 125 ? 20.625 9.406 -13.117 1 92.69 125 GLY B O 1
ATOM 2702 N N . GLY B 1 126 ? 18.453 9.719 -13.391 1 92.94 126 GLY B N 1
ATOM 2703 C CA . GLY B 1 126 ? 18.438 8.984 -14.648 1 92.94 126 GLY B CA 1
ATOM 2704 C C . GLY B 1 126 ? 18.719 7.508 -14.477 1 92.94 126 GLY B C 1
ATOM 2705 O O . GLY B 1 126 ? 18.453 6.934 -13.422 1 92.94 126 GLY B O 1
ATOM 2706 N N . TRP B 1 127 ? 19.297 6.891 -15.547 1 95.25 127 TRP B N 1
ATOM 2707 C CA . TRP B 1 127 ? 19.531 5.453 -15.609 1 95.25 127 TRP B CA 1
ATOM 2708 C C . TRP B 1 127 ? 20.594 5.031 -14.602 1 95.25 127 TRP B C 1
ATOM 2710 O O . TRP B 1 127 ? 20.516 3.934 -14.039 1 95.25 127 TRP B O 1
ATOM 2720 N N . VAL B 1 128 ? 21.516 5.887 -14.359 1 96 128 VAL B N 1
ATOM 2721 C CA . VAL B 1 128 ? 22.609 5.559 -13.453 1 96 128 VAL B CA 1
ATOM 2722 C C . VAL B 1 128 ? 22.078 5.383 -12.031 1 96 128 VAL B C 1
ATOM 2724 O O . VAL B 1 128 ? 22.359 4.379 -11.375 1 96 128 VAL B O 1
ATOM 2727 N N . SER B 1 129 ? 21.234 6.293 -11.594 1 95.88 129 SER B N 1
ATOM 2728 C CA . SER B 1 129 ? 20.656 6.234 -10.258 1 95.88 129 SER B CA 1
ATOM 2729 C C . SER B 1 129 ? 19.703 5.047 -10.117 1 95.88 129 SER B C 1
ATOM 2731 O O . SER B 1 129 ? 19.672 4.398 -9.07 1 95.88 129 SER B O 1
ATOM 2733 N N . LEU B 1 130 ? 19 4.836 -11.18 1 95.88 130 LEU B N 1
ATOM 2734 C CA . LEU B 1 130 ? 18.109 3.68 -11.172 1 95.88 130 LEU B CA 1
ATOM 2735 C C . LEU B 1 130 ? 18.906 2.383 -11.047 1 95.88 130 LEU B C 1
ATOM 2737 O O . LEU B 1 130 ? 18.562 1.512 -10.242 1 95.88 130 LEU B O 1
ATOM 2741 N N . ASP B 1 131 ? 19.922 2.283 -11.859 1 95.75 131 ASP B N 1
ATOM 2742 C CA . ASP B 1 131 ? 20.75 1.081 -11.852 1 95.75 131 ASP B CA 1
ATOM 2743 C C . ASP B 1 131 ? 21.312 0.822 -10.461 1 95.75 131 ASP B C 1
ATOM 2745 O O . ASP B 1 131 ? 21.312 -0.314 -9.977 1 95.75 131 ASP B O 1
ATOM 2749 N N . GLU B 1 132 ? 21.812 1.821 -9.812 1 95.81 132 GLU B N 1
ATOM 2750 C CA . GLU B 1 132 ? 22.375 1.697 -8.469 1 95.81 132 GLU B CA 1
ATOM 2751 C C . GLU B 1 132 ? 21.328 1.208 -7.473 1 95.81 132 GLU B C 1
ATOM 2753 O O . GLU B 1 132 ? 21.609 0.307 -6.676 1 95.81 132 GLU B O 1
ATOM 2758 N N . GLU B 1 133 ? 20.156 1.787 -7.57 1 94.69 133 GLU B N 1
ATOM 2759 C CA . GLU B 1 133 ? 19.078 1.406 -6.66 1 94.69 133 GLU B CA 1
ATOM 2760 C C . GLU B 1 133 ? 18.672 -0.046 -6.875 1 94.69 133 GLU B C 1
ATOM 2762 O O . GLU B 1 133 ? 18.453 -0.786 -5.91 1 94.69 133 GLU B O 1
ATOM 2767 N N . MET B 1 134 ? 18.547 -0.406 -8.094 1 94.62 134 MET B N 1
ATOM 2768 C CA . MET B 1 134 ? 18.094 -1.759 -8.406 1 94.62 134 MET B CA 1
ATOM 2769 C C . MET B 1 134 ? 19.172 -2.785 -8.047 1 94.62 134 MET B C 1
ATOM 2771 O O . MET B 1 134 ? 18.844 -3.889 -7.602 1 94.62 134 MET B O 1
ATOM 2775 N N . ARG B 1 135 ? 20.391 -2.453 -8.234 1 92.69 135 ARG B N 1
ATOM 2776 C CA . ARG B 1 135 ? 21.469 -3.34 -7.82 1 92.69 135 ARG B CA 1
ATOM 2777 C C . ARG B 1 135 ? 21.438 -3.574 -6.316 1 92.69 135 ARG B C 1
ATOM 2779 O O . ARG B 1 135 ? 21.656 -4.695 -5.852 1 92.69 135 ARG B O 1
ATOM 2786 N N . LEU B 1 136 ? 21.172 -2.529 -5.598 1 92.12 136 LEU B N 1
ATOM 2787 C CA . LEU B 1 136 ? 21.047 -2.664 -4.152 1 92.12 136 LEU B CA 1
ATOM 2788 C C . LEU B 1 136 ? 19.891 -3.59 -3.793 1 92.12 136 LEU B C 1
ATOM 2790 O O . LEU B 1 136 ? 20.016 -4.418 -2.887 1 92.12 136 LEU B O 1
ATOM 2794 N N . ASP B 1 137 ? 18.828 -3.457 -4.516 1 90.94 137 ASP B N 1
ATOM 2795 C CA . ASP B 1 137 ? 17.672 -4.312 -4.285 1 90.94 137 ASP B CA 1
ATOM 2796 C C . ASP B 1 137 ? 18.016 -5.781 -4.52 1 90.94 137 ASP B C 1
ATOM 2798 O O . ASP B 1 137 ? 17.625 -6.645 -3.73 1 90.94 137 ASP B O 1
ATOM 2802 N N . VAL B 1 138 ? 18.688 -6.035 -5.598 1 90.31 138 VAL B N 1
ATOM 2803 C CA . VAL B 1 138 ? 19.016 -7.406 -5.969 1 90.31 138 VAL B CA 1
ATOM 2804 C C . VAL B 1 138 ? 19.953 -8.016 -4.922 1 90.31 138 VAL B C 1
ATOM 2806 O O . VAL B 1 138 ? 19.828 -9.195 -4.586 1 90.31 138 VAL B O 1
ATOM 2809 N N . GLN B 1 139 ? 20.766 -7.234 -4.363 1 89.12 139 GLN B N 1
ATOM 2810 C CA . GLN B 1 139 ? 21.688 -7.707 -3.342 1 89.12 139 GLN B CA 1
ATOM 2811 C C . GLN B 1 139 ? 20.953 -8.086 -2.061 1 89.12 139 GLN B C 1
ATOM 2813 O O . GLN B 1 139 ? 21.375 -8.984 -1.335 1 89.12 139 GLN B O 1
ATOM 2818 N N . ARG B 1 140 ? 19.859 -7.477 -1.858 1 86.88 140 ARG B N 1
ATOM 2819 C CA . ARG B 1 140 ? 19.156 -7.652 -0.59 1 86.88 140 ARG B CA 1
ATOM 2820 C C . ARG B 1 140 ? 18.016 -8.641 -0.731 1 86.88 140 ARG B C 1
ATOM 2822 O O . ARG B 1 140 ? 17.391 -9.023 0.261 1 86.88 140 ARG B O 1
ATOM 2829 N N . ILE B 1 141 ? 17.75 -9.055 -1.917 1 86.19 141 ILE B N 1
ATOM 2830 C CA . ILE B 1 141 ? 16.516 -9.766 -2.213 1 86.19 141 ILE B CA 1
ATOM 2831 C C . ILE B 1 141 ? 16.484 -11.102 -1.469 1 86.19 141 ILE B C 1
ATOM 2833 O O . ILE B 1 141 ? 15.438 -11.523 -0.976 1 86.19 141 ILE B O 1
ATOM 2837 N N . TRP B 1 142 ? 17.594 -11.781 -1.342 1 78.94 142 TRP B N 1
ATOM 2838 C CA . TRP B 1 142 ? 17.656 -13.102 -0.712 1 78.94 142 TRP B CA 1
ATOM 2839 C C . TRP B 1 142 ? 17.391 -13 0.786 1 78.94 142 TRP B C 1
ATOM 2841 O O . TRP B 1 142 ? 16.609 -13.773 1.339 1 78.94 142 TRP B O 1
ATOM 2851 N N . LYS B 1 143 ? 17.922 -12.023 1.419 1 77.44 143 LYS B N 1
ATOM 2852 C CA . LYS B 1 143 ? 17.766 -11.836 2.859 1 77.44 143 LYS B CA 1
ATOM 2853 C C . LYS B 1 143 ? 16.344 -11.375 3.199 1 77.44 143 LYS B C 1
ATOM 2855 O O . LYS B 1 143 ? 15.742 -11.852 4.16 1 77.44 143 LYS B O 1
ATOM 2860 N N . ARG B 1 144 ? 15.859 -10.602 2.406 1 76.44 144 ARG B N 1
ATOM 2861 C CA . ARG B 1 144 ? 14.594 -9.953 2.744 1 76.44 144 ARG B CA 1
ATOM 2862 C C . ARG B 1 144 ? 13.406 -10.836 2.363 1 76.44 144 ARG B C 1
ATOM 2864 O O . ARG B 1 144 ? 12.523 -11.086 3.188 1 76.44 144 ARG B O 1
ATOM 2871 N N . ASN B 1 145 ? 13.5 -11.344 1.193 1 79.25 145 ASN B N 1
ATOM 2872 C CA . ASN B 1 145 ? 12.32 -12.016 0.665 1 79.25 145 ASN B CA 1
ATOM 2873 C C . ASN B 1 145 ? 12.375 -13.523 0.903 1 79.25 145 ASN B C 1
ATOM 2875 O O . ASN B 1 145 ? 11.492 -14.086 1.556 1 79.25 145 ASN B O 1
ATOM 2879 N N . MET B 1 146 ? 13.469 -14.117 0.541 1 81.06 146 MET B N 1
ATOM 2880 C CA . MET B 1 146 ? 13.5 -15.57 0.491 1 81.06 146 MET B CA 1
ATOM 2881 C C . MET B 1 146 ? 13.453 -16.172 1.895 1 81.06 146 MET B C 1
ATOM 2883 O O . MET B 1 146 ? 12.688 -17.094 2.152 1 81.06 146 MET B O 1
ATOM 2887 N N . GLY B 1 147 ? 14.234 -15.578 2.824 1 88 147 GLY B N 1
ATOM 2888 C CA . GLY B 1 147 ? 14.188 -16.078 4.188 1 88 147 GLY B CA 1
ATOM 2889 C C . GLY B 1 147 ? 12.805 -16 4.812 1 88 147 GLY B C 1
ATOM 2890 O O . GLY B 1 147 ? 12.266 -17 5.273 1 88 147 GLY B O 1
ATOM 2891 N N . ARG B 1 148 ? 12.203 -14.914 4.758 1 93.06 148 ARG B N 1
ATOM 2892 C CA . ARG B 1 148 ? 10.875 -14.68 5.312 1 93.06 148 ARG B CA 1
ATOM 2893 C C . ARG B 1 148 ? 9.828 -15.547 4.629 1 93.06 148 ARG B C 1
ATOM 2895 O O . ARG B 1 148 ? 9.078 -16.266 5.297 1 93.06 148 ARG B O 1
ATOM 2902 N N . ASP B 1 149 ? 9.828 -15.508 3.252 1 94.94 149 ASP B N 1
ATOM 2903 C CA . ASP B 1 149 ? 8.797 -16.188 2.482 1 94.94 149 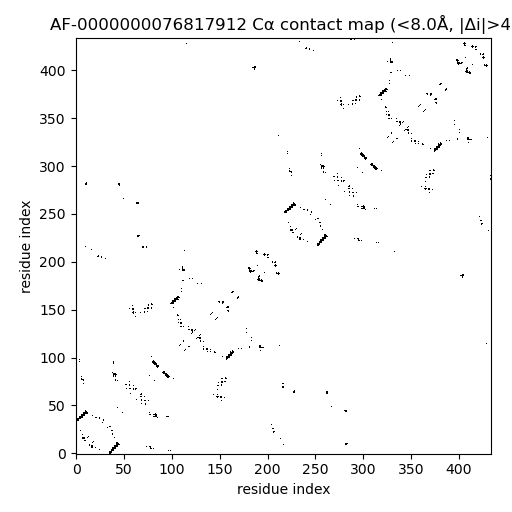ASP B CA 1
ATOM 2904 C C . ASP B 1 149 ? 8.875 -17.703 2.682 1 94.94 149 ASP B C 1
ATOM 2906 O O . ASP B 1 149 ? 7.848 -18.359 2.875 1 94.94 149 ASP B O 1
ATOM 2910 N N . ASP B 1 150 ? 10.094 -18.188 2.635 1 94.44 150 ASP B N 1
ATOM 2911 C CA . ASP B 1 150 ? 10.305 -19.625 2.807 1 94.44 150 ASP B CA 1
ATOM 2912 C C . ASP B 1 150 ? 9.828 -20.094 4.18 1 94.44 150 ASP B C 1
ATOM 2914 O O . ASP B 1 150 ? 9.188 -21.141 4.297 1 94.44 150 ASP B O 1
ATOM 2918 N N . ARG B 1 151 ? 10.141 -19.375 5.234 1 96 151 ARG B N 1
ATOM 2919 C CA . ARG B 1 151 ? 9.766 -19.781 6.586 1 96 151 ARG B CA 1
ATOM 2920 C C . ARG B 1 151 ? 8.25 -19.75 6.766 1 96 151 ARG B C 1
ATOM 2922 O O . ARG B 1 151 ? 7.676 -20.625 7.402 1 96 151 ARG B O 1
ATOM 2929 N N . CYS B 1 152 ? 7.574 -18.75 6.219 1 97.06 152 CYS B N 1
ATOM 2930 C CA . CYS B 1 152 ? 6.121 -18.656 6.316 1 97.06 152 CYS B CA 1
ATOM 2931 C C . CYS B 1 152 ? 5.445 -19.797 5.578 1 97.06 152 CYS B C 1
ATOM 2933 O O . CYS B 1 152 ? 4.48 -20.375 6.078 1 97.06 152 CYS B O 1
ATOM 2935 N N . ILE B 1 153 ? 5.973 -20.125 4.41 1 97.56 153 ILE B N 1
ATOM 2936 C CA . ILE B 1 153 ? 5.371 -21.156 3.572 1 97.56 153 ILE B CA 1
ATOM 2937 C C . ILE B 1 153 ? 5.691 -22.531 4.145 1 97.56 153 ILE B C 1
ATOM 2939 O O . ILE B 1 153 ? 4.812 -23.391 4.227 1 97.56 153 ILE B O 1
ATOM 2943 N N . SER B 1 154 ? 6.93 -22.734 4.613 1 97.38 154 SER B N 1
ATOM 2944 C CA . SER B 1 154 ? 7.363 -24.031 5.125 1 97.38 154 SER B CA 1
ATOM 2945 C C . SER B 1 154 ? 6.641 -24.375 6.418 1 97.38 154 SER B C 1
ATOM 2947 O O . SER B 1 154 ? 6.52 -25.562 6.77 1 97.38 154 SER B O 1
ATOM 2949 N N . ASP B 1 155 ? 6.184 -23.406 7.094 1 98 155 ASP B N 1
ATOM 2950 C CA . ASP B 1 155 ? 5.445 -23.641 8.328 1 98 155 ASP B CA 1
ATOM 2951 C C . ASP B 1 155 ? 4.207 -24.5 8.078 1 98 155 ASP B C 1
ATOM 2953 O O . ASP B 1 155 ? 3.701 -25.156 9 1 98 155 ASP B O 1
ATOM 2957 N N . HIS B 1 156 ? 3.672 -24.516 6.887 1 97.81 156 HIS B N 1
ATOM 2958 C CA . HIS B 1 156 ? 2.543 -25.359 6.52 1 97.81 156 HIS B CA 1
ATOM 2959 C C . HIS B 1 156 ? 3.014 -26.641 5.828 1 97.81 156 HIS B C 1
ATOM 2961 O O . HIS B 1 156 ? 2.221 -27.328 5.188 1 97.81 156 HIS B O 1
ATOM 2967 N N . GLY B 1 157 ? 4.301 -26.844 5.863 1 97.31 157 GLY B N 1
ATOM 2968 C CA . GLY B 1 157 ? 4.852 -28.062 5.262 1 97.31 157 GLY B CA 1
ATOM 2969 C C . GLY B 1 157 ? 4.941 -27.984 3.75 1 97.31 157 GLY B C 1
ATOM 2970 O O . GLY B 1 157 ? 4.891 -29.016 3.068 1 97.31 157 GLY B O 1
ATOM 2971 N N . LYS B 1 158 ? 4.988 -26.797 3.248 1 97.88 158 LYS B N 1
ATOM 2972 C CA . LYS B 1 158 ? 5.062 -26.609 1.802 1 97.88 158 LYS B CA 1
ATOM 2973 C C . LYS B 1 158 ? 6.402 -26.016 1.391 1 97.88 158 LYS B C 1
ATOM 2975 O O . LYS B 1 158 ? 7.098 -25.422 2.215 1 97.88 158 LYS B O 1
ATOM 2980 N N . GLU B 1 159 ? 6.703 -26.203 0.167 1 97.38 159 GLU B N 1
ATOM 2981 C CA . GLU B 1 159 ? 7.941 -25.672 -0.391 1 97.38 159 GLU B CA 1
ATOM 2982 C C . GLU B 1 159 ? 7.668 -24.484 -1.31 1 97.38 159 GLU B C 1
ATOM 2984 O O . GLU B 1 159 ? 6.789 -24.562 -2.172 1 97.38 159 GLU B O 1
ATOM 2989 N N . ALA B 1 160 ? 8.398 -23.453 -1.101 1 95.81 160 ALA B N 1
ATOM 2990 C CA . ALA B 1 160 ? 8.289 -22.281 -1.961 1 95.81 160 ALA B CA 1
ATOM 2991 C C . ALA B 1 160 ? 9.242 -22.375 -3.148 1 95.81 160 ALA B C 1
ATOM 2993 O O . ALA B 1 160 ? 10.375 -22.844 -3.006 1 95.81 160 ALA B O 1
ATOM 2994 N N . ARG B 1 161 ? 8.789 -22.062 -4.27 1 95.81 161 ARG B N 1
ATOM 2995 C CA . ARG B 1 161 ? 9.617 -21.828 -5.449 1 95.81 161 ARG B CA 1
ATOM 2996 C C . ARG B 1 161 ? 9.461 -20.391 -5.957 1 95.81 161 ARG B C 1
ATOM 2998 O O . ARG B 1 161 ? 8.359 -19.844 -5.945 1 95.81 161 ARG B O 1
ATOM 3005 N N . PHE B 1 162 ? 10.539 -19.828 -6.293 1 94.75 162 PHE B N 1
ATOM 3006 C CA . PHE B 1 162 ? 10.578 -18.438 -6.699 1 94.75 162 PHE B CA 1
ATOM 3007 C C . PHE B 1 162 ? 11.086 -18.297 -8.133 1 94.75 162 PHE B C 1
ATOM 3009 O O . PHE B 1 162 ? 12.266 -18.031 -8.352 1 94.75 162 PHE B O 1
ATOM 3016 N N . PRO B 1 163 ? 10.172 -18.312 -9.023 1 94.81 163 PRO B N 1
ATOM 3017 C CA . PRO B 1 163 ? 10.578 -18.281 -10.438 1 94.81 163 PRO B CA 1
ATOM 3018 C C . PRO B 1 163 ? 11.438 -17.078 -10.789 1 94.81 163 PRO B C 1
ATOM 3020 O O . PRO B 1 163 ? 12.43 -17.203 -11.516 1 94.81 163 PRO B O 1
ATOM 3023 N N . PHE B 1 164 ? 11.18 -15.938 -10.273 1 94.31 164 PHE B N 1
ATOM 3024 C CA . PHE B 1 164 ? 11.914 -14.727 -10.625 1 94.31 164 PHE B CA 1
ATOM 3025 C C . PHE B 1 164 ? 13.273 -14.695 -9.93 1 94.31 164 PHE B C 1
ATOM 3027 O O . PHE B 1 164 ? 14.133 -13.898 -10.289 1 94.31 164 PHE B O 1
ATOM 3034 N N . LEU B 1 165 ? 13.438 -15.609 -9.008 1 93.19 165 LEU B N 1
ATOM 3035 C CA . LEU B 1 165 ? 14.703 -15.625 -8.289 1 93.19 165 LEU B CA 1
ATOM 3036 C C . LEU B 1 165 ? 15.562 -16.797 -8.742 1 93.19 165 LEU B C 1
ATOM 3038 O O . LEU B 1 165 ? 16.594 -17.094 -8.125 1 93.19 165 LEU B O 1
ATOM 3042 N N . ASP B 1 166 ? 15.047 -17.422 -9.695 1 93.19 166 ASP B N 1
ATOM 3043 C CA . ASP B 1 166 ? 15.875 -18.453 -10.328 1 93.19 166 ASP B CA 1
ATOM 3044 C C . ASP B 1 166 ? 17.141 -17.844 -10.922 1 93.19 166 ASP B C 1
ATOM 3046 O O . ASP B 1 166 ? 17.094 -16.766 -11.523 1 93.19 166 ASP B O 1
ATOM 3050 N N . GLU B 1 167 ? 18.188 -18.578 -10.852 1 92.31 167 GLU B N 1
ATOM 3051 C CA . GLU B 1 167 ? 19.484 -18.062 -11.281 1 92.31 167 GLU B CA 1
ATOM 3052 C C . GLU B 1 167 ? 19.484 -17.719 -12.773 1 92.31 167 GLU B C 1
ATOM 3054 O O . GLU B 1 167 ? 20.062 -16.719 -13.188 1 92.31 167 GLU B O 1
ATOM 3059 N N . SER B 1 168 ? 18.906 -18.531 -13.531 1 95.38 168 SER B N 1
ATOM 3060 C CA . SER B 1 168 ? 18.859 -18.281 -14.969 1 95.38 168 SER B CA 1
ATOM 3061 C C . SER B 1 168 ? 18.047 -17.031 -15.289 1 95.38 168 SER B C 1
ATOM 3063 O O . SER B 1 168 ? 18.391 -16.281 -16.203 1 95.38 168 SER B O 1
ATOM 3065 N N . VAL B 1 169 ? 17 -16.812 -14.531 1 94.5 169 VAL B N 1
ATOM 3066 C CA . VAL B 1 169 ? 16.156 -15.633 -14.734 1 94.5 169 VAL B CA 1
ATOM 3067 C C . VAL B 1 169 ? 16.906 -14.383 -14.297 1 94.5 169 VAL B C 1
ATOM 3069 O O . VAL B 1 169 ? 16.938 -13.383 -15.016 1 94.5 169 VAL B O 1
ATOM 3072 N N . ILE B 1 170 ? 17.547 -14.492 -13.195 1 92.75 170 ILE B N 1
ATOM 3073 C CA . ILE B 1 170 ? 18.344 -13.367 -12.688 1 92.75 170 ILE B CA 1
ATOM 3074 C C . ILE B 1 170 ? 19.422 -13.008 -13.695 1 92.75 170 ILE B C 1
ATOM 3076 O O . ILE B 1 170 ? 19.578 -11.836 -14.055 1 92.75 170 ILE B O 1
ATOM 3080 N N . ARG B 1 171 ? 20.141 -14 -14.141 1 93.69 171 ARG B N 1
ATOM 3081 C CA . ARG B 1 171 ? 21.219 -13.766 -15.102 1 93.69 171 ARG B CA 1
ATOM 3082 C C . ARG B 1 171 ? 20.688 -13.125 -16.375 1 93.69 171 ARG B C 1
ATOM 3084 O O . ARG B 1 171 ? 21.281 -12.172 -16.891 1 93.69 171 ARG B O 1
ATOM 3091 N N . THR B 1 172 ? 19.625 -13.609 -16.828 1 95.44 172 THR B N 1
ATOM 3092 C CA . THR B 1 172 ? 19.016 -13.086 -18.047 1 95.44 172 THR B CA 1
ATOM 3093 C C . THR B 1 172 ? 18.625 -11.625 -17.875 1 95.44 172 THR B C 1
ATOM 3095 O O . THR B 1 172 ? 18.938 -10.789 -18.734 1 95.44 172 THR B O 1
ATOM 3098 N N . LEU B 1 173 ? 18 -11.305 -16.797 1 94.19 173 LEU B N 1
ATOM 3099 C CA . LEU B 1 173 ? 17.531 -9.938 -16.547 1 94.19 173 LEU B CA 1
ATOM 3100 C C . LEU B 1 173 ? 18.719 -8.992 -16.391 1 94.19 173 LEU B C 1
ATOM 3102 O O . LEU B 1 173 ? 18.656 -7.84 -16.828 1 94.19 173 LEU B O 1
ATOM 3106 N N . LEU B 1 174 ? 19.766 -9.523 -15.789 1 90.94 174 LEU B N 1
ATOM 3107 C CA . LEU B 1 174 ? 20.953 -8.711 -15.57 1 90.94 174 LEU B CA 1
ATOM 3108 C C . LEU B 1 174 ? 21.641 -8.375 -16.891 1 90.94 174 LEU B C 1
ATOM 3110 O O . LEU B 1 174 ? 22.328 -7.363 -17 1 90.94 174 LEU B O 1
ATOM 3114 N N . GLU B 1 175 ? 21.422 -9.219 -17.844 1 93.5 175 GLU B N 1
ATOM 3115 C CA . GLU B 1 175 ? 22.062 -9.039 -19.156 1 93.5 175 GLU B CA 1
ATOM 3116 C C . GLU B 1 175 ? 21.234 -8.125 -20.047 1 93.5 175 GLU B C 1
ATOM 3118 O O . GLU B 1 175 ? 21.75 -7.617 -21.062 1 93.5 175 GLU B O 1
ATOM 3123 N N . ILE B 1 176 ? 20.047 -7.891 -19.734 1 95.38 176 ILE B N 1
ATOM 3124 C CA . ILE B 1 176 ? 19.172 -7.047 -20.516 1 95.38 176 ILE B CA 1
ATOM 3125 C C . ILE B 1 176 ? 19.359 -5.582 -20.125 1 95.38 176 ILE B C 1
ATOM 3127 O O . ILE B 1 176 ? 19.391 -5.254 -18.938 1 95.38 176 ILE B O 1
ATOM 3131 N N . PRO B 1 177 ? 19.531 -4.734 -21.094 1 94.94 177 PRO B N 1
ATOM 3132 C CA . PRO B 1 177 ? 19.641 -3.312 -20.766 1 94.94 177 PRO B CA 1
ATOM 3133 C C . PRO B 1 177 ? 18.422 -2.795 -19.984 1 94.94 177 PRO B C 1
ATOM 3135 O O . PRO B 1 177 ? 17.297 -3.195 -20.266 1 94.94 177 PRO B O 1
ATOM 3138 N N . LEU B 1 178 ? 18.641 -1.866 -19.078 1 94.94 178 LEU B N 1
ATOM 3139 C CA . LEU B 1 178 ? 17.609 -1.366 -18.172 1 94.94 178 LEU B CA 1
ATOM 3140 C C . LEU B 1 178 ? 16.469 -0.74 -18.953 1 94.94 178 LEU B C 1
ATOM 3142 O O . LEU B 1 178 ? 15.305 -0.838 -18.547 1 94.94 178 LEU B O 1
ATOM 3146 N N . TRP B 1 179 ? 16.781 -0.111 -20.062 1 94.56 179 TRP B N 1
ATOM 3147 C CA . TRP B 1 179 ? 15.75 0.563 -20.844 1 94.56 179 TRP B CA 1
ATOM 3148 C C . TRP B 1 179 ? 14.859 -0.449 -21.562 1 94.56 179 TRP B C 1
ATOM 3150 O O . TRP B 1 179 ? 13.812 -0.089 -22.094 1 94.56 179 TRP B O 1
ATOM 3160 N N . ASP B 1 180 ? 15.289 -1.721 -21.594 1 95.12 180 ASP B N 1
ATOM 3161 C CA . ASP B 1 180 ? 14.422 -2.791 -22.078 1 95.12 180 ASP B CA 1
ATOM 3162 C C . ASP B 1 180 ? 13.633 -3.424 -20.938 1 95.12 180 ASP B C 1
ATOM 3164 O O . ASP B 1 180 ? 12.617 -4.082 -21.172 1 95.12 180 ASP B O 1
ATOM 3168 N N . ILE B 1 181 ? 14.086 -3.174 -19.719 1 96.75 181 ILE B N 1
ATOM 3169 C CA . ILE B 1 181 ? 13.445 -3.742 -18.531 1 96.75 181 ILE B CA 1
ATOM 3170 C C . ILE B 1 181 ? 12.266 -2.869 -18.109 1 96.75 181 ILE B C 1
ATOM 3172 O O . ILE B 1 181 ? 11.219 -3.381 -17.703 1 96.75 181 ILE B O 1
ATOM 3176 N N . ALA B 1 182 ? 12.469 -1.561 -18.219 1 95.81 182 ALA B N 1
ATOM 3177 C CA . ALA B 1 182 ? 11.453 -0.609 -17.781 1 95.81 182 ALA B CA 1
ATOM 3178 C C . ALA B 1 182 ? 11.508 0.676 -18.609 1 95.81 182 ALA B C 1
ATOM 3180 O O . ALA B 1 182 ? 12.531 0.981 -19.219 1 95.81 182 ALA B O 1
ATOM 3181 N N . LYS B 1 183 ? 10.438 1.282 -18.734 1 93.31 183 LYS B N 1
ATOM 3182 C CA . LYS B 1 183 ? 10.312 2.621 -19.297 1 93.31 183 LYS B CA 1
ATOM 3183 C C . LYS B 1 183 ? 9.594 3.561 -18.344 1 93.31 183 LYS B C 1
ATOM 3185 O O . LYS B 1 183 ? 8.398 3.818 -18.484 1 93.31 183 LYS B O 1
ATOM 3190 N N . LEU B 1 184 ? 10.344 4.152 -17.5 1 90 184 LEU B N 1
ATOM 3191 C CA . LEU B 1 184 ? 9.773 4.773 -16.312 1 90 184 LEU B CA 1
ATOM 3192 C C . LEU B 1 184 ? 9.281 6.184 -16.609 1 90 184 LEU B C 1
ATOM 3194 O O . LEU B 1 184 ? 8.695 6.84 -15.758 1 90 184 LEU B O 1
ATOM 3198 N N . ASP B 1 185 ? 9.445 6.59 -17.828 1 84.75 185 ASP B N 1
ATOM 3199 C CA . ASP B 1 185 ? 8.805 7.82 -18.297 1 84.75 185 ASP B CA 1
ATOM 3200 C C . ASP B 1 185 ? 7.344 7.578 -18.656 1 84.75 185 ASP B C 1
ATOM 3202 O O . ASP B 1 185 ? 6.574 8.531 -18.812 1 84.75 185 ASP B O 1
ATOM 3206 N N . GLU B 1 186 ? 7.027 6.332 -18.828 1 84.31 186 GLU B N 1
ATOM 3207 C CA . GLU B 1 186 ? 5.645 5.949 -19.109 1 84.31 186 GLU B CA 1
ATOM 3208 C C . GLU B 1 186 ? 4.84 5.801 -17.828 1 84.31 186 GLU B C 1
ATOM 3210 O O . GLU B 1 186 ? 5.41 5.664 -16.734 1 84.31 186 GLU B O 1
ATOM 3215 N N . PRO B 1 187 ? 3.541 5.84 -17.922 1 75.62 187 PRO B N 1
ATOM 3216 C CA . PRO B 1 187 ? 2.686 5.742 -16.734 1 75.62 187 PRO B CA 1
ATOM 3217 C C . PRO B 1 187 ? 2.846 4.414 -16 1 75.62 187 PRO B C 1
ATOM 3219 O O . PRO B 1 187 ? 3.275 3.422 -16.594 1 75.62 187 PRO B O 1
ATOM 3222 N N . VAL B 1 188 ? 2.5 4.48 -14.695 1 75.19 188 VAL B N 1
ATOM 3223 C CA . VAL B 1 188 ? 2.455 3.273 -13.875 1 75.19 188 VAL B CA 1
ATOM 3224 C C . VAL B 1 188 ? 1.534 2.242 -14.523 1 75.19 188 VAL B C 1
ATOM 3226 O O . VAL B 1 188 ? 0.46 2.586 -15.023 1 75.19 188 VAL B O 1
ATOM 3229 N N . GLY B 1 189 ? 1.872 1.025 -14.484 1 76.56 189 GLY B N 1
ATOM 3230 C CA . GLY B 1 189 ? 1.089 -0.021 -15.117 1 76.56 189 GLY B CA 1
ATOM 3231 C C . GLY B 1 189 ? 1.476 -0.257 -16.562 1 76.56 189 GLY B C 1
ATOM 3232 O O . GLY B 1 189 ? 0.989 -1.195 -17.203 1 76.56 189 GLY B O 1
ATOM 3233 N N . LYS B 1 190 ? 2.387 0.605 -17.031 1 81.31 190 LYS B N 1
ATOM 3234 C CA . LYS B 1 190 ? 2.869 0.444 -18.391 1 81.31 190 LYS B CA 1
ATOM 3235 C C . LYS B 1 190 ? 4.395 0.376 -18.438 1 81.31 190 LYS B C 1
ATOM 3237 O O . LYS B 1 190 ? 4.965 -0.573 -18.984 1 81.31 190 LYS B O 1
ATOM 3242 N N . GLY B 1 191 ? 5.062 1.314 -17.797 1 86.94 191 GLY B N 1
ATOM 3243 C CA . GLY B 1 191 ? 6.508 1.437 -17.891 1 86.94 191 GLY B CA 1
ATOM 3244 C C . GLY B 1 191 ? 7.254 0.607 -16.875 1 86.94 191 GLY B C 1
ATOM 3245 O O . GLY B 1 191 ? 8.406 0.228 -17.094 1 86.94 191 GLY B O 1
ATOM 3246 N N . ASP B 1 192 ? 6.652 0.505 -15.664 1 88.31 192 ASP B N 1
ATOM 3247 C CA . ASP B 1 192 ? 7.23 -0.396 -14.672 1 88.31 192 ASP B CA 1
ATOM 3248 C C . ASP B 1 192 ? 7.039 -1.855 -15.078 1 88.31 192 ASP B C 1
ATOM 3250 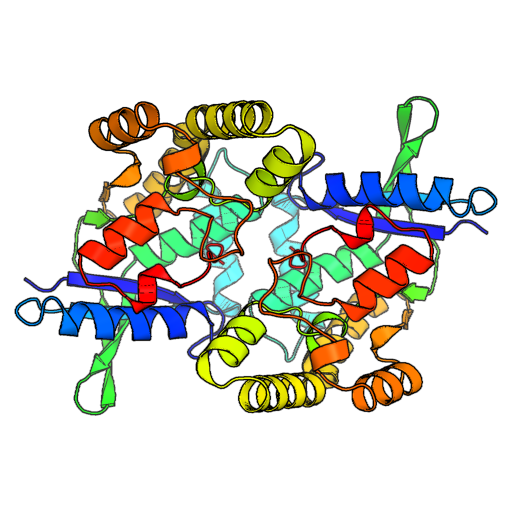O O . ASP B 1 192 ? 5.996 -2.225 -15.617 1 88.31 192 ASP B O 1
ATOM 3254 N N . LYS B 1 193 ? 8.016 -2.633 -14.836 1 93.38 193 LYS B N 1
ATOM 3255 C CA . LYS B 1 193 ? 7.996 -4.055 -15.164 1 93.38 193 LYS B CA 1
ATOM 3256 C C . LYS B 1 193 ? 7.621 -4.277 -16.625 1 93.38 193 LYS B C 1
ATOM 3258 O O . LYS B 1 193 ? 6.906 -5.227 -16.953 1 93.38 193 LYS B O 1
ATOM 3263 N N . LYS B 1 194 ? 8.055 -3.402 -17.453 1 94.5 194 LYS B N 1
ATOM 3264 C CA . LYS B 1 194 ? 7.707 -3.43 -18.875 1 94.5 194 LYS B CA 1
ATOM 3265 C C . LYS B 1 194 ? 8.039 -4.785 -19.5 1 94.5 194 LYS B C 1
ATOM 3267 O O . LYS B 1 194 ? 7.219 -5.355 -20.219 1 94.5 194 LYS B O 1
ATOM 3272 N N . ILE B 1 195 ? 9.172 -5.301 -19.234 1 95.75 195 ILE B N 1
ATOM 3273 C CA . ILE B 1 195 ? 9.594 -6.559 -19.828 1 95.75 195 ILE B CA 1
ATOM 3274 C C . ILE B 1 195 ? 8.625 -7.672 -19.438 1 95.75 195 ILE B C 1
ATOM 3276 O O . ILE B 1 195 ? 8.273 -8.516 -20.266 1 95.75 195 ILE B O 1
ATOM 3280 N N . LEU B 1 196 ? 8.188 -7.707 -18.188 1 94.25 196 LEU B N 1
ATOM 3281 C CA . LEU B 1 196 ? 7.246 -8.727 -17.734 1 94.25 196 LEU B CA 1
ATOM 3282 C C . LEU B 1 196 ? 5.879 -8.539 -18.375 1 94.25 196 LEU B C 1
ATOM 3284 O O . LEU B 1 196 ? 5.203 -9.523 -18.703 1 94.25 196 LEU B O 1
ATOM 3288 N N . ARG B 1 197 ? 5.508 -7.293 -18.516 1 93.38 197 ARG B N 1
ATOM 3289 C CA . ARG B 1 197 ? 4.234 -7 -19.172 1 93.38 197 ARG B CA 1
ATOM 3290 C C . ARG B 1 197 ? 4.246 -7.461 -20.625 1 93.38 197 ARG B C 1
ATOM 3292 O O . ARG B 1 197 ? 3.26 -8.016 -21.109 1 93.38 197 ARG B O 1
ATOM 3299 N N . GLU B 1 198 ? 5.348 -7.25 -21.281 1 93.94 198 GLU B N 1
ATOM 3300 C CA . GLU B 1 198 ? 5.484 -7.684 -22.672 1 93.94 198 GLU B CA 1
ATOM 3301 C C . GLU B 1 198 ? 5.445 -9.203 -22.781 1 93.94 198 GLU B C 1
ATOM 3303 O O . GLU B 1 198 ? 4.801 -9.75 -23.672 1 93.94 198 GLU B O 1
ATOM 3308 N N . VAL B 1 199 ? 6.109 -9.844 -21.875 1 93.44 199 VAL B N 1
ATOM 3309 C CA . VAL B 1 199 ? 6.086 -11.297 -21.875 1 93.44 199 VAL B CA 1
ATOM 3310 C C . VAL B 1 199 ? 4.664 -11.789 -21.609 1 93.44 199 VAL B C 1
ATOM 3312 O O . VAL B 1 199 ? 4.203 -12.734 -22.266 1 93.44 199 VAL B O 1
ATOM 3315 N N . ALA B 1 200 ? 3.957 -11.18 -20.672 1 92.75 200 ALA B N 1
ATOM 3316 C CA . ALA B 1 200 ? 2.574 -11.539 -20.391 1 92.75 200 ALA B CA 1
ATOM 3317 C C . ALA B 1 200 ? 1.691 -11.398 -21.625 1 92.75 200 ALA B C 1
ATOM 3319 O O . ALA B 1 200 ? 0.872 -12.273 -21.906 1 92.75 200 ALA B O 1
ATOM 3320 N N . LYS B 1 201 ? 1.908 -10.336 -22.312 1 92.38 201 LYS B N 1
ATOM 3321 C CA . LYS B 1 201 ? 1.15 -10.117 -23.547 1 92.38 201 LYS B CA 1
ATOM 3322 C C . LYS B 1 201 ? 1.432 -11.219 -24.562 1 92.38 201 LYS B C 1
ATOM 3324 O O . LYS B 1 201 ? 0.512 -11.711 -25.219 1 92.38 201 LYS B O 1
ATOM 3329 N N . LEU B 1 202 ? 2.656 -11.562 -24.703 1 93.44 202 LEU B N 1
ATOM 3330 C CA . LEU B 1 202 ? 3.059 -12.609 -25.641 1 93.44 202 LEU B CA 1
ATOM 3331 C C . LEU B 1 202 ? 2.408 -13.938 -25.281 1 93.44 202 LEU B C 1
ATOM 3333 O O . LEU B 1 202 ? 2.117 -14.75 -26.172 1 93.44 202 LEU B O 1
ATOM 3337 N N . LEU B 1 203 ? 2.096 -14.117 -24 1 91.88 203 LEU B N 1
ATOM 3338 C CA . LEU B 1 203 ? 1.515 -15.367 -23.531 1 91.88 203 LEU B CA 1
ATOM 3339 C C . LEU B 1 203 ? -0.009 -15.305 -23.547 1 91.88 203 LEU B C 1
ATOM 3341 O O . LEU B 1 203 ? -0.681 -16.25 -23.141 1 91.88 203 LEU B O 1
ATOM 3345 N N . GLY B 1 204 ? -0.498 -14.125 -23.938 1 90.69 204 GLY B N 1
ATOM 3346 C CA . GLY B 1 204 ? -1.938 -13.977 -24.078 1 90.69 204 GLY B CA 1
ATOM 3347 C C . GLY B 1 204 ? -2.605 -13.453 -22.812 1 90.69 204 GLY B C 1
ATOM 3348 O O . GLY B 1 204 ? -3.834 -13.422 -22.719 1 90.69 204 GLY B O 1
ATOM 3349 N N . LEU B 1 205 ? -1.812 -13.07 -21.828 1 90.88 205 LEU B N 1
ATOM 3350 C CA . LEU B 1 205 ? -2.344 -12.492 -20.594 1 90.88 205 LEU B CA 1
ATOM 3351 C C . LEU B 1 205 ? -2.529 -10.984 -20.734 1 90.88 205 LEU B C 1
ATOM 3353 O O . LEU B 1 205 ? -1.832 -10.211 -20.078 1 90.88 205 LEU B O 1
ATOM 3357 N N . GLN B 1 206 ? -3.498 -10.609 -21.406 1 86.19 206 GLN B N 1
ATOM 3358 C CA . GLN B 1 206 ? -3.695 -9.219 -21.797 1 86.19 206 GLN B CA 1
ATOM 3359 C C . GLN B 1 206 ? -4.098 -8.359 -20.609 1 86.19 206 GLN B C 1
ATOM 3361 O O . GLN B 1 206 ? -3.537 -7.281 -20.391 1 86.19 206 GLN B O 1
ATOM 3366 N N . GLU B 1 207 ? -5.02 -8.844 -19.812 1 81.69 207 GLU B N 1
ATOM 3367 C CA . GLU B 1 207 ? -5.5 -8.055 -18.688 1 81.69 207 GLU B CA 1
ATOM 3368 C C . GLU B 1 207 ? -4.43 -7.93 -17.609 1 81.69 207 GLU B C 1
ATOM 3370 O O . GLU B 1 207 ? -4.191 -6.836 -17.094 1 81.69 207 GLU B O 1
ATOM 3375 N N . ALA B 1 208 ? -3.807 -9.016 -17.312 1 80.62 208 ALA B N 1
ATOM 3376 C CA . ALA B 1 208 ? -2.771 -9.031 -16.281 1 80.62 208 ALA B CA 1
ATOM 3377 C C . ALA B 1 208 ? -1.607 -8.125 -16.656 1 80.62 208 ALA B C 1
ATOM 3379 O O . ALA B 1 208 ? -0.981 -7.516 -15.789 1 80.62 208 ALA B O 1
ATOM 3380 N N . ALA B 1 209 ? -1.385 -7.992 -17.953 1 82 209 ALA B N 1
ATOM 3381 C CA . ALA B 1 209 ? -0.26 -7.199 -18.453 1 82 209 ALA B CA 1
ATOM 3382 C C . ALA B 1 209 ? -0.454 -5.719 -18.141 1 82 209 ALA B C 1
ATOM 3384 O O . ALA B 1 209 ? 0.513 -4.957 -18.094 1 82 209 ALA B O 1
ATOM 3385 N N . PHE B 1 210 ? -1.615 -5.414 -17.797 1 77.81 210 PHE B N 1
ATOM 3386 C CA . PHE B 1 210 ? -1.881 -3.988 -17.656 1 77.81 210 PHE B CA 1
ATOM 3387 C C . PHE B 1 210 ? -2.244 -3.654 -16.203 1 77.81 210 PHE B C 1
ATOM 3389 O O . PHE B 1 210 ? -2.457 -2.488 -15.867 1 77.81 210 PHE B O 1
ATOM 3396 N N . LEU B 1 211 ? -2.324 -4.668 -15.414 1 74.06 211 LEU B N 1
ATOM 3397 C CA . LEU B 1 211 ? -2.676 -4.414 -14.023 1 74.06 211 LEU B CA 1
ATOM 3398 C C . LEU B 1 211 ? -1.538 -3.705 -13.297 1 74.06 211 LEU B C 1
ATOM 3400 O O . LEU B 1 211 ? -0.387 -4.145 -13.352 1 74.06 211 LEU B O 1
ATOM 3404 N N . PRO B 1 212 ? -1.884 -2.615 -12.664 1 67.06 212 PRO B N 1
ATOM 3405 C CA . PRO B 1 212 ? -0.846 -1.965 -11.859 1 67.06 212 PRO B CA 1
ATOM 3406 C C . PRO B 1 212 ? -0.411 -2.807 -10.664 1 67.06 212 PRO B C 1
ATOM 3408 O O . PRO B 1 212 ? -1.183 -3.637 -10.172 1 67.06 212 PRO B O 1
ATOM 3411 N N . LYS B 1 213 ? 0.886 -2.543 -10.344 1 66.06 213 LYS B N 1
ATOM 3412 C CA . LYS B 1 213 ? 1.435 -3.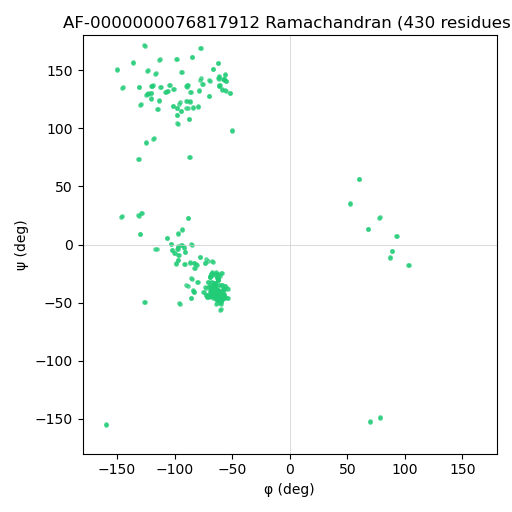188 -9.156 1 66.06 213 LYS B CA 1
ATOM 3413 C C . LYS B 1 213 ? 0.596 -2.869 -7.918 1 66.06 213 LYS B C 1
ATOM 3415 O O . LYS B 1 213 ? 0.13 -1.739 -7.754 1 66.06 213 LYS B O 1
ATOM 3420 N N . ARG B 1 214 ? 0.334 -3.998 -7.211 1 61.34 214 ARG B N 1
ATOM 3421 C CA . ARG B 1 214 ? -0.267 -3.795 -5.898 1 61.34 214 ARG B CA 1
ATOM 3422 C C . ARG B 1 214 ? 0.563 -4.465 -4.805 1 61.34 214 ARG B C 1
ATOM 3424 O O . ARG B 1 214 ? 1.053 -5.578 -4.988 1 61.34 214 ARG B O 1
ATOM 3431 N N . ALA B 1 215 ? 0.837 -3.674 -3.838 1 55.28 215 ALA B N 1
ATOM 3432 C CA . ALA B 1 215 ? 1.559 -4.246 -2.705 1 55.28 215 ALA B CA 1
ATOM 3433 C C . ALA B 1 215 ? 0.778 -5.402 -2.084 1 55.28 215 ALA B C 1
ATOM 3435 O O . ALA B 1 215 ? -0.454 -5.426 -2.131 1 55.28 215 ALA B O 1
ATOM 3436 N N . ILE B 1 216 ? 1.631 -6.516 -1.88 1 45.66 216 ILE B N 1
ATOM 3437 C CA . ILE B 1 216 ? 0.995 -7.535 -1.057 1 45.66 216 ILE B CA 1
ATOM 3438 C C . ILE B 1 216 ? 0.426 -6.898 0.209 1 45.66 216 ILE B C 1
ATOM 3440 O O . ILE B 1 216 ? 1.13 -6.18 0.919 1 45.66 216 ILE B O 1
ATOM 3444 N N . GLN B 1 217 ? -0.892 -6.574 0.233 1 46.81 217 GLN B N 1
ATOM 3445 C CA . GLN B 1 217 ? -1.517 -5.973 1.408 1 46.81 217 GLN B CA 1
ATOM 3446 C C . GLN B 1 217 ? -2.412 -6.977 2.129 1 46.81 217 GLN B C 1
ATOM 3448 O O . GLN B 1 217 ? -3.012 -7.848 1.494 1 46.81 217 GLN B O 1
#

Secondary structure (DSSP, 8-state):
-EEEEEEEESSGGGSHHHHHHHHHHHHHHHH-TTSEEEEEEEE--GGGHHHHHHHHHHHHTT---HHHHHHHHHHHHHHHTEEEEE-TTS-EEEEE---SEEE--TTHHHHTT-SHHHHHHHHHHHHHHHHHHHHHHHHHHIIIIIHHHHHHHHTTT-EEE-GGGSHHHHHHHHHS-HHHH--TTSPTTTSTTHHHHHHHHHTT-HHHHHPPP----/-EEEEEEEESSGGGSHHHHHHHHHHHHHHHH-TTSEEEEEEEE--GGGHHHHHHHHHHHHTT---HHHHHHHHHHHHHHHTEEEEE-TTS-EEEEE---SEEE--TTHHHHTT-SHHHHHHHHHHHHHHHHHHHHHHHHHHIIIIIHHHHHHHHTTT-EEE-GGGSHHHHHHHHHS-HHHH--TTSPTTTSTTHHHHHHHHHTT-TTGGGPPP----